Protein AF-0000000066138931 (afdb_homodimer)

Secondary structure (DSSP, 8-state):
--EEEEEEEE----SHHHHHHHHHTTEEEEEEEETTEEEEEEEEEHHHHHHHHTTS-GGG-EEEEEETT-SSPEEEEEEEEEEETTT--EEEEEEEE--TTS-EEEEEEEEEES--HHHHTT-EEEES-SEEEEEE-GGG--S-EEEE-TT--TT-EEEGGGS---TT-B----S--EEEEEE-----------------------------------/--EEEEEEEE----SHHHHHHHHHTTEEEEEEEETTEEEEEEEEEHHHHHHHHTTS-GGG-EEEEEETT-SSPEEEEEEEEEEETTT--EEEEEEEE--TTS-EEEEEEEEEES--HHHHTT-EEEES-SEEEEEE-GGG--S-EEEE-TT--TT-EEEGGGS---TT-B----S--EEEEEE-----------------------------------

Structure (mmCIF, N/CA/C/O backbone):
data_AF-0000000066138931-model_v1
#
loop_
_entity.id
_entity.type
_entity.pdbx_description
1 polymer 'Large ribosomal subunit protein bL25'
#
loop_
_atom_site.group_PDB
_atom_site.id
_atom_site.type_symbol
_atom_site.label_atom_id
_atom_site.label_alt_id
_atom_site.label_comp_id
_atom_site.label_asym_id
_atom_site.label_entity_id
_atom_site.label_seq_id
_atom_site.pdbx_PDB_ins_code
_atom_site.Cartn_x
_atom_site.Cartn_y
_atom_site.Cartn_z
_atom_site.occupancy
_atom_site.B_iso_or_equiv
_atom_site.auth_seq_id
_atom_site.auth_comp_id
_atom_site.auth_asym_id
_atom_site.auth_atom_id
_atom_site.pdbx_PDB_model_num
ATOM 1 N N . MET A 1 1 ? 7.852 -19.031 -7.793 1 65 1 MET A N 1
ATOM 2 C CA . MET A 1 1 ? 7.141 -18.234 -6.797 1 65 1 MET A CA 1
ATOM 3 C C . MET A 1 1 ? 6.809 -19.078 -5.57 1 65 1 MET A C 1
ATOM 5 O O . MET A 1 1 ? 6.559 -20.281 -5.684 1 65 1 MET A O 1
ATOM 9 N N . LYS A 1 2 ? 7.145 -18.531 -4.391 1 75.69 2 LYS A N 1
ATOM 10 C CA . LYS A 1 2 ? 6.922 -19.266 -3.146 1 75.69 2 LYS A CA 1
ATOM 11 C C . LYS A 1 2 ? 5.469 -19.156 -2.691 1 75.69 2 LYS A C 1
ATOM 13 O O . LYS A 1 2 ? 4.879 -18.078 -2.756 1 75.69 2 LYS A O 1
ATOM 18 N N . THR A 1 3 ? 4.812 -20.359 -2.506 1 89.56 3 THR A N 1
ATOM 19 C CA . THR A 1 3 ? 3.463 -20.406 -1.957 1 89.56 3 THR A CA 1
ATOM 20 C C . THR A 1 3 ? 3.5 -20.406 -0.431 1 89.56 3 THR A C 1
ATOM 22 O O . THR A 1 3 ? 4.277 -21.156 0.172 1 89.56 3 THR A O 1
ATOM 25 N N . HIS A 1 4 ? 2.699 -19.609 0.145 1 93.25 4 HIS A N 1
ATOM 26 C CA . HIS A 1 4 ? 2.674 -19.516 1.6 1 93.25 4 HIS A CA 1
ATOM 27 C C . HIS A 1 4 ? 1.396 -20.125 2.17 1 93.25 4 HIS A C 1
ATOM 29 O O . HIS A 1 4 ? 0.315 -19.938 1.604 1 93.25 4 HIS A O 1
ATOM 35 N N . GLU A 1 5 ? 1.612 -20.781 3.254 1 96.5 5 GLU A N 1
ATOM 36 C CA . GLU A 1 5 ? 0.452 -21.312 3.961 1 96.5 5 GLU A CA 1
ATOM 37 C C . GLU A 1 5 ? -0.197 -20.25 4.84 1 96.5 5 GLU A C 1
ATOM 39 O O . GLU A 1 5 ? 0.491 -19.547 5.59 1 96.5 5 GLU A O 1
ATOM 44 N N . LEU A 1 6 ? -1.53 -20.172 4.727 1 97.69 6 LEU A N 1
ATOM 45 C CA . LEU A 1 6 ? -2.27 -19.234 5.562 1 97.69 6 LEU A CA 1
ATOM 46 C C . LEU A 1 6 ? -3.559 -19.859 6.078 1 97.69 6 LEU A C 1
ATOM 48 O O . LEU A 1 6 ? -4.391 -20.312 5.293 1 97.69 6 LEU A O 1
ATOM 52 N N . LYS A 1 7 ? -3.682 -19.844 7.344 1 98.31 7 LYS A N 1
ATOM 53 C CA . LYS A 1 7 ? -4.91 -20.359 7.945 1 98.31 7 LYS A CA 1
ATOM 54 C C . LYS A 1 7 ? -6.043 -19.344 7.832 1 98.31 7 LYS A C 1
ATOM 56 O O . LYS A 1 7 ? -5.824 -18.141 8.016 1 98.31 7 LYS A O 1
ATOM 61 N N . ALA A 1 8 ? -7.242 -19.859 7.566 1 98.31 8 ALA A N 1
ATOM 62 C CA . ALA A 1 8 ? -8.414 -18.984 7.453 1 98.31 8 ALA A CA 1
ATOM 63 C C . ALA A 1 8 ? -9.633 -19.641 8.109 1 98.31 8 ALA A C 1
ATOM 65 O O . ALA A 1 8 ? -9.773 -20.859 8.102 1 98.31 8 ALA A O 1
ATOM 66 N N . SER A 1 9 ? -10.469 -18.844 8.633 1 97.69 9 SER A N 1
ATOM 67 C CA . SER A 1 9 ? -11.695 -19.312 9.266 1 97.69 9 SER A CA 1
ATOM 68 C C . SER A 1 9 ? -12.922 -18.688 8.625 1 97.69 9 SER A C 1
ATOM 70 O O . SER A 1 9 ? -13 -17.469 8.484 1 97.69 9 SER A O 1
ATOM 72 N N . PRO A 1 10 ? -13.836 -19.562 8.266 1 96.81 10 PRO A N 1
ATOM 73 C CA . PRO A 1 10 ? -15.078 -18.984 7.75 1 96.81 10 PRO A CA 1
ATOM 74 C C . PRO A 1 10 ? -15.828 -18.156 8.797 1 96.81 10 PRO A C 1
ATOM 76 O O . PRO A 1 10 ? -15.742 -18.438 9.992 1 96.81 10 PRO A O 1
ATOM 79 N N . ARG A 1 11 ? -16.469 -17.125 8.258 1 92.94 11 ARG A N 1
ATOM 80 C CA . ARG A 1 11 ? -17.25 -16.281 9.164 1 92.94 11 ARG A CA 1
ATOM 81 C C . ARG A 1 11 ? -18.688 -16.172 8.688 1 92.94 11 ARG A C 1
ATOM 83 O O . ARG A 1 11 ? -18.969 -16.234 7.488 1 92.94 11 ARG A O 1
ATOM 90 N N . THR A 1 12 ? -19.578 -15.953 9.609 1 88.12 12 THR A N 1
ATOM 91 C CA . THR A 1 12 ? -20.984 -15.82 9.273 1 88.12 12 THR A CA 1
ATOM 92 C C . THR A 1 12 ? -21.469 -14.391 9.508 1 88.12 12 THR A C 1
ATOM 94 O O . THR A 1 12 ? -22.5 -13.984 8.984 1 88.12 12 THR A O 1
ATOM 97 N N . THR A 1 13 ? -20.719 -13.719 10.328 1 85 13 THR A N 1
ATOM 98 C CA . THR A 1 13 ? -21.125 -12.344 10.617 1 85 13 THR A CA 1
ATOM 99 C C . THR A 1 13 ? -20.531 -11.375 9.602 1 85 13 THR A C 1
ATOM 101 O O . THR A 1 13 ? -19.422 -11.578 9.109 1 85 13 THR A O 1
ATOM 104 N N . ARG A 1 14 ? -21.453 -10.508 9.266 1 85.12 14 ARG A N 1
ATOM 105 C CA . ARG A 1 14 ? -21.047 -9.469 8.336 1 85.12 14 ARG A CA 1
ATOM 106 C C . ARG A 1 14 ? -21.359 -8.078 8.891 1 85.12 14 ARG A C 1
ATOM 108 O O . ARG A 1 14 ? -22.109 -7.949 9.852 1 85.12 14 ARG A O 1
ATOM 115 N N . GLY A 1 15 ? -20.703 -7.109 8.328 1 85.31 15 GLY A N 1
ATOM 116 C CA . GLY A 1 15 ? -21 -5.742 8.742 1 85.31 15 GLY A CA 1
ATOM 117 C C . GLY A 1 15 ? -19.844 -5.086 9.477 1 85.31 15 GLY A C 1
ATOM 118 O O . GLY A 1 15 ? -18.844 -5.742 9.797 1 85.31 15 GLY A O 1
ATOM 119 N N . ASN A 1 16 ? -20.031 -3.84 9.844 1 85 16 ASN A N 1
ATOM 120 C CA . ASN A 1 16 ? -18.984 -3.02 10.438 1 85 16 ASN A CA 1
ATOM 121 C C . ASN A 1 16 ? -18.656 -3.465 11.859 1 85 16 ASN A C 1
ATOM 123 O O . ASN A 1 16 ? -17.5 -3.525 12.242 1 85 16 ASN A O 1
ATOM 127 N N . GLY A 1 17 ? -19.703 -3.736 12.547 1 88.44 17 GLY A N 1
ATOM 128 C CA . GLY A 1 17 ? -19.5 -4.133 13.93 1 88.44 17 GLY A CA 1
ATOM 129 C C . GLY A 1 17 ? -18.641 -5.367 14.086 1 88.44 17 GLY A C 1
ATOM 130 O O . GLY A 1 17 ? -17.547 -5.301 14.648 1 88.44 17 GLY A O 1
ATOM 131 N N . PRO A 1 18 ? -19.141 -6.434 13.523 1 91.12 18 PRO A N 1
ATOM 132 C CA . PRO A 1 18 ? -18.359 -7.668 13.602 1 91.12 18 PRO A CA 1
ATOM 133 C C . PRO A 1 18 ? -16.969 -7.52 13.016 1 91.12 18 PRO A C 1
ATOM 135 O O . PRO A 1 18 ? -16 -8.086 13.539 1 91.12 18 PRO A O 1
ATOM 138 N N . ALA A 1 19 ? -16.734 -6.809 12 1 93.44 19 ALA A N 1
ATOM 139 C CA . ALA A 1 19 ? -15.422 -6.582 11.391 1 93.44 19 ALA A CA 1
ATOM 140 C C . ALA A 1 19 ? -14.484 -5.855 12.344 1 93.44 19 ALA A C 1
ATOM 142 O O . ALA A 1 19 ? -13.312 -6.211 12.461 1 93.44 19 ALA A O 1
ATOM 143 N N . ARG A 1 20 ? -15.039 -4.898 13.008 1 93.12 20 ARG A N 1
ATOM 144 C CA . ARG A 1 20 ? -14.25 -4.156 13.984 1 93.12 20 ARG A CA 1
ATOM 145 C C . ARG A 1 20 ? -13.797 -5.059 15.125 1 93.12 20 ARG A C 1
ATOM 147 O O . ARG A 1 20 ? -12.648 -4.984 15.562 1 93.12 20 ARG A O 1
ATOM 154 N N . ALA A 1 21 ? -14.719 -5.824 15.555 1 94.19 21 ALA A N 1
ATOM 155 C CA . ALA A 1 21 ? -14.406 -6.758 16.641 1 94.19 21 ALA A CA 1
ATOM 156 C C . ALA A 1 21 ? -13.312 -7.734 16.219 1 94.19 21 ALA A C 1
ATOM 158 O O . ALA A 1 21 ? -12.391 -8.016 16.984 1 94.19 21 ALA A O 1
ATOM 159 N N . LEU A 1 22 ? -13.367 -8.211 15.047 1 95.31 22 LEU A N 1
ATOM 160 C CA . LEU A 1 22 ? -12.383 -9.141 14.5 1 95.31 22 LEU A CA 1
ATOM 161 C C . LEU A 1 22 ? -11 -8.508 14.461 1 95.31 22 LEU A C 1
ATOM 163 O O . LEU A 1 22 ? -10.008 -9.148 14.836 1 95.31 22 LEU A O 1
ATOM 167 N N . ARG A 1 23 ? -10.93 -7.277 14.086 1 95.62 23 ARG A N 1
ATOM 168 C CA . ARG A 1 23 ? -9.648 -6.578 13.992 1 95.62 23 ARG A CA 1
ATOM 169 C C . ARG A 1 23 ? -9.047 -6.352 15.375 1 95.62 23 ARG A C 1
ATOM 171 O O . ARG A 1 23 ? -7.836 -6.469 15.555 1 95.62 23 ARG A O 1
ATOM 178 N N . ARG A 1 24 ? -9.883 -6.066 16.281 1 94.75 24 ARG A N 1
ATOM 179 C CA . ARG A 1 24 ? -9.414 -5.879 17.641 1 94.75 24 ARG A CA 1
ATOM 180 C C . ARG A 1 24 ? -8.812 -7.164 18.203 1 94.75 24 ARG A C 1
ATOM 182 O O . ARG A 1 24 ? -7.91 -7.121 19.031 1 94.75 24 ARG A O 1
ATOM 189 N N . GLU A 1 25 ? -9.344 -8.242 17.734 1 95.75 25 GLU A N 1
ATOM 190 C CA . GLU A 1 25 ? -8.875 -9.539 18.203 1 95.75 25 GLU A CA 1
ATOM 191 C C . GLU A 1 25 ? -7.648 -10 17.406 1 95.75 25 GLU A C 1
ATOM 193 O O . GLU A 1 25 ? -7.137 -11.102 17.625 1 95.75 25 GLU A O 1
ATOM 198 N N . GLY A 1 26 ? -7.191 -9.227 16.453 1 96.94 26 GLY A N 1
ATOM 199 C CA . GLY A 1 26 ? -5.965 -9.531 15.727 1 96.94 26 GLY A CA 1
ATOM 200 C C . GLY A 1 26 ? -6.211 -10.258 14.414 1 96.94 26 GLY A C 1
ATOM 201 O O . GLY A 1 26 ? -5.301 -10.891 13.875 1 96.94 26 GLY A O 1
ATOM 202 N N . PHE A 1 27 ? -7.477 -10.172 14.023 1 97.5 27 PHE A N 1
ATOM 203 C CA . PHE A 1 27 ? -7.809 -10.844 12.773 1 97.5 27 PHE A CA 1
ATOM 204 C C . PHE A 1 27 ? -8.25 -9.836 11.711 1 97.5 27 PHE A C 1
ATOM 206 O O . PHE A 1 27 ? -8.57 -8.688 12.039 1 97.5 27 PHE A O 1
ATOM 213 N N . ILE A 1 28 ? -8.234 -10.273 10.477 1 97.75 28 ILE A N 1
ATOM 214 C CA . ILE A 1 28 ? -8.617 -9.453 9.328 1 97.75 28 ILE A CA 1
ATOM 215 C C . ILE A 1 28 ? -9.812 -10.094 8.625 1 97.75 28 ILE A C 1
ATOM 217 O O . ILE A 1 28 ? -9.773 -11.273 8.266 1 97.75 28 ILE A O 1
ATOM 221 N N . PRO A 1 29 ? -10.891 -9.336 8.461 1 98 29 PRO A N 1
ATOM 222 C CA . PRO A 1 29 ? -11.93 -9.828 7.555 1 98 29 PRO A CA 1
ATOM 223 C C . PRO A 1 29 ? -11.414 -10.047 6.133 1 98 29 PRO A C 1
ATOM 225 O O . PRO A 1 29 ? -10.617 -9.25 5.633 1 98 29 PRO A O 1
ATOM 228 N N . ALA A 1 30 ? -11.844 -11.102 5.543 1 98.06 30 ALA A N 1
ATOM 229 C CA . ALA A 1 30 ? -11.398 -11.414 4.188 1 98.06 30 ALA A CA 1
ATOM 230 C C . ALA A 1 30 ? -12.5 -12.117 3.398 1 98.06 30 ALA A C 1
ATOM 232 O O . ALA A 1 30 ? -13.508 -12.555 3.969 1 98.06 30 ALA A O 1
ATOM 233 N N . VAL A 1 31 ? -12.344 -12.094 2.096 1 97.56 31 VAL A N 1
ATOM 234 C CA . VAL A 1 31 ? -13.234 -12.797 1.184 1 97.56 31 VAL A CA 1
ATOM 235 C C . VAL A 1 31 ? -12.422 -13.602 0.173 1 97.56 31 VAL A C 1
ATOM 237 O O . VAL A 1 31 ? -11.391 -13.125 -0.322 1 97.56 31 VAL A O 1
ATOM 240 N N . LEU A 1 32 ? -12.758 -14.773 0.011 1 97.81 32 LEU A N 1
ATOM 241 C CA . LEU A 1 32 ? -12.242 -15.578 -1.088 1 97.81 32 LEU A CA 1
ATOM 242 C C . LEU A 1 32 ? -13.266 -15.695 -2.209 1 97.81 32 LEU A C 1
ATOM 244 O O . LEU A 1 32 ? -14.414 -16.078 -1.971 1 97.81 32 LEU A O 1
ATOM 248 N N . TYR A 1 33 ? -12.898 -15.273 -3.379 1 96.62 33 TYR A N 1
ATOM 249 C CA . TYR A 1 33 ? -13.773 -15.438 -4.535 1 96.62 33 TYR A CA 1
ATOM 250 C C . TYR A 1 33 ? -12.977 -15.844 -5.77 1 96.62 33 TYR A C 1
ATOM 252 O O . TYR A 1 33 ? -11.742 -15.773 -5.773 1 96.62 33 TYR A O 1
ATOM 260 N N . GLY A 1 34 ? -13.648 -16.344 -6.68 1 92.62 34 GLY A N 1
ATOM 261 C CA . GLY A 1 34 ? -13.047 -16.812 -7.918 1 92.62 34 GLY A CA 1
ATOM 262 C C . GLY A 1 34 ? -14.07 -17.156 -8.984 1 92.62 34 GLY A C 1
ATOM 263 O O . GLY A 1 34 ? -15.273 -17.078 -8.742 1 92.62 34 GLY A O 1
ATOM 264 N N . PRO A 1 35 ? -13.555 -17.438 -10.109 1 87 35 PRO A N 1
ATOM 265 C CA . PRO A 1 35 ? -14.461 -17.688 -11.227 1 87 35 PRO A CA 1
ATOM 266 C C . PRO A 1 35 ? -15.281 -18.953 -11.039 1 87 35 PRO A C 1
ATOM 268 O O . PRO A 1 35 ? -16.406 -19.047 -11.531 1 87 35 PRO A O 1
ATOM 271 N N . ASP A 1 36 ? -14.781 -19.969 -10.273 1 84.19 36 ASP A N 1
ATOM 272 C CA . ASP A 1 36 ? -15.43 -21.266 -10.242 1 84.19 36 ASP A CA 1
ATOM 273 C C . ASP A 1 36 ? -16 -21.562 -8.859 1 84.19 36 ASP A C 1
ATOM 275 O O . ASP A 1 36 ? -16.328 -22.719 -8.539 1 84.19 36 ASP A O 1
ATOM 279 N N . SER A 1 37 ? -16.031 -20.609 -7.977 1 84.12 37 SER A N 1
ATOM 280 C CA . SER A 1 37 ? -16.5 -20.891 -6.621 1 84.12 37 SER A CA 1
ATOM 281 C C . SER A 1 37 ? -17.297 -19.719 -6.055 1 84.12 37 SER A C 1
ATOM 283 O O . SER A 1 37 ? -17.094 -18.578 -6.461 1 84.12 37 SER A O 1
ATOM 285 N N . GLU A 1 38 ? -18.266 -20.062 -5.23 1 91.88 38 GLU A N 1
ATOM 286 C CA . GLU A 1 38 ? -18.969 -19.031 -4.488 1 91.88 38 GLU A CA 1
ATOM 287 C C . GLU A 1 38 ? -18.047 -18.328 -3.496 1 91.88 38 GLU A C 1
ATOM 289 O O . GLU A 1 38 ? -17.203 -18.969 -2.865 1 91.88 38 GLU A O 1
ATOM 294 N N . PRO A 1 39 ? -18.328 -17.078 -3.367 1 95.25 39 PRO A N 1
ATOM 295 C CA . PRO A 1 39 ? -17.484 -16.344 -2.414 1 95.25 39 PRO A CA 1
ATOM 296 C C . PRO A 1 39 ? -17.672 -16.828 -0.977 1 95.25 39 PRO A C 1
ATOM 298 O O . PRO A 1 39 ? -18.781 -17.188 -0.581 1 95.25 39 PRO A O 1
ATOM 301 N N . ILE A 1 40 ? -16.562 -16.844 -0.259 1 95.62 40 ILE A N 1
ATOM 302 C CA . ILE A 1 40 ? -16.547 -17.219 1.147 1 95.62 40 ILE A CA 1
ATOM 303 C C . ILE A 1 40 ? -16 -16.078 1.996 1 95.62 40 ILE A C 1
ATOM 305 O O . ILE A 1 40 ? -14.938 -15.531 1.705 1 95.62 40 ILE A O 1
ATOM 309 N N . THR A 1 41 ? -16.766 -15.734 3.021 1 96.94 41 THR A N 1
ATOM 310 C CA . THR A 1 41 ? -16.266 -14.758 3.982 1 96.94 41 THR A CA 1
ATOM 311 C C . THR A 1 41 ? -15.344 -15.422 5 1 96.94 41 THR A C 1
ATOM 313 O O . THR A 1 41 ? -15.664 -16.484 5.543 1 96.94 41 THR A O 1
ATOM 316 N N . LEU A 1 42 ? -14.195 -14.781 5.176 1 98 42 LEU A N 1
ATOM 317 C CA . LEU A 1 42 ? -13.156 -15.398 5.988 1 98 42 LEU A CA 1
ATOM 318 C C . LEU A 1 42 ? -12.602 -14.414 7.004 1 98 42 LEU A C 1
ATOM 320 O O . LEU A 1 42 ? -12.891 -13.219 6.938 1 98 42 LEU A O 1
ATOM 324 N N . SER A 1 43 ? -11.914 -14.945 7.953 1 98 43 SER A N 1
ATOM 325 C CA . SER A 1 43 ? -11 -14.219 8.828 1 98 43 SER A CA 1
ATOM 326 C C . SER A 1 43 ? -9.609 -14.836 8.812 1 98 43 SER A C 1
ATOM 328 O O . SER A 1 43 ? -9.469 -16.062 8.789 1 98 43 SER A O 1
ATOM 330 N N . VAL A 1 44 ? -8.617 -14 8.773 1 98.44 44 VAL A N 1
ATOM 331 C CA . VAL A 1 44 ? -7.234 -14.477 8.797 1 98.44 44 VAL A CA 1
ATOM 332 C C . VAL A 1 44 ? -6.445 -13.703 9.852 1 98.44 44 VAL A C 1
ATOM 334 O O . VAL A 1 44 ? -6.797 -12.578 10.195 1 98.44 44 VAL A O 1
ATOM 337 N N . SER A 1 45 ? -5.414 -14.344 10.305 1 98.38 45 SER A N 1
ATOM 338 C CA . SER A 1 45 ? -4.562 -13.695 11.297 1 98.38 45 SER A CA 1
ATOM 339 C C . SER A 1 45 ? -3.807 -12.523 10.688 1 98.38 45 SER A C 1
ATOM 341 O O . SER A 1 45 ? -3.16 -12.664 9.648 1 98.38 45 SER A O 1
ATOM 343 N N . HIS A 1 46 ? -3.926 -11.406 11.375 1 97.62 46 HIS A N 1
ATOM 344 C CA . HIS A 1 46 ? -3.182 -10.242 10.922 1 97.62 46 HIS A CA 1
ATOM 345 C C . HIS A 1 46 ? -1.68 -10.492 10.961 1 97.62 46 HIS A C 1
ATOM 347 O O . HIS A 1 46 ? -0.968 -10.18 10 1 97.62 46 HIS A O 1
ATOM 353 N N . LYS A 1 47 ? -1.267 -11.016 11.961 1 95.69 47 LYS A N 1
ATOM 354 C CA . LYS A 1 47 ? 0.155 -11.297 12.133 1 95.69 47 LYS A CA 1
ATOM 355 C C . LYS A 1 47 ? 0.666 -12.219 11.023 1 95.69 47 LYS A C 1
ATOM 357 O O . LYS A 1 47 ? 1.688 -11.938 10.398 1 95.69 47 LYS A O 1
ATOM 362 N N . ASP A 1 48 ? -0.008 -13.344 10.781 1 96 48 ASP A N 1
ATOM 363 C CA . ASP A 1 48 ? 0.417 -14.312 9.781 1 96 48 ASP A CA 1
ATOM 364 C C . ASP A 1 48 ? 0.462 -13.68 8.391 1 96 48 ASP A C 1
ATOM 366 O O . ASP A 1 48 ? 1.441 -13.844 7.66 1 96 48 ASP A O 1
ATOM 370 N N . LEU A 1 49 ? -0.578 -12.898 8.086 1 95.81 49 LEU A N 1
ATOM 371 C CA . LEU A 1 49 ? -0.618 -12.266 6.77 1 95.81 49 LEU A CA 1
ATOM 372 C C . LEU A 1 49 ? 0.486 -11.227 6.633 1 95.81 49 LEU A C 1
ATOM 374 O O . LEU A 1 49 ? 1.171 -11.172 5.609 1 95.81 49 LEU A O 1
ATOM 378 N N . SER A 1 50 ? 0.649 -10.5 7.641 1 93.75 50 SER A N 1
ATOM 379 C CA . SER A 1 50 ? 1.686 -9.469 7.637 1 93.75 50 SER A CA 1
ATOM 380 C C . SER A 1 50 ? 3.072 -10.086 7.473 1 93.75 50 SER A C 1
ATOM 382 O O . SER A 1 50 ? 3.896 -9.57 6.711 1 93.75 50 SER A O 1
ATOM 384 N N . ASP A 1 51 ? 3.34 -11.094 8.133 1 91.56 51 ASP A N 1
ATOM 385 C CA . ASP A 1 51 ? 4.629 -11.781 8.047 1 91.56 51 ASP A CA 1
ATOM 386 C C . ASP A 1 51 ? 4.902 -12.266 6.629 1 91.56 51 ASP A C 1
ATOM 388 O O . ASP A 1 51 ? 6.035 -12.188 6.148 1 91.56 51 ASP A O 1
ATOM 392 N N . ILE A 1 52 ? 3.908 -12.719 6.043 1 91 52 ILE A N 1
ATOM 393 C CA . ILE A 1 52 ? 4.055 -13.25 4.691 1 91 52 ILE A CA 1
ATOM 394 C C . ILE A 1 52 ? 4.309 -12.102 3.715 1 91 52 ILE A C 1
ATOM 396 O O . ILE A 1 52 ? 5.145 -12.219 2.816 1 91 52 ILE A O 1
ATOM 400 N N . LEU A 1 53 ? 3.613 -11.016 3.961 1 89.06 53 LEU A N 1
ATOM 401 C CA . LEU A 1 53 ? 3.684 -9.914 3.006 1 89.06 53 LEU A CA 1
ATOM 402 C C . LEU A 1 53 ? 4.926 -9.07 3.246 1 89.06 53 LEU A C 1
ATOM 404 O O . LEU A 1 53 ? 5.352 -8.312 2.365 1 89.06 53 LEU A O 1
ATOM 408 N N . GLN A 1 54 ? 5.414 -9.273 4.488 1 79.06 54 GLN A N 1
ATOM 409 C CA . GLN A 1 54 ? 6.613 -8.508 4.82 1 79.06 54 GLN A CA 1
ATOM 410 C C . GLN A 1 54 ? 7.797 -8.938 3.959 1 79.06 54 GLN A C 1
ATOM 412 O O . GLN A 1 54 ? 8.102 -10.125 3.855 1 79.06 54 GLN A O 1
ATOM 417 N N . GLY A 1 55 ? 8.383 -8.133 3.125 1 64.94 55 GLY A N 1
ATOM 418 C CA . GLY A 1 55 ? 9.586 -8.422 2.361 1 64.94 55 GLY A CA 1
ATOM 419 C C . GLY A 1 55 ? 9.312 -8.703 0.897 1 64.94 55 GLY A C 1
ATOM 420 O O . GLY A 1 55 ? 10.25 -8.828 0.099 1 64.94 55 GLY A O 1
ATOM 421 N N . VAL A 1 56 ? 8.102 -9.117 0.762 1 63.84 56 VAL A N 1
ATOM 422 C CA . VAL A 1 56 ? 7.777 -9.422 -0.629 1 63.84 56 VAL A CA 1
ATOM 423 C C . VAL A 1 56 ? 6.672 -8.492 -1.12 1 63.84 56 VAL A C 1
ATOM 425 O O . VAL A 1 56 ? 5.848 -8.023 -0.33 1 63.84 56 VAL A O 1
ATOM 428 N N . GLY A 1 57 ? 6.844 -8.094 -2.229 1 65.12 57 GLY A N 1
ATOM 429 C CA . GLY A 1 57 ? 5.715 -7.391 -2.818 1 65.12 57 GLY A CA 1
ATOM 430 C C . GLY A 1 57 ? 4.434 -8.203 -2.803 1 65.12 57 GLY A C 1
ATOM 431 O O . GLY A 1 57 ? 4.449 -9.406 -3.088 1 65.12 57 GLY A O 1
ATOM 432 N N . SER A 1 58 ? 3.34 -7.715 -2.363 1 69.19 58 SER A N 1
ATOM 433 C CA . SER A 1 58 ? 2.059 -8.383 -2.162 1 69.19 58 SER A CA 1
ATOM 434 C C . SER A 1 58 ? 1.558 -9.016 -3.455 1 69.19 58 SER A C 1
ATOM 436 O O . SER A 1 58 ? 0.804 -9.992 -3.422 1 69.19 58 SER A O 1
ATOM 438 N N . SER A 1 59 ? 1.996 -8.555 -4.512 1 74.12 59 SER A N 1
ATOM 439 C CA . SER A 1 59 ? 1.413 -8.984 -5.781 1 74.12 59 SER A CA 1
ATOM 440 C C . SER A 1 59 ? 1.977 -10.336 -6.219 1 74.12 59 SER A C 1
ATOM 442 O O . SER A 1 59 ? 1.41 -11 -7.09 1 74.12 59 SER A O 1
ATOM 444 N N . GLN A 1 60 ? 3.01 -10.805 -5.527 1 77.56 60 GLN A N 1
ATOM 445 C CA . GLN A 1 60 ? 3.658 -12.031 -5.984 1 77.56 60 GLN A CA 1
ATOM 446 C C . GLN A 1 60 ? 3.463 -13.164 -4.98 1 77.56 60 GLN A C 1
ATOM 448 O O . GLN A 1 60 ? 4.145 -14.188 -5.051 1 77.56 60 GLN A O 1
ATOM 453 N N . VAL A 1 61 ? 2.6 -12.992 -4.152 1 86.56 61 VAL A N 1
ATOM 454 C CA . VAL A 1 61 ? 2.463 -14 -3.107 1 86.56 61 VAL A CA 1
ATOM 455 C C . VAL A 1 61 ? 1.283 -14.914 -3.426 1 86.56 61 VAL A C 1
ATOM 457 O O . VAL A 1 61 ? 0.168 -14.445 -3.66 1 86.56 61 VAL A O 1
ATOM 460 N N . MET A 1 62 ? 1.562 -16.156 -3.516 1 91.88 62 MET A N 1
ATOM 461 C CA . MET A 1 62 ? 0.52 -17.172 -3.625 1 91.88 62 MET A CA 1
ATOM 462 C C . MET A 1 62 ? 0.248 -17.812 -2.273 1 91.88 62 MET A C 1
ATOM 464 O O . MET A 1 62 ? 1.18 -18.109 -1.52 1 91.88 62 MET A O 1
ATOM 468 N N . PHE A 1 63 ? -1.032 -18.062 -2.115 1 95.25 63 PHE A N 1
ATOM 469 C CA . PHE A 1 63 ? -1.426 -18.656 -0.838 1 95.25 63 PHE A CA 1
ATOM 470 C C . PHE A 1 63 ? -2.066 -20.016 -1.044 1 95.25 63 PHE A C 1
ATOM 472 O O . PHE A 1 63 ? -2.82 -20.219 -1.999 1 95.25 63 PHE A O 1
ATOM 479 N N . ASN A 1 64 ? -1.681 -20.891 -0.155 1 97 64 ASN A N 1
ATOM 480 C CA . ASN A 1 64 ? -2.582 -21.984 0.199 1 97 64 ASN A CA 1
ATOM 481 C C . ASN A 1 64 ? -3.459 -21.625 1.394 1 97 64 ASN A C 1
ATOM 483 O O . ASN A 1 64 ? -2.992 -21.609 2.533 1 97 64 ASN A O 1
ATOM 487 N N . LEU A 1 65 ? -4.688 -21.25 1.127 1 97.75 65 LEU A N 1
ATOM 488 C CA . LEU A 1 65 ? -5.609 -20.938 2.213 1 97.75 65 LEU A CA 1
ATOM 489 C C . LEU A 1 65 ? -6.152 -22.219 2.854 1 97.75 65 LEU A C 1
ATOM 491 O O . LEU A 1 65 ? -6.918 -22.953 2.227 1 97.75 65 LEU A O 1
ATOM 495 N N . ASN A 1 66 ? -5.684 -22.469 4.02 1 98.38 66 ASN A N 1
ATOM 496 C CA . ASN A 1 66 ? -6.211 -23.578 4.797 1 98.38 66 ASN A CA 1
ATOM 497 C C . ASN A 1 66 ? -7.465 -23.188 5.57 1 98.38 66 ASN A C 1
ATOM 499 O O . ASN A 1 66 ? -7.383 -22.781 6.73 1 98.38 66 ASN A O 1
ATOM 503 N N . ILE A 1 67 ? -8.586 -23.391 4.965 1 97.81 67 ILE A N 1
ATOM 504 C CA . ILE A 1 67 ? -9.859 -22.953 5.523 1 97.81 67 ILE A CA 1
ATOM 505 C C . ILE A 1 67 ? -10.398 -24.016 6.484 1 97.81 67 ILE A C 1
ATOM 507 O O . ILE A 1 67 ? -10.523 -25.188 6.121 1 97.81 67 ILE A O 1
ATOM 511 N N . GLU A 1 68 ? -10.68 -23.578 7.621 1 97.12 68 GLU A N 1
ATOM 512 C CA . GLU A 1 68 ? -11.219 -24.484 8.625 1 97.12 68 GLU A CA 1
ATOM 513 C C . GLU A 1 68 ? -12.438 -25.234 8.094 1 97.1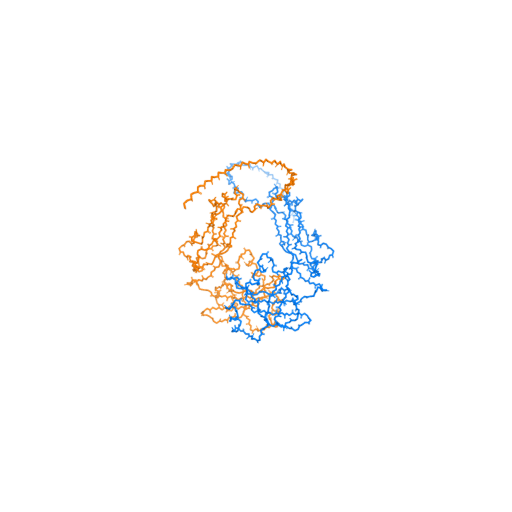2 68 GLU A C 1
ATOM 515 O O . GLU A 1 68 ? -13.367 -24.625 7.566 1 97.12 68 GLU A O 1
ATOM 520 N N . GLY A 1 69 ? -12.477 -26.547 8.188 1 94.5 69 GLY A N 1
ATOM 521 C CA . GLY A 1 69 ? -13.602 -27.359 7.758 1 94.5 69 GLY A CA 1
ATOM 522 C C . GLY A 1 69 ? -13.484 -27.828 6.324 1 94.5 69 GLY A C 1
ATOM 523 O O . GLY A 1 69 ? -14.281 -28.656 5.871 1 94.5 69 GLY A O 1
ATOM 524 N N . ALA A 1 70 ? -12.586 -27.25 5.59 1 93.12 70 ALA A N 1
ATOM 525 C CA . ALA A 1 70 ? -12.391 -27.672 4.207 1 93.12 70 ALA A CA 1
ATOM 526 C C . ALA A 1 70 ? -11.406 -28.844 4.125 1 93.12 70 ALA A C 1
ATOM 528 O O . ALA A 1 70 ? -10.508 -28.969 4.961 1 93.12 70 ALA A O 1
ATOM 529 N N . ASP A 1 71 ? -11.484 -29.625 3.145 1 92.69 71 ASP A N 1
ATOM 530 C CA . ASP A 1 71 ? -10.68 -30.828 2.992 1 92.69 71 ASP A CA 1
ATOM 531 C C . ASP A 1 71 ? -9.32 -30.5 2.389 1 92.69 71 ASP A C 1
ATOM 533 O O . ASP A 1 71 ? -8.352 -31.25 2.598 1 92.69 71 ASP A O 1
ATOM 537 N N . ALA A 1 72 ? -9.273 -29.531 1.631 1 94.69 72 ALA A N 1
ATOM 538 C CA . ALA A 1 72 ? -8.031 -29.172 0.946 1 94.69 72 ALA A CA 1
ATOM 539 C C . ALA A 1 72 ? -7.84 -27.656 0.916 1 94.69 72 ALA A C 1
ATOM 541 O O . ALA A 1 72 ? -8.812 -26.891 0.943 1 94.69 72 ALA A O 1
ATOM 542 N N . PRO A 1 73 ? -6.594 -27.297 0.886 1 96.75 73 PRO A N 1
ATOM 543 C CA . PRO A 1 73 ? -6.336 -25.859 0.766 1 96.75 73 PRO A CA 1
ATOM 544 C C . PRO A 1 73 ? -6.801 -25.281 -0.571 1 96.75 73 PRO A C 1
ATOM 546 O O . PRO A 1 73 ? -6.863 -26.016 -1.568 1 96.75 73 PRO A O 1
ATOM 549 N N . ARG A 1 74 ? -7.156 -24.016 -0.513 1 95.56 74 ARG A N 1
ATOM 550 C CA . ARG A 1 74 ? -7.504 -23.281 -1.725 1 95.56 74 ARG A CA 1
ATOM 551 C C . ARG A 1 74 ? -6.363 -22.359 -2.146 1 95.56 74 ARG A C 1
ATOM 553 O O . ARG A 1 74 ? -5.848 -21.594 -1.334 1 95.56 74 ARG A O 1
ATOM 560 N N . LYS A 1 75 ? -5.953 -22.5 -3.371 1 95.12 75 LYS A N 1
ATOM 561 C CA . LYS A 1 75 ? -4.91 -21.625 -3.889 1 95.12 75 LYS A CA 1
ATOM 562 C C . LYS A 1 75 ? -5.477 -20.25 -4.254 1 95.12 75 LYS A C 1
ATOM 564 O O . LYS A 1 75 ? -6.504 -20.156 -4.926 1 95.12 75 LYS A O 1
ATOM 569 N N . ALA A 1 76 ? -4.762 -19.172 -3.746 1 95.62 76 ALA A N 1
ATOM 570 C CA . ALA A 1 76 ? -5.301 -17.844 -3.967 1 95.62 76 ALA A CA 1
ATOM 571 C C . ALA A 1 76 ? -4.188 -16.797 -3.979 1 95.62 76 ALA A C 1
ATOM 573 O O . ALA A 1 76 ? -3.07 -17.062 -3.535 1 95.62 76 ALA A O 1
ATOM 574 N N . MET A 1 77 ? -4.5 -15.656 -4.551 1 94.38 77 MET A N 1
ATOM 575 C CA . MET A 1 77 ? -3.689 -14.445 -4.473 1 94.38 77 MET A C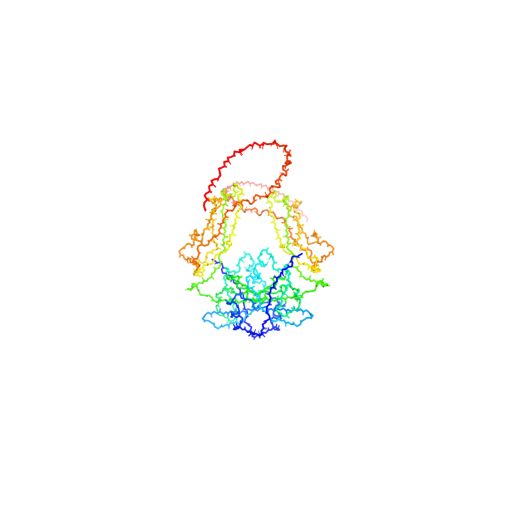A 1
ATOM 576 C C . MET A 1 77 ? -4.508 -13.266 -3.945 1 94.38 77 MET A C 1
ATOM 578 O O . MET A 1 77 ? -5.738 -13.289 -4 1 94.38 77 MET A O 1
ATOM 582 N N . ILE A 1 78 ? -3.82 -12.328 -3.42 1 94.94 78 ILE A N 1
ATOM 583 C CA . ILE A 1 78 ? -4.543 -11.148 -2.957 1 94.94 78 ILE A CA 1
ATOM 584 C C . ILE A 1 78 ? -4.883 -10.25 -4.145 1 94.94 78 ILE A C 1
ATOM 586 O O . ILE A 1 78 ? -4.008 -9.914 -4.945 1 94.94 78 ILE A O 1
ATOM 590 N N . LYS A 1 79 ? -6.086 -9.922 -4.262 1 94.25 79 LYS A N 1
ATOM 591 C CA . LYS A 1 79 ? -6.551 -9.039 -5.332 1 94.25 79 LYS A CA 1
ATOM 592 C C . LYS A 1 79 ? -6.621 -7.59 -4.855 1 94.25 79 LYS A C 1
ATOM 594 O O . LYS A 1 79 ? -6.18 -6.68 -5.555 1 94.25 79 LYS A O 1
ATOM 599 N N . GLU A 1 80 ? -7.176 -7.332 -3.695 1 95.56 80 GLU A N 1
ATOM 600 C CA . GLU A 1 80 ? -7.32 -6.012 -3.096 1 95.56 80 GLU A CA 1
ATOM 601 C C . GLU A 1 80 ? -6.914 -6.027 -1.623 1 95.56 80 GLU A C 1
ATOM 603 O O . GLU A 1 80 ? -7.129 -7.02 -0.926 1 95.56 80 GLU A O 1
ATOM 608 N N . LEU A 1 81 ? -6.414 -4.926 -1.204 1 96.12 81 LEU A N 1
ATOM 609 C CA . LEU A 1 81 ? -6.02 -4.746 0.188 1 96.12 81 LEU A CA 1
ATOM 610 C C . LEU A 1 81 ? -6.449 -3.375 0.703 1 96.12 81 LEU A C 1
ATOM 612 O O . LEU A 1 81 ? -6.238 -2.361 0.035 1 96.12 81 LEU A O 1
ATOM 616 N N . GLN A 1 82 ? -7.125 -3.412 1.75 1 95.88 82 GLN A N 1
ATOM 617 C CA . GLN A 1 82 ? -7.43 -2.18 2.471 1 95.88 82 GLN A CA 1
ATOM 618 C C . GLN A 1 82 ? -6.496 -1.993 3.662 1 95.88 82 GLN A C 1
ATOM 620 O O . GLN A 1 82 ? -6.332 -2.902 4.477 1 95.88 82 GLN A O 1
ATOM 625 N N . THR A 1 83 ? -5.941 -0.829 3.701 1 94.62 83 THR A N 1
ATOM 626 C CA . THR A 1 83 ? -4.918 -0.581 4.711 1 94.62 83 THR A CA 1
ATOM 627 C C . THR A 1 83 ? -5.168 0.745 5.422 1 94.62 83 THR A C 1
ATOM 629 O O . THR A 1 83 ? -5.559 1.73 4.793 1 94.62 83 THR A O 1
ATOM 632 N N . ASN A 1 84 ? -4.887 0.65 6.73 1 93.69 84 ASN A N 1
ATOM 633 C CA . ASN A 1 84 ? -4.797 1.909 7.461 1 93.69 84 ASN A CA 1
ATOM 634 C C . ASN A 1 84 ? -3.482 2.629 7.18 1 93.69 84 ASN A C 1
ATOM 636 O O . ASN A 1 84 ? -2.406 2.07 7.391 1 93.69 84 ASN A O 1
ATOM 640 N N . VAL A 1 85 ? -3.553 3.834 6.777 1 88.44 85 VAL A N 1
ATOM 641 C CA . VAL A 1 85 ? -2.398 4.547 6.242 1 88.44 85 VAL A CA 1
ATOM 642 C C . VAL A 1 85 ? -1.438 4.902 7.375 1 88.44 85 VAL A C 1
ATOM 644 O O . VAL A 1 85 ? -0.219 4.895 7.188 1 88.44 85 VAL A O 1
ATOM 647 N N . VAL A 1 86 ? -1.946 5.188 8.531 1 84.12 86 VAL A N 1
ATOM 648 C CA . VAL A 1 86 ? -1.103 5.605 9.641 1 84.12 86 VAL A CA 1
ATOM 649 C C . VAL A 1 86 ? -0.488 4.379 10.32 1 84.12 86 VAL A C 1
ATOM 651 O O . VAL A 1 86 ? 0.736 4.266 10.414 1 84.12 86 VAL A O 1
ATOM 654 N N . SER A 1 87 ? -1.354 3.441 10.625 1 85.62 87 SER A N 1
ATOM 655 C CA . SER A 1 87 ? -0.852 2.285 11.359 1 85.62 87 SER A CA 1
ATOM 656 C C . SER A 1 87 ? -0.257 1.245 10.414 1 85.62 87 SER A C 1
ATOM 658 O O . SER A 1 87 ? 0.443 0.33 10.859 1 85.62 87 SER A O 1
ATOM 660 N N . GLN A 1 88 ? -0.66 1.298 9.188 1 87.69 88 GLN A N 1
ATOM 661 C CA . GLN A 1 88 ? -0.204 0.372 8.156 1 87.69 88 GLN A CA 1
ATOM 662 C C . GLN A 1 88 ? -0.771 -1.026 8.383 1 87.69 88 GLN A C 1
ATOM 664 O O . GLN A 1 88 ? -0.25 -2.008 7.848 1 87.69 88 GLN A O 1
ATOM 669 N N . ARG A 1 89 ? -1.746 -1.056 9.234 1 91.31 89 ARG A N 1
ATOM 670 C CA . ARG A 1 89 ? -2.402 -2.34 9.461 1 91.31 89 ARG A CA 1
ATOM 671 C C . ARG A 1 89 ? -3.359 -2.67 8.32 1 91.31 89 ARG A C 1
ATOM 673 O O . ARG A 1 89 ? -4.055 -1.789 7.809 1 91.31 89 ARG A O 1
ATOM 680 N N . TYR A 1 90 ? -3.424 -3.961 7.988 1 95.56 90 TYR A N 1
ATOM 681 C CA . TYR A 1 90 ? -4.395 -4.422 7.004 1 95.56 90 TYR A CA 1
ATOM 682 C C . TYR A 1 90 ? -5.793 -4.484 7.605 1 95.56 90 TYR A C 1
ATOM 684 O O . TYR A 1 90 ? -5.988 -5.051 8.688 1 95.56 90 TYR A O 1
ATOM 692 N N . LEU A 1 91 ? -6.777 -3.902 6.848 1 97.06 91 LEU A N 1
ATOM 693 C CA . LEU A 1 91 ? -8.141 -3.836 7.355 1 97.06 91 LEU A CA 1
ATOM 694 C C . LEU A 1 91 ? -9.023 -4.895 6.695 1 97.06 91 LEU A C 1
ATOM 696 O O . LEU A 1 91 ? -9.992 -5.359 7.293 1 97.06 91 LEU A O 1
ATOM 700 N N . HIS A 1 92 ? -8.688 -5.23 5.457 1 97.38 92 HIS A N 1
ATOM 701 C CA . HIS A 1 92 ? -9.461 -6.184 4.664 1 97.38 92 HIS A CA 1
ATOM 702 C C . HIS A 1 92 ? -8.633 -6.738 3.51 1 97.38 92 HIS A C 1
ATOM 704 O O . HIS A 1 92 ? -7.812 -6.023 2.928 1 97.38 92 HIS A O 1
ATOM 710 N N . ALA A 1 93 ? -8.891 -7.941 3.195 1 97.5 93 ALA A N 1
ATOM 711 C CA . ALA A 1 93 ? -8.203 -8.555 2.064 1 97.5 93 ALA A CA 1
ATOM 712 C C . ALA A 1 93 ? -9.172 -9.344 1.188 1 97.5 93 ALA A C 1
ATOM 714 O O . ALA A 1 93 ? -9.945 -10.164 1.688 1 97.5 93 ALA A O 1
ATOM 715 N N . ASP A 1 94 ? -9.133 -9.109 -0.078 1 97.44 94 ASP A N 1
ATOM 716 C CA . ASP A 1 94 ? -9.82 -9.953 -1.054 1 97.44 94 ASP A CA 1
ATOM 717 C C . ASP A 1 94 ? -8.852 -10.953 -1.694 1 97.44 94 ASP A C 1
ATOM 719 O O . ASP A 1 94 ? -7.891 -10.555 -2.355 1 97.44 94 ASP A O 1
ATOM 723 N N . PHE A 1 95 ? -9.18 -12.188 -1.479 1 97.25 95 PHE A N 1
ATOM 724 C CA . PHE A 1 95 ? -8.422 -13.258 -2.121 1 97.25 95 PHE A CA 1
ATOM 725 C C . PHE A 1 95 ? -9.109 -13.719 -3.398 1 97.25 95 PHE A C 1
ATOM 727 O O . PHE A 1 95 ? -10.328 -13.883 -3.43 1 97.25 95 PHE A O 1
ATOM 734 N N . TYR A 1 96 ? -8.328 -13.852 -4.383 1 95.69 96 TYR A N 1
ATOM 735 C CA . TYR A 1 96 ? -8.812 -14.398 -5.648 1 95.69 96 TYR A CA 1
ATOM 736 C C . TYR A 1 96 ? -8.297 -15.82 -5.859 1 95.69 96 TYR A C 1
ATOM 738 O O . TYR A 1 96 ? -7.086 -16.047 -5.871 1 95.69 96 TYR A O 1
ATOM 746 N N . GLU A 1 97 ? -9.211 -16.688 -5.977 1 95.94 97 GLU A N 1
ATOM 747 C CA . GLU A 1 97 ? -8.844 -18.094 -6.176 1 95.94 97 GLU A CA 1
ATOM 748 C C . GLU A 1 97 ? -8.227 -18.312 -7.555 1 95.94 97 GLU A C 1
ATOM 750 O O . GLU A 1 97 ? -8.789 -17.875 -8.562 1 95.94 97 GLU A O 1
ATOM 755 N N . ILE A 1 98 ? -7.129 -19.047 -7.547 1 93.75 98 ILE A N 1
ATOM 756 C CA . ILE A 1 98 ? -6.441 -19.234 -8.82 1 93.75 98 ILE A CA 1
ATOM 757 C C . ILE A 1 98 ? -6.332 -20.719 -9.133 1 93.75 98 ILE A C 1
ATOM 759 O O . ILE A 1 98 ? -6.461 -21.562 -8.242 1 93.75 98 ILE A O 1
ATOM 763 N N . SER A 1 99 ? -6.227 -20.984 -10.375 1 92.94 99 SER A N 1
ATOM 764 C CA . SER A 1 99 ? -5.945 -22.312 -10.875 1 92.94 99 SER A CA 1
ATOM 765 C C . SER A 1 99 ? -4.543 -22.406 -11.469 1 92.94 99 SER A C 1
ATOM 767 O O . SER A 1 99 ? -4.102 -21.484 -12.156 1 92.94 99 SER A O 1
ATOM 769 N N . MET A 1 100 ? -3.938 -23.484 -11.227 1 91.31 100 MET A N 1
ATOM 770 C CA . MET A 1 100 ? -2.576 -23.672 -11.719 1 91.31 100 MET A CA 1
ATOM 771 C C . MET A 1 100 ? -2.566 -23.828 -13.234 1 91.31 100 MET A C 1
ATOM 773 O O . MET A 1 100 ? -1.513 -23.734 -13.867 1 91.31 100 MET A O 1
ATOM 777 N N . ASP A 1 101 ? -3.717 -24.078 -13.773 1 92.25 101 ASP A N 1
ATOM 778 C CA . ASP A 1 101 ? -3.818 -24.359 -15.203 1 92.25 101 ASP A CA 1
ATOM 779 C C . ASP A 1 101 ? -4.375 -23.172 -15.969 1 92.25 101 ASP A C 1
ATOM 781 O O . ASP A 1 101 ? -4.707 -23.281 -17.156 1 92.25 101 ASP A O 1
ATOM 785 N N . ARG A 1 102 ? -4.539 -22.078 -15.281 1 93.31 102 ARG A N 1
ATOM 786 C CA . ARG A 1 102 ? -5.031 -20.875 -15.938 1 93.31 102 ARG A CA 1
ATOM 787 C C . ARG A 1 102 ? -4.039 -19.719 -15.773 1 93.31 102 ARG A C 1
ATOM 789 O O . ARG A 1 102 ? -3.475 -19.531 -14.695 1 93.31 102 ARG A O 1
ATOM 796 N N . LYS A 1 103 ? -3.92 -18.953 -16.891 1 93.81 103 LYS A N 1
ATOM 797 C CA . LYS A 1 103 ? -3.025 -17.812 -16.859 1 93.81 103 LYS A CA 1
ATOM 798 C C . LYS A 1 103 ? -3.594 -16.703 -15.977 1 93.81 103 LYS A C 1
ATOM 800 O O . LYS A 1 103 ? -4.812 -16.594 -15.805 1 93.81 103 LYS A O 1
ATOM 805 N N . LEU A 1 104 ? -2.742 -15.992 -15.422 1 91.69 104 LEU A N 1
ATOM 806 C CA . LEU A 1 104 ? -3.141 -14.867 -14.586 1 91.69 104 LEU A CA 1
ATOM 807 C C . LEU A 1 104 ? -2.207 -13.68 -14.797 1 91.69 104 LEU A C 1
ATOM 809 O O . LEU A 1 104 ? -1.155 -13.812 -15.43 1 91.69 104 LEU A O 1
ATOM 813 N N . HIS A 1 105 ? -2.643 -12.484 -14.312 1 90.5 105 HIS A N 1
ATOM 814 C CA . HIS A 1 105 ? -1.852 -11.266 -14.328 1 90.5 105 HIS A CA 1
ATOM 815 C C . HIS A 1 105 ? -1.088 -11.086 -13.016 1 90.5 105 HIS A C 1
ATOM 817 O O . HIS A 1 105 ? -1.662 -11.219 -11.938 1 90.5 105 HIS A O 1
ATOM 823 N N . VAL A 1 106 ? 0.155 -10.852 -13.109 1 89.44 106 VAL A N 1
ATOM 824 C CA . VAL A 1 106 ? 0.953 -10.617 -11.914 1 89.44 106 VAL A CA 1
ATOM 825 C C . VAL A 1 106 ? 1.995 -9.539 -12.188 1 89.44 106 VAL A C 1
ATOM 827 O O . VAL A 1 106 ? 2.445 -9.375 -13.32 1 89.44 106 VAL A O 1
ATOM 830 N N . MET A 1 107 ? 2.285 -8.789 -11.133 1 89.81 107 MET A N 1
ATOM 831 C CA . MET A 1 107 ? 3.385 -7.828 -11.211 1 89.81 107 MET A CA 1
ATOM 832 C C . MET A 1 107 ? 4.695 -8.461 -10.758 1 89.81 107 MET A C 1
ATOM 834 O O . MET A 1 107 ? 4.758 -9.07 -9.688 1 89.81 107 MET A O 1
ATOM 838 N N . VAL A 1 108 ? 5.684 -8.32 -11.602 1 90.19 108 VAL A N 1
ATOM 839 C CA . VAL A 1 108 ? 6.992 -8.883 -11.289 1 90.19 108 VAL A CA 1
ATOM 840 C C . VAL A 1 108 ? 8.023 -7.766 -11.148 1 90.19 108 VAL A C 1
ATOM 842 O O . VAL A 1 108 ? 8.117 -6.887 -12.008 1 90.19 108 VAL A O 1
ATOM 845 N N . PRO A 1 109 ? 8.758 -7.73 -10.062 1 90.94 109 PRO A N 1
ATOM 846 C CA . PRO A 1 109 ? 9.734 -6.66 -9.844 1 90.94 109 PRO A CA 1
ATOM 847 C C . PRO A 1 109 ? 10.875 -6.691 -10.859 1 90.94 109 PRO A C 1
ATOM 849 O O . PRO A 1 109 ? 11.25 -7.762 -11.344 1 90.94 109 PRO A O 1
ATOM 852 N N . VAL A 1 110 ? 11.438 -5.465 -11.117 1 92.81 110 VAL A N 1
ATOM 853 C CA . VAL A 1 110 ? 12.609 -5.293 -11.961 1 92.81 110 VAL A CA 1
ATOM 854 C C . VAL A 1 110 ? 13.836 -5.02 -11.094 1 92.81 110 VAL A C 1
ATOM 856 O O . VAL A 1 110 ? 13.789 -4.176 -10.195 1 92.81 110 VAL A O 1
ATOM 859 N N . VAL A 1 111 ? 14.844 -5.742 -11.328 1 92.81 111 VAL A N 1
ATOM 860 C CA . VAL A 1 111 ? 16.094 -5.551 -10.609 1 92.81 111 VAL A CA 1
ATOM 861 C C . VAL A 1 111 ? 17.219 -5.262 -11.602 1 92.81 111 VAL A C 1
ATOM 863 O O . VAL A 1 111 ? 17.328 -5.926 -12.641 1 92.81 111 VAL A O 1
ATOM 866 N N . VAL A 1 112 ? 17.953 -4.25 -11.203 1 94.62 112 VAL A N 1
ATOM 867 C CA . VAL A 1 112 ? 19.078 -3.883 -12.07 1 94.62 112 VAL A CA 1
ATOM 868 C C . VAL A 1 112 ? 20.375 -4.484 -11.523 1 94.62 112 VAL A C 1
ATOM 870 O O . VAL A 1 112 ? 20.578 -4.527 -10.305 1 94.62 112 VAL A O 1
ATOM 873 N N . GLU A 1 113 ? 21.125 -4.945 -12.438 1 93.44 113 GLU A N 1
ATOM 874 C CA . GLU A 1 113 ? 22.438 -5.477 -12.062 1 93.44 113 GLU A CA 1
ATOM 875 C C . GLU A 1 113 ? 23.547 -4.82 -12.875 1 93.44 113 GLU A C 1
ATOM 877 O O . GLU A 1 113 ? 23.344 -4.426 -14.023 1 93.44 113 GLU A O 1
ATOM 882 N N . GLY A 1 114 ? 24.734 -4.691 -12.234 1 91.62 114 GLY A N 1
ATOM 883 C CA . GLY A 1 114 ? 25.891 -4.117 -12.891 1 91.62 114 GLY A CA 1
ATOM 884 C C . GLY A 1 114 ? 26 -2.617 -12.695 1 91.62 114 GLY A C 1
ATOM 885 O O . GLY A 1 114 ? 25.109 -1.986 -12.141 1 91.62 114 GLY A O 1
ATOM 886 N N . LYS A 1 115 ? 27.156 -2.062 -13.102 1 89.62 115 LYS A N 1
ATOM 887 C CA . LYS A 1 115 ? 27.422 -0.626 -13.094 1 89.62 115 LYS A CA 1
ATOM 888 C C . LYS A 1 115 ? 27.422 -0.06 -14.516 1 89.62 115 LYS A C 1
ATOM 890 O O . LYS A 1 115 ? 28.25 -0.455 -15.344 1 89.62 115 LYS A O 1
ATOM 895 N N . SER A 1 116 ? 26.547 0.795 -14.688 1 92.69 116 SER A N 1
ATOM 896 C CA . SER A 1 116 ? 26.375 1.312 -16.031 1 92.69 116 SER A CA 1
ATOM 897 C C . SER A 1 116 ? 27.547 2.189 -16.453 1 92.69 116 SER A C 1
ATOM 899 O O . SER A 1 116 ? 28.078 2.943 -15.641 1 92.69 116 SER A O 1
ATOM 901 N N . LYS A 1 117 ? 27.953 2.088 -17.703 1 94.62 117 LYS A N 1
ATOM 902 C CA . LYS A 1 117 ? 28.938 2.996 -18.281 1 94.62 117 LYS A CA 1
ATOM 903 C C . LYS A 1 117 ? 28.5 4.449 -18.125 1 94.62 117 LYS A C 1
ATOM 905 O O . LYS A 1 117 ? 29.328 5.324 -17.844 1 94.62 117 LYS A O 1
ATOM 910 N N . GLY A 1 118 ? 27.266 4.629 -18.25 1 94.12 118 GLY A N 1
ATOM 911 C CA . GLY A 1 118 ? 26.719 5.977 -18.109 1 94.12 118 GLY A CA 1
ATOM 912 C C . GLY A 1 118 ? 26.875 6.531 -16.703 1 94.12 118 GLY A C 1
ATOM 913 O O . GLY A 1 118 ? 27.141 7.723 -16.531 1 94.12 118 GLY A O 1
ATOM 914 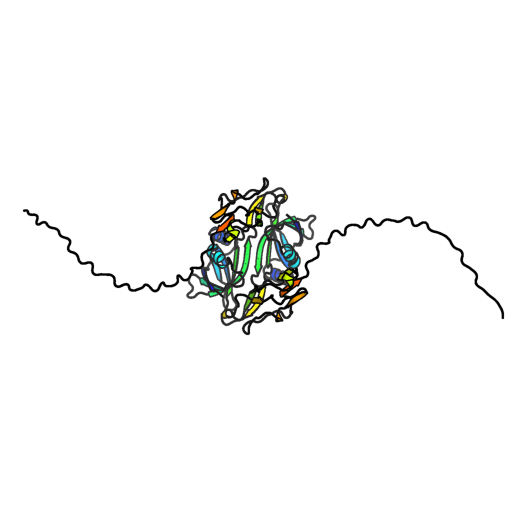N N . MET A 1 119 ? 26.688 5.68 -15.789 1 93.06 119 MET A N 1
ATOM 915 C CA . MET A 1 119 ? 26.859 6.121 -14.406 1 93.06 119 MET A CA 1
ATOM 916 C C . MET A 1 119 ? 28.312 6.496 -14.141 1 93.06 119 MET A C 1
ATOM 918 O O . MET A 1 119 ? 28.594 7.461 -13.422 1 93.06 119 MET A O 1
ATOM 922 N N . GLU A 1 120 ? 29.203 5.746 -14.703 1 91.12 120 GLU A N 1
ATOM 923 C CA . GLU A 1 120 ? 30.625 6.031 -14.555 1 91.12 120 GLU A CA 1
ATOM 924 C C . GLU A 1 120 ? 30.984 7.371 -15.18 1 91.12 120 GLU A C 1
ATOM 926 O O . GLU A 1 120 ? 31.922 8.047 -14.734 1 91.12 120 GLU A O 1
ATOM 931 N N . GLU A 1 121 ? 30.281 7.723 -16.078 1 91.94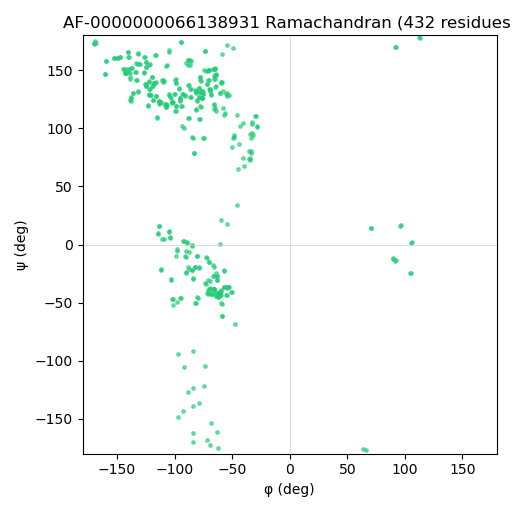 121 GLU A N 1
ATOM 932 C CA . GLU A 1 121 ? 30.5 8.984 -16.781 1 91.94 121 GLU A CA 1
ATOM 933 C C . GLU A 1 121 ? 29.75 10.125 -16.109 1 91.94 121 GLU A C 1
ATOM 935 O O . GLU A 1 121 ? 29.719 11.25 -16.625 1 91.94 121 GLU A O 1
ATOM 940 N N . GLY A 1 122 ? 29.094 9.812 -15.039 1 91.31 122 GLY A N 1
ATOM 941 C CA . GLY A 1 122 ? 28.422 10.859 -14.273 1 91.31 122 GLY A CA 1
ATOM 942 C C . GLY A 1 122 ? 26.922 10.867 -14.445 1 91.31 122 GLY A C 1
ATOM 943 O O . GLY A 1 122 ? 26.234 11.75 -13.93 1 91.31 122 GLY A O 1
ATOM 944 N N . GLY A 1 123 ? 26.438 9.953 -15.211 1 93.06 123 GLY A N 1
ATOM 945 C CA . GLY A 1 123 ? 25 9.875 -15.422 1 93.06 123 GLY A CA 1
ATOM 946 C C . GLY A 1 123 ? 24.25 9.328 -14.219 1 93.06 123 GLY A C 1
ATOM 947 O O . GLY A 1 123 ? 24.875 8.852 -13.258 1 93.06 123 GLY A O 1
ATOM 948 N N . LEU A 1 124 ? 22.922 9.531 -14.32 1 93.25 124 LEU A N 1
ATOM 949 C CA . LEU A 1 124 ? 22.047 9.023 -13.273 1 93.25 124 LEU A CA 1
ATOM 950 C C . LEU A 1 124 ? 21.172 7.883 -13.789 1 93.25 124 LEU A C 1
ATOM 952 O O . LEU A 1 124 ? 20.438 8.055 -14.758 1 93.25 124 LEU A O 1
ATOM 956 N N . LEU A 1 125 ? 21.328 6.797 -13.109 1 94.81 125 LEU A N 1
ATOM 957 C CA . LEU A 1 125 ? 20.5 5.652 -13.469 1 94.81 125 LEU A CA 1
ATOM 958 C C . LEU A 1 125 ? 19.078 5.828 -12.945 1 94.81 125 LEU A C 1
ATOM 960 O O . LEU A 1 125 ? 18.875 6.141 -11.773 1 94.81 125 LEU A O 1
ATOM 964 N N . GLN A 1 126 ? 18.125 5.707 -13.828 1 93.81 126 GLN A N 1
ATOM 965 C CA . GLN A 1 126 ? 16.734 5.84 -13.445 1 93.81 126 GLN A CA 1
ATOM 966 C C . GLN A 1 126 ? 15.938 4.59 -13.828 1 93.81 126 GLN A C 1
ATOM 968 O O . GLN A 1 126 ? 15.875 4.223 -15.008 1 93.81 126 GLN A O 1
ATOM 973 N N . VAL A 1 127 ? 15.383 3.98 -12.828 1 94.12 127 VAL A N 1
ATOM 974 C CA . VAL A 1 127 ? 14.445 2.891 -13.07 1 94.12 127 VAL A CA 1
ATOM 975 C C . VAL A 1 127 ? 13.031 3.449 -13.234 1 94.12 127 VAL A C 1
ATOM 977 O O . VAL A 1 127 ? 12.398 3.848 -12.25 1 94.12 127 VAL A O 1
ATOM 980 N N . ILE A 1 128 ? 12.578 3.396 -14.383 1 92.62 128 ILE A N 1
ATOM 981 C CA . ILE A 1 128 ? 11.297 4.027 -14.703 1 92.62 128 ILE A CA 1
ATOM 982 C C . ILE A 1 128 ? 10.148 3.127 -14.258 1 92.62 128 ILE A C 1
ATOM 984 O O . ILE A 1 128 ? 9.164 3.604 -13.695 1 92.62 128 ILE A O 1
ATOM 988 N N . ARG A 1 129 ? 10.273 1.839 -14.578 1 91.81 129 ARG A N 1
ATOM 989 C CA . ARG A 1 129 ? 9.289 0.848 -14.156 1 91.81 129 ARG A CA 1
ATOM 990 C C . ARG A 1 129 ? 9.906 -0.159 -13.195 1 91.81 129 ARG A C 1
ATOM 992 O O . ARG A 1 129 ? 10.688 -1.018 -13.602 1 91.81 129 ARG A O 1
ATOM 999 N N . ARG A 1 130 ? 9.508 -0.062 -11.969 1 89.56 130 ARG A N 1
ATOM 1000 C CA . ARG A 1 130 ? 10.078 -0.939 -10.953 1 89.56 130 ARG A CA 1
ATOM 1001 C C . ARG A 1 130 ? 9.445 -2.326 -11.008 1 89.56 130 ARG A C 1
ATOM 1003 O O . ARG A 1 130 ? 9.984 -3.281 -10.445 1 89.56 130 ARG A O 1
ATOM 1010 N N . GLU A 1 131 ? 8.297 -2.445 -11.609 1 90.44 131 GLU A N 1
ATOM 1011 C CA . GLU A 1 131 ? 7.598 -3.709 -11.82 1 90.44 131 GLU A CA 1
ATOM 1012 C C . GLU A 1 131 ? 6.996 -3.775 -13.219 1 90.44 131 GLU A C 1
ATOM 1014 O O . GLU A 1 131 ? 6.688 -2.742 -13.82 1 90.44 131 GLU A O 1
ATOM 1019 N N . LEU A 1 132 ? 6.879 -4.992 -13.688 1 91.31 132 LEU A N 1
ATOM 1020 C CA . LEU A 1 132 ? 6.25 -5.234 -14.977 1 91.31 132 LEU A CA 1
ATOM 1021 C C . LEU A 1 132 ? 5.094 -6.219 -14.844 1 91.31 132 LEU A C 1
ATOM 1023 O O . LEU A 1 132 ? 5.207 -7.227 -14.133 1 91.31 132 LEU A O 1
ATOM 1027 N N . GLU A 1 133 ? 4.016 -5.852 -15.539 1 91.56 133 GLU A N 1
ATOM 1028 C CA . GLU A 1 133 ? 2.893 -6.785 -15.578 1 91.56 133 GLU A CA 1
ATOM 1029 C C . GLU A 1 133 ? 3.148 -7.914 -16.578 1 91.56 133 GLU A C 1
ATOM 1031 O O . GLU A 1 133 ? 3.59 -7.672 -17.703 1 91.56 133 GLU A O 1
ATOM 1036 N N . VAL A 1 134 ? 2.838 -9.156 -16.125 1 92.94 134 VAL A N 1
ATOM 1037 C CA . VAL A 1 134 ? 3.01 -10.305 -17 1 92.94 134 VAL A CA 1
ATOM 1038 C C . VAL A 1 134 ? 1.764 -11.18 -16.953 1 92.94 134 VAL A C 1
ATOM 1040 O O . VAL A 1 134 ? 0.969 -11.094 -16.016 1 92.94 134 VAL A O 1
ATOM 1043 N N . ILE A 1 135 ? 1.586 -11.906 -18 1 93.94 135 ILE A N 1
ATOM 1044 C CA . ILE A 1 135 ? 0.573 -12.953 -18.094 1 93.94 135 ILE A CA 1
ATOM 1045 C C . ILE A 1 135 ? 1.248 -14.32 -18.203 1 93.94 135 ILE A C 1
ATOM 1047 O O . ILE A 1 135 ? 2.045 -14.555 -19.109 1 93.94 135 ILE A O 1
ATOM 1051 N N . CYS A 1 136 ? 0.925 -15.188 -17.312 1 94.31 136 CYS A N 1
ATOM 1052 C CA . CYS A 1 136 ? 1.517 -16.516 -17.328 1 94.31 136 CYS A CA 1
ATOM 1053 C C . CYS A 1 136 ? 0.796 -17.453 -16.375 1 94.31 136 CYS A C 1
ATOM 1055 O O . CYS A 1 136 ? -0.134 -17.047 -15.68 1 94.31 136 CYS A O 1
ATOM 1057 N N . LEU A 1 137 ? 1.167 -18.703 -16.406 1 93.88 137 LEU A N 1
ATOM 1058 C CA . LEU A 1 137 ? 0.67 -19.656 -15.422 1 93.88 137 LEU A CA 1
ATOM 1059 C C . LEU A 1 137 ? 1.322 -19.406 -14.07 1 93.88 137 LEU A C 1
ATOM 1061 O O . LEU A 1 137 ? 2.469 -18.969 -13.992 1 93.88 137 LEU A O 1
ATOM 1065 N N . PRO A 1 138 ? 0.554 -19.719 -13 1 92.06 138 PRO A N 1
ATOM 1066 C CA . PRO A 1 138 ? 1.106 -19.5 -11.664 1 92.06 138 PRO A CA 1
ATOM 1067 C C . PRO A 1 138 ? 2.467 -20.172 -11.469 1 92.06 138 PRO A C 1
ATOM 1069 O O . PRO A 1 138 ? 3.352 -19.594 -10.828 1 92.06 138 PRO A O 1
ATOM 1072 N N . GLY A 1 139 ? 2.678 -21.297 -12.016 1 89.44 139 GLY A N 1
ATOM 1073 C CA . GLY A 1 139 ? 3.924 -22.031 -11.875 1 89.44 139 GLY A CA 1
ATOM 1074 C C . GLY A 1 139 ? 5.07 -21.422 -12.656 1 89.44 139 GLY A C 1
ATOM 1075 O O . GLY A 1 139 ? 6.234 -21.766 -12.438 1 89.44 139 GLY A O 1
ATOM 1076 N N . ASP A 1 140 ? 4.82 -20.469 -13.516 1 91.19 140 ASP A N 1
ATOM 1077 C CA . ASP A 1 140 ? 5.82 -19.891 -14.414 1 91.19 140 ASP A CA 1
ATOM 1078 C C . ASP A 1 140 ? 6.145 -18.453 -14.016 1 91.19 140 ASP A C 1
ATOM 1080 O O . ASP A 1 140 ? 6.848 -17.75 -14.742 1 91.19 140 ASP A O 1
ATOM 1084 N N . ILE A 1 141 ? 5.602 -17.969 -12.922 1 90.31 141 ILE A N 1
ATOM 1085 C CA . ILE A 1 141 ? 5.828 -16.594 -12.492 1 90.31 141 ILE A CA 1
ATOM 1086 C C . ILE A 1 141 ? 7.297 -16.406 -12.125 1 90.31 141 ILE A C 1
ATOM 1088 O O . ILE A 1 141 ? 7.797 -17.031 -11.195 1 90.31 141 ILE A O 1
ATOM 1092 N N . PRO A 1 142 ? 7.961 -15.469 -12.82 1 90.69 142 PRO A N 1
ATOM 1093 C CA . PRO A 1 142 ? 9.344 -15.188 -12.445 1 90.69 142 PRO A CA 1
ATOM 1094 C C . PRO A 1 142 ? 9.453 -14.453 -11.109 1 90.69 142 PRO A C 1
ATOM 1096 O O . PRO A 1 142 ? 8.555 -13.68 -10.758 1 90.69 142 PRO A O 1
ATOM 1099 N N . GLU A 1 143 ? 10.469 -14.664 -10.406 1 86.62 143 GLU A N 1
ATOM 1100 C CA . GLU A 1 143 ? 10.695 -13.93 -9.164 1 86.62 143 GLU A CA 1
ATOM 1101 C C . GLU A 1 143 ? 11 -12.453 -9.445 1 86.62 143 GLU A C 1
ATOM 1103 O O . GLU A 1 143 ? 10.508 -11.57 -8.742 1 86.62 143 GLU A O 1
ATOM 1108 N N . GLU A 1 144 ? 11.75 -12.266 -10.375 1 90.94 144 GLU A N 1
ATOM 1109 C CA . GLU A 1 144 ? 12.164 -10.93 -10.789 1 90.94 144 GLU A CA 1
ATOM 1110 C C . GLU A 1 144 ? 12.664 -10.938 -12.234 1 90.94 144 GLU A C 1
ATOM 1112 O O . GLU A 1 144 ? 13.008 -11.992 -12.773 1 90.94 144 GLU A O 1
ATOM 1117 N N . PHE A 1 145 ? 12.625 -9.703 -12.859 1 93.06 145 PHE A N 1
ATOM 1118 C CA . PHE A 1 145 ? 13.328 -9.477 -14.117 1 93.06 145 PHE A CA 1
ATOM 1119 C C . PHE A 1 145 ? 14.664 -8.773 -13.867 1 93.06 145 PHE A C 1
ATOM 1121 O O . PHE A 1 145 ? 14.695 -7.621 -13.445 1 93.06 145 PHE A O 1
ATOM 1128 N N . VAL A 1 146 ? 15.75 -9.469 -14.172 1 94.31 146 VAL A N 1
ATOM 1129 C CA . VAL A 1 146 ? 17.078 -8.906 -13.969 1 94.31 146 VAL A CA 1
ATOM 1130 C C . VAL A 1 146 ? 17.562 -8.242 -15.258 1 94.31 146 VAL A C 1
ATOM 1132 O O . VAL A 1 146 ? 17.688 -8.898 -16.297 1 94.31 146 VAL A O 1
ATOM 1135 N N . ILE A 1 147 ? 17.781 -6.969 -15.109 1 94.94 147 ILE A N 1
ATOM 1136 C CA . ILE A 1 147 ? 18.266 -6.207 -16.266 1 94.94 147 ILE A CA 1
ATOM 1137 C C . ILE A 1 147 ? 19.719 -5.824 -16.047 1 94.94 147 ILE A C 1
ATOM 1139 O O . ILE A 1 147 ? 20.062 -5.113 -15.094 1 94.94 147 ILE A O 1
ATOM 1143 N N . ASP A 1 148 ? 20.625 -6.258 -16.953 1 95.69 148 ASP A N 1
ATOM 1144 C CA . ASP A 1 148 ? 22.047 -5.875 -16.938 1 95.69 148 ASP A CA 1
ATOM 1145 C C . ASP A 1 148 ? 22.25 -4.508 -17.578 1 95.69 148 ASP A C 1
ATOM 1147 O O . ASP A 1 148 ? 22.031 -4.348 -18.781 1 95.69 148 ASP A O 1
ATOM 1151 N N . VAL A 1 149 ? 22.703 -3.584 -16.734 1 96.19 149 VAL A N 1
ATOM 1152 C CA . VAL A 1 149 ? 22.781 -2.223 -17.25 1 96.19 149 VAL A CA 1
ATOM 1153 C C . VAL A 1 149 ? 24.234 -1.874 -17.547 1 96.19 149 VAL A C 1
ATOM 1155 O O . VAL A 1 149 ? 24.562 -0.718 -17.828 1 96.19 149 VAL A O 1
ATOM 1158 N N . THR A 1 150 ? 25.141 -2.756 -17.547 1 95.31 150 THR A N 1
ATOM 1159 C CA . THR A 1 150 ? 26.578 -2.535 -17.656 1 95.31 150 THR A CA 1
ATOM 1160 C C . THR A 1 150 ? 26.906 -1.716 -18.906 1 95.31 150 THR A C 1
ATOM 1162 O O . THR A 1 150 ? 27.734 -0.805 -18.844 1 95.31 150 THR A O 1
ATOM 1165 N N . GLU A 1 151 ? 26.25 -2.061 -20.031 1 94.75 151 GLU A N 1
ATOM 1166 C CA . GLU A 1 151 ? 26.594 -1.45 -21.297 1 94.75 151 GLU A CA 1
ATOM 1167 C C . GLU A 1 151 ? 25.75 -0.214 -21.578 1 94.75 151 GLU A C 1
ATOM 1169 O O . GLU A 1 151 ? 25.906 0.442 -22.609 1 94.75 151 GLU A O 1
ATOM 1174 N N . LEU A 1 152 ? 24.922 0.147 -20.656 1 95.69 152 LEU A N 1
ATOM 1175 C CA . LEU A 1 152 ? 23.984 1.251 -20.875 1 95.69 152 LEU A CA 1
ATOM 1176 C C . LEU A 1 152 ? 24.703 2.594 -20.734 1 95.69 152 LEU A C 1
ATOM 1178 O O . LEU A 1 152 ? 25.234 2.908 -19.672 1 95.69 152 LEU A O 1
ATOM 1182 N N . GLY A 1 153 ? 24.703 3.332 -21.766 1 95.81 153 GLY A N 1
ATOM 1183 C CA . GLY A 1 153 ? 25.297 4.656 -21.75 1 95.81 153 GLY A CA 1
ATOM 1184 C C . GLY A 1 153 ? 24.297 5.762 -21.453 1 95.81 153 GLY A C 1
ATOM 1185 O O . GLY A 1 153 ? 23.109 5.504 -21.328 1 95.81 153 GLY A O 1
ATOM 1186 N N . ILE A 1 154 ? 24.891 6.98 -21.328 1 95.44 154 ILE A N 1
ATOM 1187 C CA . ILE A 1 154 ? 24.047 8.141 -21.109 1 95.44 154 ILE A CA 1
ATOM 1188 C C . ILE A 1 154 ? 23.078 8.312 -22.281 1 95.44 154 ILE A C 1
ATOM 1190 O O . ILE A 1 154 ? 23.5 8.25 -23.438 1 95.44 154 ILE A O 1
ATOM 1194 N N . GLY A 1 155 ? 21.844 8.469 -21.984 1 94.94 155 GLY A N 1
ATOM 1195 C CA . GLY A 1 155 ? 20.859 8.672 -23.031 1 94.94 155 GLY A CA 1
ATOM 1196 C C . GLY A 1 155 ? 20.266 7.375 -23.547 1 94.94 155 GLY A C 1
ATOM 1197 O O . GLY A 1 155 ? 19.312 7.387 -24.328 1 94.94 155 GLY A O 1
ATOM 1198 N N . GLU A 1 156 ? 20.859 6.281 -23.203 1 96.5 156 GLU A N 1
ATOM 1199 C CA . GLU A 1 156 ? 20.359 4.984 -23.656 1 96.5 156 GLU A CA 1
ATOM 1200 C C . GLU A 1 156 ? 19.312 4.434 -22.672 1 96.5 156 GLU A C 1
ATOM 1202 O O . GLU A 1 156 ? 19.219 4.898 -21.547 1 96.5 156 GLU A O 1
ATOM 1207 N N . ALA A 1 157 ? 18.516 3.521 -23.25 1 96.94 157 ALA A N 1
ATOM 1208 C CA . ALA A 1 157 ? 17.438 2.98 -22.422 1 96.94 157 ALA A CA 1
ATOM 1209 C C . ALA A 1 157 ? 17.203 1.507 -22.734 1 96.94 157 ALA A C 1
ATOM 1211 O O . ALA A 1 157 ? 17.531 1.036 -23.828 1 96.94 157 ALA A O 1
ATOM 1212 N N . VAL A 1 158 ? 16.75 0.802 -21.766 1 96.44 158 VAL A N 1
ATOM 1213 C CA . VAL A 1 158 ? 16.188 -0.539 -21.922 1 96.44 158 VAL A CA 1
ATOM 1214 C C . VAL A 1 158 ? 14.672 -0.46 -22.031 1 96.44 158 VAL A C 1
ATOM 1216 O O . VAL A 1 158 ? 14.016 0.121 -21.156 1 96.44 158 VAL A O 1
ATOM 1219 N N . HIS A 1 159 ? 14.203 -1.056 -23.094 1 96.75 159 HIS A N 1
ATOM 1220 C CA . HIS A 1 159 ? 12.758 -1.036 -23.312 1 96.75 159 HIS A CA 1
ATOM 1221 C C . HIS A 1 159 ? 12.133 -2.385 -22.984 1 96.75 159 HIS A C 1
ATOM 1223 O O . HIS A 1 159 ? 12.844 -3.361 -22.734 1 96.75 159 HIS A O 1
ATOM 1229 N N . LEU A 1 160 ? 10.75 -2.389 -22.891 1 95.81 160 LEU A N 1
ATOM 1230 C CA . LEU A 1 160 ? 10.016 -3.605 -22.562 1 95.81 160 LEU A CA 1
ATOM 1231 C C . LEU A 1 160 ? 10.445 -4.762 -23.453 1 95.81 160 LEU A C 1
ATOM 1233 O O . LEU A 1 160 ? 10.633 -5.883 -22.984 1 95.81 160 LEU A O 1
ATOM 1237 N N . SER A 1 161 ? 10.648 -4.512 -24.703 1 93.44 161 SER A N 1
ATOM 1238 C CA . SER A 1 161 ? 11.016 -5.527 -25.688 1 93.44 161 SER A CA 1
ATOM 1239 C C . SER A 1 161 ? 12.398 -6.109 -25.391 1 93.44 161 SER A C 1
ATOM 1241 O O . SER A 1 161 ? 12.727 -7.199 -25.859 1 93.44 161 SER A O 1
ATOM 1243 N N . ASP A 1 162 ? 13.195 -5.391 -24.594 1 93.38 162 ASP A N 1
ATOM 1244 C CA . ASP A 1 162 ? 14.562 -5.809 -24.297 1 93.38 162 ASP A CA 1
ATOM 1245 C C . ASP A 1 162 ? 14.609 -6.699 -23.062 1 93.38 162 ASP A C 1
ATOM 1247 O O . ASP A 1 162 ? 15.648 -7.301 -22.766 1 93.38 162 ASP A O 1
ATOM 1251 N N . VAL A 1 163 ? 13.5 -6.773 -22.359 1 93.75 163 VAL A N 1
ATOM 1252 C CA . VAL A 1 163 ? 13.484 -7.508 -21.094 1 93.75 163 VAL A CA 1
ATOM 1253 C C . VAL A 1 163 ? 13.469 -9.008 -21.375 1 93.75 163 VAL A C 1
ATOM 1255 O O . VAL A 1 163 ? 12.656 -9.492 -22.172 1 93.75 163 VAL A O 1
ATOM 1258 N N . PRO A 1 164 ? 14.336 -9.695 -20.719 1 88.88 164 PRO A N 1
ATOM 1259 C CA . PRO A 1 164 ? 14.383 -11.148 -20.906 1 88.88 164 PRO A CA 1
ATOM 1260 C C . PRO A 1 164 ? 13.234 -11.875 -20.219 1 88.88 164 PRO A C 1
ATOM 1262 O O . PRO A 1 164 ? 13.32 -12.203 -19.031 1 88.88 164 PRO A O 1
ATOM 1265 N N . LYS A 1 165 ? 12.039 -12.188 -20.75 1 83.44 165 LYS A N 1
ATOM 1266 C CA . LYS A 1 165 ? 10.867 -12.758 -20.094 1 83.44 165 LYS A CA 1
ATOM 1267 C C . LYS A 1 165 ? 10.805 -14.266 -20.312 1 83.44 165 LYS A C 1
ATOM 1269 O O . LYS A 1 165 ? 10.023 -14.961 -19.656 1 83.44 165 LYS A O 1
ATOM 1274 N N . GLY A 1 166 ? 11.609 -14.82 -21.047 1 83.06 166 GLY A N 1
ATOM 1275 C CA . GLY A 1 166 ? 11.469 -16.234 -21.344 1 83.06 166 GLY A CA 1
ATOM 1276 C C . GLY A 1 166 ? 10.227 -16.547 -22.141 1 83.06 166 GLY A C 1
ATOM 1277 O O . GLY A 1 166 ? 9.43 -15.656 -22.453 1 83.06 166 GLY A O 1
ATOM 1278 N N . ASP A 1 167 ? 9.891 -17.828 -22.453 1 88 167 ASP A N 1
ATOM 1279 C CA . ASP A 1 167 ? 8.805 -18.25 -23.344 1 88 167 ASP A CA 1
ATOM 1280 C C . ASP A 1 167 ? 7.492 -18.375 -22.578 1 88 167 ASP A C 1
ATOM 1282 O O . ASP A 1 167 ? 6.41 -18.266 -23.156 1 88 167 ASP A O 1
ATOM 1286 N N . ALA A 1 168 ? 7.57 -18.516 -21.312 1 92.12 168 ALA A N 1
ATOM 1287 C CA . ALA A 1 168 ? 6.383 -18.828 -20.516 1 92.12 168 ALA A CA 1
ATOM 1288 C C . ALA A 1 168 ? 5.656 -17.562 -20.094 1 92.12 168 ALA A C 1
ATOM 1290 O O . ALA A 1 168 ? 4.555 -17.625 -19.547 1 92.12 168 ALA A O 1
ATOM 1291 N N . VAL A 1 169 ? 6.262 -16.422 -20.375 1 93.19 169 VAL A N 1
ATOM 1292 C CA . VAL A 1 169 ? 5.738 -15.148 -19.875 1 93.19 169 VAL A CA 1
ATOM 1293 C C . VAL A 1 169 ? 5.367 -14.242 -21.047 1 93.19 169 VAL A C 1
ATOM 1295 O O . VAL A 1 169 ? 6.098 -14.164 -22.031 1 93.19 169 VAL A O 1
ATOM 1298 N N . GLU A 1 170 ? 4.191 -13.602 -20.906 1 93.81 170 GLU A N 1
ATOM 1299 C CA . GLU A 1 170 ? 3.725 -12.625 -21.875 1 93.81 170 GLU A CA 1
ATOM 1300 C C . GLU A 1 170 ? 3.52 -11.258 -21.234 1 93.81 170 GLU A C 1
ATOM 1302 O O . GLU A 1 170 ? 3.092 -11.164 -20.078 1 93.81 170 GLU A O 1
ATOM 1307 N N . PHE A 1 171 ? 3.834 -10.195 -22.031 1 93.81 171 PHE A N 1
ATOM 1308 C CA . PHE A 1 171 ? 3.516 -8.836 -21.609 1 93.81 171 PHE A CA 1
ATOM 1309 C C . PHE A 1 171 ? 2.182 -8.391 -22.188 1 93.81 171 PHE A C 1
ATOM 1311 O O . PHE A 1 171 ? 1.983 -8.438 -23.406 1 93.81 171 PHE A O 1
ATOM 1318 N N . PRO A 1 172 ? 1.31 -8 -21.312 1 90.25 172 PRO A N 1
ATOM 1319 C CA . PRO A 1 172 ? 0.016 -7.574 -21.859 1 90.25 172 PRO A CA 1
ATOM 1320 C C . PRO A 1 172 ? 0.103 -6.25 -22.609 1 90.25 172 PRO A C 1
ATOM 1322 O O . PRO A 1 172 ? -0.741 -5.969 -23.469 1 90.25 172 PRO A O 1
ATOM 1325 N N . GLU A 1 173 ? 1.026 -5.383 -22.172 1 81.06 173 GLU A N 1
ATOM 1326 C CA . GLU A 1 173 ? 1.143 -4.066 -22.797 1 81.06 173 GLU A CA 1
ATOM 1327 C C . GLU A 1 173 ? 1.737 -4.168 -24.203 1 81.06 173 GLU A C 1
ATOM 1329 O O . GLU A 1 173 ? 2.672 -4.938 -24.422 1 81.06 173 GLU A O 1
ATOM 1334 N N . SER A 1 174 ? 1.1 -3.357 -25.047 1 79.19 174 SER A N 1
ATOM 1335 C CA . SER A 1 174 ? 1.577 -3.336 -26.422 1 79.19 174 SER A CA 1
ATOM 1336 C C . SER A 1 174 ? 2.652 -2.271 -26.625 1 79.19 174 SER A C 1
ATOM 1338 O O . SER A 1 174 ? 3.512 -2.404 -27.5 1 79.19 174 SER A O 1
ATOM 1340 N N . ALA A 1 175 ? 2.57 -1.297 -25.734 1 85.75 175 ALA A N 1
ATOM 1341 C CA . ALA A 1 175 ? 3.537 -0.21 -25.859 1 85.75 175 ALA A CA 1
ATOM 1342 C C . ALA A 1 175 ? 4.914 -0.643 -25.359 1 85.75 175 ALA A C 1
ATOM 1344 O O . ALA A 1 175 ? 5.023 -1.357 -24.359 1 85.75 175 ALA A O 1
ATOM 1345 N N . ASP A 1 176 ? 5.855 -0.362 -26.266 1 93.31 176 ASP A N 1
ATOM 1346 C CA . ASP A 1 176 ? 7.238 -0.643 -25.891 1 93.31 176 ASP A CA 1
ATOM 1347 C C . ASP A 1 176 ? 7.824 0.5 -25.062 1 93.31 176 ASP A C 1
ATOM 1349 O O . ASP A 1 176 ? 8.703 1.226 -25.531 1 93.31 176 ASP A O 1
ATOM 1353 N N . PHE A 1 177 ? 7.484 0.554 -23.734 1 93.62 177 PHE A N 1
ATOM 1354 C CA . PHE A 1 177 ? 7.867 1.67 -22.875 1 93.62 177 PHE A CA 1
ATOM 1355 C C . PHE A 1 177 ? 9.258 1.452 -22.297 1 93.62 177 PHE A C 1
ATOM 1357 O O . PHE A 1 177 ? 9.789 0.339 -22.344 1 93.62 177 PHE A O 1
ATOM 1364 N N . THR A 1 178 ? 9.875 2.572 -21.891 1 96.12 178 THR A N 1
ATOM 1365 C CA . THR A 1 178 ? 11.18 2.541 -21.25 1 96.12 178 THR A CA 1
ATOM 1366 C C . THR A 1 178 ? 11.078 1.919 -19.859 1 96.12 178 THR A C 1
ATOM 1368 O O . THR A 1 178 ? 10.172 2.25 -19.094 1 96.12 178 THR A O 1
ATOM 1371 N N . VAL A 1 179 ? 11.969 1.013 -19.578 1 96.25 179 VAL A N 1
ATOM 1372 C CA . VAL A 1 179 ? 12.008 0.371 -18.266 1 96.25 179 VAL A CA 1
ATOM 1373 C C . VAL A 1 179 ? 13.125 0.982 -17.422 1 96.25 179 VAL A C 1
ATOM 1375 O O . VAL A 1 179 ? 12.906 1.367 -16.281 1 96.25 179 VAL A O 1
ATOM 1378 N N . VAL A 1 180 ? 14.266 1.13 -17.969 1 96.62 180 VAL A N 1
ATOM 1379 C CA . VAL A 1 180 ? 15.438 1.7 -17.312 1 96.62 180 VAL A CA 1
ATOM 1380 C C . VAL A 1 180 ? 16.172 2.631 -18.266 1 96.62 180 VAL A C 1
ATOM 1382 O O . VAL A 1 180 ? 16.25 2.361 -19.469 1 96.62 180 VAL A O 1
ATOM 1385 N N . THR A 1 181 ? 16.672 3.705 -17.688 1 96.81 181 THR A N 1
ATOM 1386 C CA . THR A 1 181 ? 17.453 4.621 -18.516 1 96.81 181 THR A CA 1
ATOM 1387 C C . THR A 1 181 ? 18.531 5.312 -17.703 1 96.81 181 THR A C 1
ATOM 1389 O O . THR A 1 181 ? 18.516 5.266 -16.469 1 96.81 181 THR A O 1
ATOM 1392 N N . VAL A 1 182 ? 19.5 5.812 -18.406 1 96.12 182 VAL A N 1
ATOM 1393 C CA . VAL A 1 182 ? 20.516 6.68 -17.812 1 96.12 182 VAL A CA 1
ATOM 1394 C C . VAL A 1 182 ? 20.391 8.094 -18.375 1 96.12 182 VAL A C 1
ATOM 1396 O O . VAL A 1 182 ? 20.438 8.289 -19.594 1 96.12 182 VAL A O 1
ATOM 1399 N N . VAL A 1 183 ? 20.172 8.992 -17.438 1 94.69 183 VAL A N 1
ATOM 1400 C CA . VAL A 1 183 ? 20 10.367 -17.891 1 94.69 183 VAL A CA 1
ATOM 1401 C C . VAL A 1 183 ? 21.234 11.195 -17.547 1 94.69 183 VAL A C 1
ATOM 1403 O O . VAL A 1 183 ? 21.969 10.852 -16.625 1 94.69 183 VAL A O 1
ATOM 1406 N N . ALA A 1 184 ? 21.484 12.258 -18.297 1 91.56 184 ALA A N 1
ATOM 1407 C CA . ALA A 1 184 ? 22.594 13.164 -18.031 1 91.56 184 ALA A CA 1
ATOM 1408 C C . ALA A 1 184 ? 22.406 13.891 -16.703 1 91.56 184 ALA A C 1
ATOM 1410 O O . ALA A 1 184 ? 21.266 14.195 -16.312 1 91.56 184 ALA A O 1
ATOM 1411 N N . PRO A 1 185 ? 23.453 13.945 -15.984 1 81.81 185 PRO A N 1
ATOM 1412 C CA . PRO A 1 185 ? 23.344 14.664 -14.719 1 81.81 185 PRO A CA 1
ATOM 1413 C C . PRO A 1 185 ? 22.875 16.109 -14.891 1 81.81 185 PRO A C 1
ATOM 1415 O O . PRO A 1 185 ? 23.141 16.719 -15.93 1 81.81 185 PRO A O 1
ATOM 1418 N N . THR A 1 186 ? 21.812 16.438 -14.477 1 62.19 186 THR A N 1
ATOM 1419 C CA . THR A 1 186 ? 21.406 17.828 -14.562 1 62.19 186 THR A CA 1
ATOM 1420 C C . THR A 1 186 ? 22.5 18.75 -14.023 1 62.19 186 THR A C 1
ATOM 1422 O O . THR A 1 186 ? 23.016 18.531 -12.93 1 62.19 186 THR A O 1
ATOM 1425 N N . ALA A 1 187 ? 23.438 19.281 -14.812 1 51.19 187 ALA A N 1
ATOM 1426 C CA . ALA A 1 187 ? 24.359 20.312 -14.375 1 51.19 187 ALA A CA 1
ATOM 1427 C C . ALA A 1 187 ? 23.734 21.172 -13.281 1 51.19 187 ALA A C 1
ATOM 1429 O O . ALA A 1 187 ? 22.594 21.641 -13.422 1 51.19 187 ALA A O 1
ATOM 1430 N N . ALA A 1 188 ? 24.016 21.016 -12.016 1 45.53 188 ALA A N 1
ATOM 1431 C CA . ALA A 1 188 ? 23.781 22.172 -11.156 1 45.53 188 ALA A CA 1
ATOM 1432 C C . ALA A 1 188 ? 23.969 23.469 -11.93 1 45.53 188 ALA A C 1
ATOM 1434 O O . ALA A 1 188 ? 24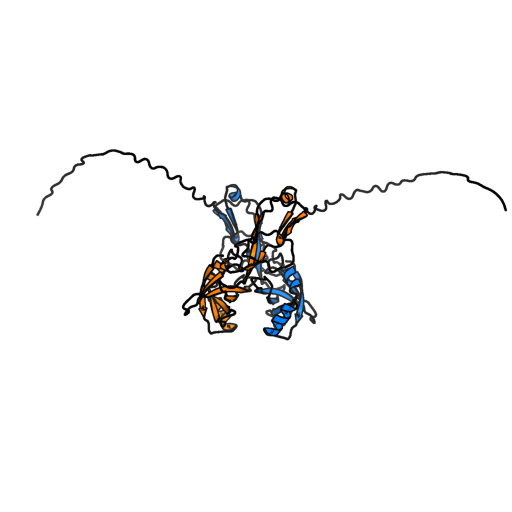.938 23.609 -12.688 1 45.53 188 ALA A O 1
ATOM 1435 N N . ALA A 1 189 ? 22.953 24.281 -12.227 1 41.69 189 ALA A N 1
ATOM 1436 C CA . ALA A 1 189 ? 23.172 25.625 -12.719 1 41.69 189 ALA A CA 1
ATOM 1437 C C . ALA A 1 189 ? 24.406 26.25 -12.062 1 41.69 189 ALA A C 1
ATOM 1439 O O . ALA A 1 189 ? 24.422 26.469 -10.844 1 41.69 189 ALA A O 1
ATOM 1440 N N . LEU A 1 190 ? 25.594 25.875 -12.383 1 36.97 190 LEU A N 1
ATOM 1441 C CA . LEU A 1 190 ? 26.703 26.734 -11.938 1 36.97 190 LEU A CA 1
ATOM 1442 C C . LEU A 1 190 ? 26.266 28.188 -11.914 1 36.97 190 LEU A C 1
ATOM 1444 O O . LEU A 1 190 ? 25.609 28.672 -12.836 1 36.97 190 LEU A O 1
ATOM 1448 N N . PRO A 1 191 ? 25.984 28.781 -10.656 1 37.06 191 PRO A N 1
ATOM 1449 C CA . PRO A 1 191 ? 25.875 30.25 -10.672 1 37.06 191 PRO A CA 1
ATOM 1450 C C . PRO A 1 191 ? 26.812 30.906 -11.672 1 37.06 191 PRO A C 1
ATOM 1452 O O . PRO A 1 191 ? 28.016 30.609 -11.672 1 37.06 191 PRO A O 1
ATOM 1455 N N . GLU A 1 192 ? 26.391 30.891 -12.859 1 33.22 192 GLU A N 1
ATOM 1456 C CA . GLU A 1 192 ? 27.188 31.719 -13.758 1 33.22 192 GLU A CA 1
ATOM 1457 C C . GLU A 1 192 ? 27.766 32.938 -13.023 1 33.22 192 GLU A C 1
ATOM 1459 O O . GLU A 1 192 ? 27.047 33.625 -12.328 1 33.22 192 GLU A O 1
ATOM 1464 N N . GLU A 1 193 ? 28.969 32.844 -12.531 1 32.91 193 GLU A N 1
ATOM 1465 C CA . GLU A 1 193 ? 29.719 34.031 -12.125 1 32.91 193 GLU A CA 1
ATOM 1466 C C . GLU A 1 193 ? 29.375 35.25 -13.016 1 32.91 193 GLU A C 1
ATOM 1468 O O . GLU A 1 193 ? 29.375 35.125 -14.242 1 32.91 193 GLU A O 1
ATOM 1473 N N . GLY A 1 194 ? 28.422 36.125 -12.547 1 31.41 194 GLY A N 1
ATOM 1474 C CA . GLY A 1 194 ? 28.172 37.438 -13.102 1 31.41 194 GLY A CA 1
ATOM 1475 C C . GLY A 1 194 ? 29.422 38.125 -13.617 1 31.41 194 GLY A C 1
ATOM 1476 O O . GLY A 1 194 ? 30.328 38.406 -12.836 1 31.41 194 GLY A O 1
ATOM 1477 N N . GLU A 1 195 ? 29.938 37.656 -14.734 1 28.12 195 GLU A N 1
ATOM 1478 C CA . GLU A 1 195 ? 31 38.438 -15.367 1 28.12 195 GLU A CA 1
ATOM 1479 C C . GLU A 1 195 ? 30.703 39.938 -15.312 1 28.12 195 GLU A C 1
ATOM 1481 O O . GLU A 1 195 ? 29.594 40.344 -15.633 1 28.12 195 GLU A O 1
ATOM 1486 N N . GLU A 1 196 ? 31.391 40.688 -14.43 1 30.19 196 GLU A N 1
ATOM 1487 C CA . GLU A 1 196 ? 31.5 42.125 -14.398 1 30.19 196 GLU A CA 1
ATOM 1488 C C . GLU A 1 196 ? 31.656 42.688 -15.805 1 30.19 196 GLU A C 1
ATOM 1490 O O . GLU A 1 196 ? 32.625 42.406 -16.5 1 30.19 196 GLU A O 1
ATOM 1495 N N . GLY A 1 197 ? 30.531 42.688 -16.531 1 25.61 197 GLY A N 1
ATOM 1496 C CA . GLY A 1 197 ? 30.484 43.344 -17.828 1 25.61 197 GLY A CA 1
ATOM 1497 C C . GLY A 1 197 ? 31.141 44.688 -17.844 1 25.61 197 GLY A C 1
ATOM 1498 O O . GLY A 1 197 ? 30.75 45.594 -17.094 1 25.61 197 GLY A O 1
ATOM 1499 N N . GLU A 1 198 ? 32.438 44.719 -18.078 1 23.03 198 GLU A N 1
ATOM 1500 C CA . GLU A 1 198 ? 33.219 45.938 -18.359 1 23.03 198 GLU A CA 1
ATOM 1501 C C . GLU A 1 198 ? 32.5 46.812 -19.375 1 23.03 198 GLU A C 1
ATOM 1503 O O . GLU A 1 198 ? 32.031 46.344 -20.406 1 23.03 198 GLU A O 1
ATOM 1508 N N . GLU A 1 199 ? 32 48 -18.953 1 25.42 199 GLU A N 1
ATOM 1509 C CA . GLU A 1 199 ? 31.438 49.156 -19.625 1 25.42 199 GLU A CA 1
ATOM 1510 C C . GLU A 1 199 ? 32.281 49.594 -20.828 1 25.42 199 GLU A C 1
ATOM 1512 O O . GLU A 1 199 ? 33.094 50.531 -20.734 1 25.42 199 GLU A O 1
ATOM 1517 N N . GLY A 1 200 ? 32.875 48.625 -21.5 1 20.36 200 GLY A N 1
ATOM 1518 C CA . GLY A 1 200 ? 33.781 49.375 -22.391 1 20.36 200 GLY A CA 1
ATOM 1519 C C . GLY A 1 200 ? 33.031 50.344 -23.297 1 20.36 200 GLY A C 1
ATOM 1520 O O . GLY A 1 200 ? 31.859 50.156 -23.594 1 20.36 200 GLY A O 1
ATOM 1521 N N . GLU A 1 201 ? 33.625 51.562 -23.484 1 21.52 201 GLU A N 1
ATOM 1522 C CA . GLU A 1 201 ? 33.438 52.906 -24.078 1 21.52 201 GLU A CA 1
ATOM 1523 C C . GLU A 1 201 ? 33.219 52.812 -25.578 1 21.52 201 GLU A C 1
ATOM 1525 O O . GLU A 1 201 ? 33.125 53.844 -26.266 1 21.52 201 GLU A O 1
ATOM 1530 N N . GLU A 1 202 ? 33.219 51.562 -26.109 1 20.59 202 GLU A N 1
ATOM 1531 C CA . GLU A 1 202 ? 33.781 51.875 -27.438 1 20.59 202 GLU A CA 1
ATOM 1532 C C . GLU A 1 202 ? 32.906 52.875 -28.172 1 20.59 202 GLU A C 1
ATOM 1534 O O . GLU A 1 202 ? 31.688 52.969 -27.922 1 20.59 202 GLU A O 1
ATOM 1539 N N . GLY A 1 203 ? 33.594 53.438 -29.25 1 20.7 203 GLY A N 1
ATOM 1540 C CA . GLY A 1 203 ? 33.781 54.531 -30.188 1 20.7 203 GLY A CA 1
ATOM 1541 C C . GLY A 1 203 ? 32.625 54.688 -31.156 1 20.7 203 GLY A C 1
ATOM 1542 O O . GLY A 1 203 ? 31.844 53.75 -31.375 1 20.7 203 GLY A O 1
ATOM 1543 N N . GLY A 1 204 ? 32.438 55.938 -31.594 1 21.11 204 GLY A N 1
ATOM 1544 C CA . GLY A 1 204 ? 31.641 56.906 -32.312 1 21.11 204 GLY A CA 1
ATOM 1545 C C . GLY A 1 204 ? 31.422 56.562 -33.75 1 21.11 204 GLY A C 1
ATOM 1546 O O . GLY A 1 204 ? 31.125 57.438 -34.594 1 21.11 204 GLY A O 1
ATOM 1547 N N . GLU A 1 205 ? 31.594 55.25 -34.062 1 20.19 205 GLU A N 1
ATOM 1548 C CA . GLU A 1 205 ? 31.828 55.344 -35.5 1 20.19 205 GLU A CA 1
ATOM 1549 C C . GLU A 1 205 ? 30.656 56.031 -36.188 1 20.19 205 GLU A C 1
ATOM 1551 O O . GLU A 1 205 ? 29.5 55.625 -36 1 20.19 205 GLU A O 1
ATOM 1556 N N . GLY A 1 206 ? 30.984 57.156 -36.781 1 19.44 206 GLY A N 1
ATOM 1557 C CA . GLY A 1 206 ? 30.484 58.281 -37.562 1 19.44 206 GLY A CA 1
ATOM 1558 C C . GLY A 1 206 ? 29.609 57.875 -38.719 1 19.44 206 GLY A C 1
ATOM 1559 O O . GLY A 1 206 ? 28.562 58.469 -38.969 1 19.44 206 GLY A O 1
ATOM 1560 N N . GLY A 1 207 ? 30.297 57.219 -39.719 1 19 207 GLY A N 1
ATOM 1561 C CA . GLY A 1 207 ? 30.281 57.906 -41 1 19 207 GLY A CA 1
ATOM 1562 C C . GLY A 1 207 ? 28.922 57.844 -41.688 1 19 207 GLY A C 1
ATOM 1563 O O . GLY A 1 207 ? 28.062 57.062 -41.312 1 19 207 GLY A O 1
ATOM 1564 N N . GLU A 1 208 ? 28.969 58.25 -42.969 1 18.66 208 GLU A N 1
ATOM 1565 C CA . GLU A 1 208 ? 28.422 59.156 -43.969 1 18.66 208 GLU A CA 1
ATOM 1566 C C . GLU A 1 208 ? 27.375 58.469 -44.844 1 18.66 208 GLU A C 1
ATOM 1568 O O . GLU A 1 208 ? 26.766 59.094 -45.688 1 18.66 208 GLU A O 1
ATOM 1573 N N . ALA A 1 209 ? 27.25 57.094 -44.719 1 17.8 209 ALA A N 1
ATOM 1574 C CA . ALA A 1 209 ? 27.062 56.844 -46.156 1 17.8 209 ALA A CA 1
ATOM 1575 C C . ALA A 1 209 ? 25.891 57.688 -46.688 1 17.8 209 ALA A C 1
ATOM 1577 O O . ALA A 1 209 ? 24.938 57.969 -45.969 1 17.8 209 ALA A O 1
ATOM 1578 N N . GLU A 1 210 ? 25.797 57.625 -48.062 1 17.41 210 GLU A N 1
ATOM 1579 C CA . GLU A 1 210 ? 25.547 58.406 -49.281 1 17.41 210 GLU A CA 1
ATOM 1580 C C . GLU A 1 210 ? 24.047 58.531 -49.531 1 17.41 210 GLU A C 1
ATOM 1582 O O . GLU A 1 210 ? 23.531 59.625 -49.75 1 17.41 210 GLU A O 1
ATOM 1587 N N . GLY A 1 211 ? 23.5 57.594 -50.312 1 17.75 211 GLY A N 1
ATOM 1588 C CA . GLY A 1 211 ? 23.094 57.969 -51.656 1 17.75 211 GLY A CA 1
ATOM 1589 C C . GLY A 1 211 ? 21.719 58.594 -51.688 1 17.75 211 GLY A C 1
ATOM 1590 O O . GLY A 1 211 ? 20.922 58.438 -50.781 1 17.75 211 GLY A O 1
ATOM 1591 N N . ALA A 1 212 ? 21.219 58.75 -53.062 1 18.81 212 ALA A N 1
ATOM 1592 C CA . ALA A 1 212 ? 20.766 59.688 -54.094 1 18.81 212 ALA A CA 1
ATOM 1593 C C . ALA A 1 212 ? 19.25 59.875 -54.031 1 18.81 212 ALA A C 1
ATOM 1595 O O . ALA A 1 212 ? 18.766 61 -53.938 1 18.81 212 ALA A O 1
ATOM 1596 N N . GLU A 1 213 ? 18.594 59.188 -55.094 1 18.72 213 GLU A N 1
ATOM 1597 C CA . GLU A 1 213 ? 18.031 59.875 -56.25 1 18.72 213 GLU A CA 1
ATOM 1598 C C . GLU A 1 213 ? 16.578 60.25 -56 1 18.72 213 GLU A C 1
ATOM 1600 O O . GLU A 1 213 ? 15.844 59.562 -55.281 1 18.72 213 GLU A O 1
ATOM 1605 N N . ALA A 1 214 ? 16.156 61.312 -56.781 1 24.11 214 ALA A N 1
ATOM 1606 C CA . ALA A 1 214 ? 15.211 62.344 -57.188 1 24.11 214 ALA A CA 1
ATOM 1607 C C . ALA A 1 214 ? 13.922 61.75 -57.719 1 24.11 214 ALA A C 1
ATOM 1609 O O . ALA A 1 214 ? 13.023 62.469 -58.156 1 24.11 214 ALA A O 1
ATOM 1610 N N . ALA A 1 215 ? 13.977 60.5 -58.219 1 22.06 215 ALA A N 1
ATOM 1611 C CA . ALA A 1 215 ? 13.219 60.562 -59.469 1 22.06 215 ALA A CA 1
ATOM 1612 C C . ALA A 1 215 ? 11.867 61.219 -59.281 1 22.06 215 ALA A C 1
ATOM 1614 O O . ALA A 1 215 ? 11.297 61.156 -58.188 1 22.06 215 ALA A O 1
ATOM 1615 N N . SER A 1 216 ? 11.289 61.469 -60.531 1 19.69 216 SER A N 1
ATOM 1616 C CA . SER A 1 216 ? 10.523 62.312 -61.469 1 19.69 216 SER A CA 1
ATOM 1617 C C . SER A 1 216 ? 9.039 62.312 -61.094 1 19.69 216 SER A C 1
ATOM 1619 O O . SER A 1 216 ? 8.438 63.375 -60.969 1 19.69 216 SER A O 1
ATOM 1621 N N . GLU A 1 217 ? 8.352 61.5 -62 1 20.78 217 GLU A N 1
ATOM 1622 C CA . GLU A 1 217 ? 7.332 62.031 -62.906 1 20.78 217 GLU A CA 1
ATOM 1623 C C . GLU A 1 217 ? 6.086 62.469 -62.125 1 20.78 217 GLU A C 1
ATOM 1625 O O . GLU A 1 217 ? 5.836 62 -61.031 1 20.78 217 GLU A O 1
ATOM 1630 N N . GLU A 1 218 ? 4.992 62.344 -63.125 1 21.48 218 GLU A N 1
ATOM 1631 C CA . GLU A 1 218 ? 3.643 62.719 -63.5 1 21.48 218 GLU A CA 1
ATOM 1632 C C . GLU A 1 218 ? 2.607 62.188 -62.531 1 21.48 218 GLU A C 1
ATOM 1634 O O . GLU A 1 218 ? 2.695 61.062 -62.062 1 21.48 218 GLU A O 1
ATOM 1639 N N . MET B 1 1 ? 5.184 20.219 6.629 1 65.12 1 MET B N 1
ATOM 1640 C CA . MET B 1 1 ? 4.484 19.266 5.773 1 65.12 1 MET B CA 1
ATOM 1641 C C . MET B 1 1 ? 3.754 19.984 4.645 1 65.12 1 MET B C 1
ATOM 1643 O O . MET B 1 1 ? 3.285 21.109 4.816 1 65.12 1 MET B O 1
ATOM 1647 N N . LYS B 1 2 ? 3.957 19.484 3.414 1 75.56 2 LYS B N 1
ATOM 1648 C CA . LYS B 1 2 ? 3.354 20.125 2.246 1 75.56 2 LYS B CA 1
ATOM 1649 C C . LYS B 1 2 ? 1.894 19.703 2.086 1 75.56 2 LYS B C 1
ATOM 1651 O O . LYS B 1 2 ? 1.555 18.531 2.254 1 75.56 2 LYS B O 1
ATOM 1656 N N . THR B 1 3 ? 0.989 20.75 2.047 1 89.5 3 THR B N 1
ATOM 1657 C CA . THR B 1 3 ? -0.427 20.516 1.779 1 89.5 3 THR B CA 1
ATOM 1658 C C . THR B 1 3 ? -0.697 20.5 0.278 1 89.5 3 THR 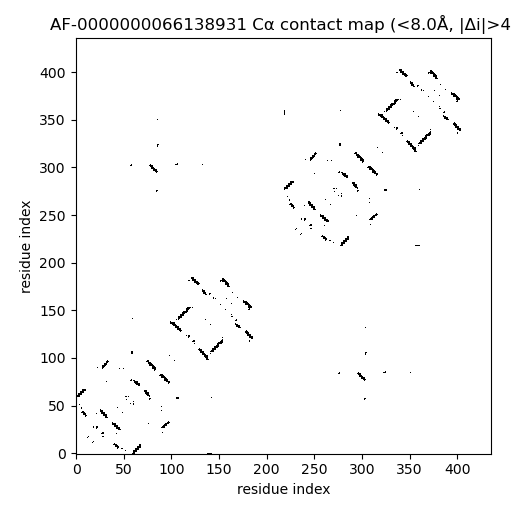B C 1
ATOM 1660 O O . THR B 1 3 ? -0.217 21.375 -0.455 1 89.5 3 THR B O 1
ATOM 1663 N N . HIS B 1 4 ? -1.43 19.547 -0.144 1 93.25 4 HIS B N 1
ATOM 1664 C CA . HIS B 1 4 ? -1.722 19.422 -1.566 1 93.25 4 HIS B CA 1
ATOM 1665 C C . HIS B 1 4 ? -3.184 19.734 -1.861 1 93.25 4 HIS B C 1
ATOM 1667 O O . HIS B 1 4 ? -4.074 19.359 -1.098 1 93.25 4 HIS B O 1
ATOM 1673 N N . GLU B 1 5 ? -3.312 20.422 -2.953 1 96.44 5 GLU B N 1
ATOM 1674 C CA . GLU B 1 5 ? -4.676 20.688 -3.406 1 96.44 5 GLU B CA 1
ATOM 1675 C C . GLU B 1 5 ? -5.254 19.5 -4.164 1 96.44 5 GLU B C 1
ATOM 1677 O O . GLU B 1 5 ? -4.602 18.938 -5.051 1 96.44 5 GLU B O 1
ATOM 1682 N N . LEU B 1 6 ? -6.5 19.141 -3.771 1 97.62 6 LEU B N 1
ATOM 1683 C CA . LEU B 1 6 ? -7.184 18.062 -4.465 1 97.62 6 LEU B CA 1
ATOM 1684 C C . LEU B 1 6 ? -8.648 18.391 -4.703 1 97.62 6 LEU B C 1
ATOM 1686 O O . LEU B 1 6 ? -9.383 18.688 -3.758 1 97.62 6 LEU B O 1
ATOM 1690 N N . LYS B 1 7 ? -9.008 18.344 -5.938 1 98.25 7 LYS B N 1
ATOM 1691 C CA . LYS B 1 7 ? -10.414 18.578 -6.273 1 98.25 7 LYS B CA 1
ATOM 1692 C C . LYS B 1 7 ? -11.266 17.359 -5.957 1 98.25 7 LYS B C 1
ATOM 1694 O O . LYS B 1 7 ? -10.852 16.219 -6.207 1 98.25 7 LYS B O 1
ATOM 1699 N N . ALA B 1 8 ? -12.461 17.625 -5.441 1 98.31 8 ALA B N 1
ATOM 1700 C CA . ALA B 1 8 ? -13.391 16.547 -5.117 1 98.31 8 ALA B CA 1
ATOM 1701 C C . ALA B 1 8 ? -14.82 16.906 -5.504 1 98.31 8 ALA B C 1
ATOM 1703 O O . ALA B 1 8 ? -15.211 18.078 -5.434 1 98.31 8 ALA B O 1
ATOM 1704 N N . SER B 1 9 ? -15.555 15.945 -5.875 1 97.62 9 SER B N 1
ATOM 1705 C CA . SER B 1 9 ? -16.953 16.141 -6.242 1 97.62 9 SER B CA 1
ATOM 1706 C C . SER B 1 9 ? -17.875 15.289 -5.387 1 97.62 9 SER B C 1
ATOM 1708 O O . SER B 1 9 ? -17.672 14.078 -5.254 1 97.62 9 SER B O 1
ATOM 1710 N N . PRO B 1 10 ? -18.875 15.961 -4.844 1 96.75 10 PRO B N 1
ATOM 1711 C CA . PRO B 1 10 ? -19.844 15.156 -4.105 1 96.75 10 PRO B CA 1
ATOM 1712 C C . PRO B 1 10 ? -20.594 14.172 -4.996 1 96.75 10 PRO B C 1
ATOM 1714 O O . PRO B 1 10 ? -20.828 14.445 -6.18 1 96.75 10 PRO B O 1
ATOM 1717 N N . ARG B 1 11 ? -20.875 13.047 -4.367 1 92.81 11 ARG B N 1
ATOM 1718 C CA . ARG B 1 11 ? -21.641 12.047 -5.113 1 92.81 11 ARG B CA 1
ATOM 1719 C C . ARG B 1 11 ? -22.906 11.648 -4.363 1 92.81 11 ARG B C 1
ATOM 1721 O O . ARG B 1 11 ? -22.938 11.688 -3.133 1 92.81 11 ARG B O 1
ATOM 1728 N N . THR B 1 12 ? -23.891 11.234 -5.102 1 87.62 12 THR B N 1
ATOM 1729 C CA . THR B 1 12 ? -25.156 10.812 -4.496 1 87.62 12 THR B CA 1
ATOM 1730 C C . THR B 1 12 ? -25.359 9.312 -4.66 1 87.62 12 THR B C 1
ATOM 1732 O O . THR B 1 12 ? -26.172 8.711 -3.943 1 87.62 12 THR B O 1
ATOM 1735 N N . THR B 1 13 ? -24.672 8.812 -5.629 1 84.62 13 THR B N 1
ATOM 1736 C CA . THR B 1 13 ? -24.844 7.379 -5.863 1 84.62 13 THR B CA 1
ATOM 1737 C C . THR B 1 13 ? -23.875 6.57 -5 1 84.62 13 THR B C 1
ATOM 1739 O O . THR B 1 13 ? -22.75 7.004 -4.746 1 84.62 13 THR B O 1
ATOM 1742 N N . ARG B 1 14 ? -24.531 5.535 -4.508 1 85.12 14 ARG B N 1
ATOM 1743 C CA . ARG B 1 14 ? -23.734 4.617 -3.693 1 85.12 14 ARG B CA 1
ATOM 1744 C C . ARG B 1 14 ? -23.859 3.184 -4.199 1 85.12 14 ARG B C 1
ATOM 1746 O O . ARG B 1 14 ? -24.75 2.879 -4.992 1 85.12 14 ARG B O 1
ATOM 1753 N N . GLY B 1 15 ? -22.922 2.391 -3.799 1 84.88 15 GLY B N 1
ATOM 1754 C CA . GLY B 1 15 ? -23 0.985 -4.164 1 84.88 15 GLY B CA 1
ATOM 1755 C C . GLY B 1 15 ? -21.906 0.56 -5.129 1 84.88 15 GLY B C 1
ATOM 1756 O O . GLY B 1 15 ? -21.156 1.396 -5.633 1 84.88 15 GLY B O 1
ATOM 1757 N N . ASN B 1 16 ? -21.906 -0.712 -5.465 1 84.69 16 ASN B N 1
ATOM 1758 C CA . ASN B 1 16 ? -20.844 -1.317 -6.27 1 84.69 16 ASN B CA 1
ATOM 1759 C C . ASN B 1 16 ? -20.922 -0.85 -7.723 1 84.69 16 ASN B C 1
ATOM 1761 O O . ASN B 1 16 ? -19.891 -0.565 -8.336 1 84.69 16 ASN B O 1
ATOM 1765 N N . GLY B 1 17 ? -22.109 -0.804 -8.18 1 88 17 GLY B N 1
ATOM 1766 C CA . GLY B 1 17 ? -22.281 -0.409 -9.562 1 88 17 GLY B CA 1
ATOM 1767 C C . GLY B 1 17 ? -21.734 0.974 -9.867 1 88 17 GLY B C 1
ATOM 1768 O O . GLY B 1 17 ? -20.781 1.117 -10.641 1 88 17 GLY B O 1
ATOM 1769 N N . PRO B 1 18 ? -22.312 1.925 -9.203 1 90.88 18 PRO B N 1
ATOM 1770 C CA . PRO B 1 18 ? -21.828 3.293 -9.406 1 90.88 18 PRO B CA 1
ATOM 1771 C C . PRO B 1 18 ? -20.344 3.445 -9.117 1 90.88 18 PRO B C 1
ATOM 1773 O O . PRO B 1 18 ? -19.641 4.188 -9.805 1 90.88 18 PRO B O 1
ATOM 1776 N N . ALA B 1 19 ? -19.781 2.816 -8.188 1 93.25 19 ALA B N 1
ATOM 1777 C CA . ALA B 1 19 ? -18.359 2.873 -7.848 1 93.25 19 ALA B CA 1
ATOM 1778 C C . ALA B 1 19 ? -17.5 2.332 -8.984 1 93.25 19 ALA B C 1
ATOM 1780 O O . ALA B 1 19 ? -16.469 2.916 -9.328 1 93.25 19 ALA B O 1
ATOM 1781 N N . ARG B 1 20 ? -17.969 1.271 -9.539 1 93.06 20 ARG B N 1
ATOM 1782 C CA . ARG B 1 20 ? -17.25 0.684 -10.664 1 93.06 20 ARG B CA 1
ATOM 1783 C C . ARG B 1 20 ? -17.219 1.638 -11.852 1 93.06 20 ARG B C 1
ATOM 1785 O O . ARG B 1 20 ? -16.188 1.79 -12.516 1 93.06 20 ARG B O 1
ATOM 1792 N N . ALA B 1 21 ? -18.344 2.188 -12.086 1 94.06 21 ALA B N 1
ATOM 1793 C CA . ALA B 1 21 ? -18.438 3.143 -13.188 1 94.06 21 ALA B CA 1
ATOM 1794 C C . ALA B 1 21 ? -17.516 4.332 -12.969 1 94.06 21 ALA B C 1
ATOM 1796 O O . ALA B 1 21 ? -16.844 4.777 -13.898 1 94.06 21 ALA B O 1
ATOM 1797 N N . LEU B 1 22 ? -17.453 4.805 -11.805 1 95.12 22 LEU B N 1
ATOM 1798 C CA . LEU B 1 22 ? -16.594 5.93 -11.445 1 95.12 22 LEU B CA 1
ATOM 1799 C C . LEU B 1 22 ? -15.125 5.598 -11.688 1 95.12 22 LEU B C 1
ATOM 1801 O O . LEU B 1 22 ? -14.383 6.418 -12.234 1 95.12 22 LEU B O 1
ATOM 1805 N N . ARG B 1 23 ? -14.734 4.414 -11.367 1 95.5 23 ARG B N 1
ATOM 1806 C CA . ARG B 1 23 ? -13.344 3.996 -11.539 1 95.5 23 ARG B CA 1
ATOM 1807 C C . ARG B 1 23 ? -12.992 3.867 -13.016 1 95.5 23 ARG B C 1
ATOM 1809 O O . ARG B 1 23 ? -11.891 4.227 -13.43 1 95.5 23 ARG B O 1
ATOM 1816 N N . ARG B 1 24 ? -13.906 3.406 -13.742 1 94.69 24 ARG B N 1
ATOM 1817 C CA . ARG B 1 24 ? -13.688 3.287 -15.18 1 94.69 24 ARG B CA 1
ATOM 1818 C C . ARG B 1 24 ? -13.484 4.656 -15.82 1 94.69 24 ARG B C 1
ATOM 1820 O O . ARG B 1 24 ? -12.781 4.777 -16.828 1 94.69 24 ARG B O 1
ATOM 1827 N N . GLU B 1 25 ? -14.117 5.605 -15.227 1 95.62 25 GLU B N 1
ATOM 1828 C CA . GLU B 1 25 ? -14.023 6.969 -15.75 1 95.62 25 GLU B CA 1
ATOM 1829 C C . GLU B 1 25 ? -12.781 7.684 -15.211 1 95.62 25 GLU B C 1
ATOM 1831 O O . GLU B 1 25 ? -12.562 8.859 -15.508 1 95.62 25 GLU B O 1
ATOM 1836 N N . GLY B 1 26 ? -12.008 7.043 -14.375 1 96.81 26 GLY B N 1
ATOM 1837 C CA . GLY B 1 26 ? -10.75 7.609 -13.906 1 96.81 26 GLY B CA 1
ATOM 1838 C C . GLY B 1 26 ? -10.875 8.297 -12.562 1 96.81 26 GLY B C 1
ATOM 1839 O O . GLY B 1 26 ? -10.023 9.109 -12.188 1 96.81 26 GLY B O 1
ATOM 1840 N N . PHE B 1 27 ? -11.992 7.957 -11.914 1 97.44 27 PHE B N 1
ATOM 1841 C CA . PHE B 1 27 ? -12.195 8.57 -10.609 1 97.44 27 PHE B CA 1
ATOM 1842 C C . PHE B 1 27 ? -12.211 7.516 -9.508 1 97.44 27 PHE B C 1
ATOM 1844 O O . PHE B 1 27 ? -12.344 6.324 -9.789 1 97.44 27 PHE B O 1
ATOM 1851 N N . ILE B 1 28 ? -12.039 7.98 -8.289 1 97.75 28 ILE B N 1
ATOM 1852 C CA . ILE B 1 28 ? -12.016 7.125 -7.102 1 97.75 28 ILE B CA 1
ATOM 1853 C C . ILE B 1 28 ? -13.148 7.52 -6.16 1 97.75 28 ILE B C 1
ATOM 1855 O O . ILE B 1 28 ? -13.281 8.688 -5.793 1 97.75 28 ILE B O 1
ATOM 1859 N N . PRO B 1 29 ? -14 6.555 -5.801 1 97.94 29 PRO B N 1
ATOM 1860 C CA . PRO B 1 29 ? -14.914 6.848 -4.699 1 97.94 29 PRO B CA 1
ATOM 1861 C C . PRO B 1 29 ? -14.188 7.195 -3.402 1 97.94 29 PRO B C 1
ATOM 1863 O O . PRO B 1 29 ? -13.156 6.594 -3.086 1 97.94 29 PRO B O 1
ATOM 1866 N N . ALA B 1 30 ? -14.703 8.156 -2.727 1 98.06 30 ALA B N 1
ATOM 1867 C CA . ALA B 1 30 ? -14.07 8.586 -1.479 1 98.06 30 ALA B CA 1
ATOM 1868 C C . ALA B 1 30 ? -15.117 9.07 -0.475 1 98.06 30 ALA B C 1
ATOM 1870 O O . ALA B 1 30 ? -16.281 9.273 -0.828 1 98.06 30 ALA B O 1
ATOM 1871 N N . VAL B 1 31 ? -14.695 9.102 0.771 1 97.5 31 VAL B N 1
ATOM 1872 C CA . VAL B 1 31 ? -15.516 9.625 1.855 1 97.5 31 VAL B CA 1
ATOM 1873 C C . VAL B 1 31 ? -14.695 10.602 2.699 1 97.5 31 VAL B C 1
ATOM 1875 O O . VAL B 1 31 ? -13.516 10.352 2.973 1 97.5 31 VAL B O 1
ATOM 1878 N N . LEU B 1 32 ? -15.227 11.68 2.949 1 97.81 32 LEU B N 1
ATOM 1879 C CA . LEU B 1 32 ? -14.672 12.594 3.939 1 97.81 32 LEU B CA 1
ATOM 1880 C C . LEU B 1 32 ? -15.461 12.523 5.242 1 97.81 32 LEU B C 1
ATOM 1882 O O . LEU B 1 32 ? -16.688 12.664 5.242 1 97.81 32 LEU B O 1
ATOM 1886 N N . TYR B 1 33 ? -14.789 12.227 6.305 1 96.62 33 TYR B N 1
ATOM 1887 C CA . TYR B 1 33 ? -15.438 12.227 7.613 1 96.62 33 TYR B CA 1
ATOM 1888 C C . TYR B 1 33 ? -14.516 12.805 8.68 1 96.62 33 TYR B C 1
ATOM 1890 O O . TYR B 1 33 ? -13.312 12.984 8.438 1 96.62 33 TYR B O 1
ATOM 1898 N N . GLY B 1 34 ? -15.086 13.18 9.719 1 92.62 34 GLY B N 1
ATOM 1899 C CA . GLY B 1 34 ? -14.359 13.781 10.828 1 92.62 34 GLY B CA 1
ATOM 1900 C C . GLY B 1 34 ? -15.195 13.938 12.078 1 92.62 34 GLY B C 1
ATOM 1901 O O . GLY B 1 34 ? -16.391 13.609 12.078 1 92.62 34 GLY B O 1
ATOM 1902 N N . PRO B 1 35 ? -14.523 14.328 13.086 1 87.06 35 PRO B N 1
ATOM 1903 C CA . PRO B 1 35 ? -15.219 14.414 14.367 1 87.06 35 PRO B CA 1
ATOM 1904 C C . PRO B 1 35 ? -16.312 15.492 14.375 1 87.06 35 PRO B C 1
ATOM 1906 O O . PRO B 1 35 ? -17.312 15.352 15.078 1 87.06 35 PRO B O 1
ATOM 1909 N N . ASP B 1 36 ? -16.188 16.562 13.547 1 84.31 36 ASP B N 1
ATOM 1910 C CA . ASP B 1 36 ? -17.078 17.703 13.672 1 84.31 36 ASP B CA 1
ATOM 1911 C C . ASP B 1 36 ? -17.969 17.844 12.438 1 84.31 36 ASP B C 1
ATOM 1913 O O . ASP B 1 36 ? -18.562 18.906 12.203 1 84.31 36 ASP B O 1
ATOM 1917 N N . SER B 1 37 ? -17.969 16.875 11.555 1 84.38 37 SER B N 1
ATOM 1918 C CA . SER B 1 37 ? -18.75 17.031 10.328 1 84.38 37 SER B CA 1
ATOM 1919 C C . SER B 1 37 ? -19.375 15.711 9.906 1 84.38 37 SER B C 1
ATOM 1921 O O . SER B 1 37 ? -18.875 14.641 10.242 1 84.38 37 SER B O 1
ATOM 1923 N N . GLU B 1 38 ? -20.547 15.836 9.305 1 91.88 38 GLU B N 1
ATOM 1924 C CA . GLU B 1 38 ? -21.156 14.664 8.695 1 91.88 38 GLU B CA 1
ATOM 1925 C C . GLU B 1 38 ? -20.328 14.141 7.523 1 91.88 38 GLU B C 1
ATOM 1927 O O . GLU B 1 38 ? -19.781 14.93 6.746 1 91.88 38 GLU B O 1
ATOM 1932 N N . PRO B 1 39 ? -20.359 12.859 7.41 1 95.31 39 PRO B N 1
ATOM 1933 C CA . PRO B 1 39 ? -19.609 12.297 6.293 1 95.31 39 PRO B CA 1
ATOM 1934 C C . PRO B 1 39 ? -20.156 12.703 4.934 1 95.31 39 PRO B C 1
ATOM 1936 O O . PRO B 1 39 ? -21.375 12.82 4.773 1 95.31 39 PRO B O 1
ATOM 1939 N N . ILE B 1 40 ? -19.219 12.93 4.012 1 95.62 40 ILE B N 1
ATOM 1940 C CA . ILE B 1 40 ? -19.562 13.289 2.641 1 95.62 40 ILE B CA 1
ATOM 1941 C C . ILE B 1 40 ? -18.984 12.25 1.677 1 95.62 40 ILE B C 1
ATOM 1943 O O . ILE B 1 40 ? -17.797 11.938 1.738 1 95.62 40 ILE B O 1
ATOM 1947 N N . THR B 1 41 ? -19.859 11.75 0.817 1 96.88 41 THR B N 1
ATOM 1948 C CA . THR B 1 41 ? -19.391 10.867 -0.243 1 96.88 41 THR B CA 1
ATOM 1949 C C . THR B 1 41 ? -18.828 11.68 -1.41 1 96.88 41 THR B C 1
ATOM 1951 O O . THR B 1 41 ? -19.469 12.641 -1.86 1 96.88 41 THR B O 1
ATOM 1954 N N . LEU B 1 42 ? -17.625 11.281 -1.821 1 97.94 42 LEU B N 1
ATOM 1955 C CA . LEU B 1 42 ? -16.906 12.078 -2.811 1 97.94 42 LEU B CA 1
ATOM 1956 C C . LEU B 1 42 ? -16.375 11.203 -3.938 1 97.94 42 LEU B C 1
ATOM 1958 O O . LEU B 1 42 ? -16.391 9.977 -3.836 1 97.94 42 LEU B O 1
ATOM 1962 N N . SER B 1 43 ? -16.016 11.852 -4.996 1 98 43 SER B N 1
ATOM 1963 C CA . SER B 1 43 ? -15.172 11.297 -6.043 1 98 43 SER B CA 1
ATOM 1964 C C . SER B 1 43 ? -13.953 12.188 -6.293 1 98 43 SER B C 1
ATOM 1966 O O . SER B 1 43 ? -14.062 13.414 -6.27 1 98 43 SER B O 1
ATOM 1968 N N . VAL B 1 44 ? -12.828 11.578 -6.465 1 98.44 44 VAL B N 1
ATOM 1969 C CA . VAL B 1 44 ? -11.609 12.32 -6.754 1 98.44 44 VAL B CA 1
ATOM 1970 C C . VAL B 1 44 ? -10.898 11.711 -7.965 1 98.44 44 VAL B C 1
ATOM 1972 O O . VAL B 1 44 ? -11.078 10.523 -8.258 1 98.44 44 VAL B O 1
ATOM 1975 N N . SER B 1 45 ? -10.133 12.547 -8.594 1 98.31 45 SER B N 1
ATOM 1976 C CA . SER B 1 45 ? -9.383 12.055 -9.75 1 98.31 45 SER B CA 1
ATOM 1977 C C . SER B 1 45 ? -8.297 11.07 -9.328 1 98.31 45 SER B C 1
ATOM 1979 O O . SER B 1 45 ? -7.5 11.367 -8.438 1 98.31 45 SER B O 1
ATOM 1981 N N . HIS B 1 46 ? -8.312 9.945 -10.016 1 97.62 46 HIS B N 1
ATOM 1982 C CA . HIS B 1 46 ? -7.273 8.961 -9.742 1 97.62 46 HIS B CA 1
ATOM 1983 C C . HIS B 1 46 ? -5.895 9.516 -10.07 1 97.62 46 HIS B C 1
ATOM 1985 O O . HIS B 1 46 ? -4.957 9.367 -9.281 1 97.62 46 HIS B O 1
ATOM 1991 N N . LYS B 1 47 ? -5.809 10.094 -11.117 1 95.69 47 LYS B N 1
ATOM 1992 C CA . LYS B 1 47 ? -4.535 10.656 -11.562 1 95.69 47 LYS B CA 1
ATOM 1993 C C . LYS B 1 47 ? -4.016 11.688 -10.555 1 95.69 47 LYS B C 1
ATOM 1995 O O . LYS B 1 47 ? -2.852 11.633 -10.148 1 95.69 47 LYS B O 1
ATOM 2000 N N . ASP B 1 48 ? -4.844 12.648 -10.156 1 96 48 ASP B N 1
ATOM 2001 C CA . ASP B 1 48 ? -4.438 13.711 -9.234 1 96 48 ASP B CA 1
ATOM 2002 C C . ASP B 1 48 ? -3.99 13.125 -7.898 1 96 48 ASP B C 1
ATOM 2004 O O . ASP B 1 48 ? -2.939 13.5 -7.371 1 96 48 ASP B O 1
ATOM 2008 N N . LEU B 1 49 ? -4.762 12.156 -7.414 1 95.75 49 LEU B N 1
ATOM 2009 C CA . LEU B 1 49 ? -4.414 11.562 -6.129 1 95.75 49 LEU B CA 1
ATOM 2010 C C . LEU B 1 49 ? -3.115 10.766 -6.234 1 95.75 49 LEU B C 1
ATOM 2012 O O . LEU B 1 49 ? -2.246 10.867 -5.367 1 95.75 49 LEU B O 1
ATOM 2016 N N . SER B 1 50 ? -3.01 10.062 -7.27 1 93.75 50 SER B N 1
ATOM 2017 C CA . SER B 1 50 ? -1.806 9.266 -7.488 1 93.75 50 SER B CA 1
ATOM 2018 C C . SER B 1 50 ? -0.568 10.148 -7.59 1 93.75 50 SER B C 1
ATOM 2020 O O . SER B 1 50 ? 0.477 9.836 -7.016 1 93.75 50 SER B O 1
ATOM 2022 N N . ASP B 1 51 ? -0.646 11.18 -8.266 1 91.5 51 ASP B N 1
ATOM 2023 C CA . ASP B 1 51 ? 0.466 12.109 -8.422 1 91.5 51 ASP B CA 1
ATOM 2024 C C . ASP B 1 51 ? 0.909 12.672 -7.074 1 91.5 51 ASP B C 1
ATOM 2026 O O . ASP B 1 51 ? 2.105 12.844 -6.832 1 91.5 51 ASP B O 1
ATOM 2030 N N . ILE B 1 52 ? -0.02 12.938 -6.297 1 90.94 52 ILE B N 1
ATOM 2031 C CA . ILE B 1 52 ? 0.279 13.516 -4.992 1 90.94 52 ILE B CA 1
ATOM 2032 C C . ILE B 1 52 ? 0.949 12.461 -4.105 1 90.94 52 ILE B C 1
ATOM 2034 O O . ILE B 1 52 ? 1.907 12.766 -3.393 1 90.94 52 ILE B O 1
ATOM 2038 N N . LEU B 1 53 ? 0.459 11.25 -4.238 1 89.06 53 LEU B N 1
ATOM 2039 C CA . LEU B 1 53 ? 0.941 10.203 -3.34 1 89.06 53 LEU B CA 1
ATOM 2040 C C . LEU B 1 53 ? 2.258 9.625 -3.84 1 89.06 53 LEU B C 1
ATOM 2042 O O . LEU B 1 53 ? 2.992 8.992 -3.078 1 89.06 53 LEU B O 1
ATOM 2046 N N . GLN B 1 54 ? 2.438 9.898 -5.145 1 79 54 GLN B N 1
ATOM 2047 C CA . GLN B 1 54 ? 3.674 9.383 -5.723 1 79 54 GLN B CA 1
ATOM 2048 C C . GLN B 1 54 ? 4.895 10.055 -5.102 1 79 54 GLN B C 1
ATOM 2050 O O . GLN B 1 54 ? 4.965 11.281 -5.027 1 79 54 GLN B O 1
ATOM 2055 N N . GLY B 1 55 ? 5.785 9.383 -4.426 1 64.81 55 GLY B N 1
ATOM 2056 C CA . GLY B 1 55 ? 7.039 9.922 -3.912 1 64.81 55 GLY B CA 1
ATOM 2057 C C . GLY B 1 55 ? 7.008 10.172 -2.416 1 64.81 55 GLY B C 1
ATOM 2058 O O . GLY B 1 55 ? 8.039 10.5 -1.817 1 64.81 55 GLY B O 1
ATOM 2059 N N . VAL B 1 56 ? 5.781 10.344 -2.039 1 63.81 56 VAL B N 1
ATOM 2060 C CA . VAL B 1 56 ? 5.688 10.609 -0.607 1 63.81 56 VAL B CA 1
ATOM 2061 C C . VAL B 1 56 ? 4.918 9.484 0.078 1 63.81 56 VAL B C 1
ATOM 2063 O O . VAL B 1 56 ? 4.07 8.836 -0.542 1 63.81 56 VAL B O 1
ATOM 2066 N N . GLY B 1 57 ? 5.379 9.172 1.128 1 65.06 57 GLY B N 1
ATOM 2067 C CA . GLY B 1 57 ? 4.559 8.266 1.918 1 65.06 57 GLY B CA 1
ATOM 2068 C C . GLY B 1 57 ? 3.16 8.805 2.168 1 65.06 57 GLY B C 1
ATOM 2069 O O . GLY B 1 57 ? 2.986 9.984 2.475 1 65.06 57 GLY B O 1
ATOM 2070 N N . SER B 1 58 ? 2.127 8.102 1.936 1 69.12 58 SER B N 1
ATOM 2071 C CA . SER B 1 58 ? 0.721 8.492 2.006 1 69.12 58 SER B CA 1
ATOM 2072 C C . SER B 1 58 ? 0.366 9.031 3.385 1 69.12 58 SER B C 1
ATOM 2074 O O . SER B 1 58 ? -0.564 9.828 3.523 1 69.12 58 SER B O 1
ATOM 2076 N N . SER B 1 59 ? 1.089 8.695 4.32 1 73.94 59 SER B N 1
ATOM 2077 C CA . SER B 1 59 ? 0.697 9.023 5.688 1 73.94 59 SER B CA 1
ATOM 2078 C C . SER B 1 59 ? 1.047 10.469 6.031 1 73.94 59 SER B C 1
ATOM 2080 O O . SER B 1 59 ? 0.544 11.016 7.016 1 73.94 59 SER B O 1
ATOM 2082 N N . GLN B 1 60 ? 1.806 11.125 5.16 1 77.44 60 GLN B N 1
ATOM 2083 C CA . GLN B 1 60 ? 2.268 12.469 5.504 1 77.44 60 GLN B CA 1
ATOM 2084 C C . GLN B 1 60 ? 1.652 13.516 4.582 1 77.44 60 GLN B C 1
ATOM 2086 O O . GLN B 1 60 ? 2.117 14.656 4.531 1 77.44 60 GLN B O 1
ATOM 2091 N N . VAL B 1 61 ? 0.689 13.148 3.947 1 86.5 61 VAL B N 1
ATOM 2092 C CA . VAL B 1 61 ? 0.144 14.086 2.973 1 86.5 61 VAL B CA 1
ATOM 2093 C C . VAL B 1 61 ? -1.112 14.75 3.537 1 86.5 61 VAL B C 1
ATOM 2095 O O . VAL B 1 61 ? -2.037 14.062 3.975 1 86.5 61 VAL B O 1
ATOM 2098 N N . MET B 1 62 ? -1.071 16.016 3.596 1 91.81 62 MET B N 1
ATOM 2099 C CA . MET B 1 62 ? -2.258 16.797 3.934 1 91.81 62 MET B CA 1
ATOM 2100 C C . MET B 1 62 ? -2.918 17.359 2.676 1 91.81 62 MET B C 1
ATOM 2102 O O . MET B 1 62 ? -2.234 17.812 1.76 1 91.81 62 MET B O 1
ATOM 2106 N N . PHE B 1 63 ? -4.23 17.328 2.773 1 95.25 63 PHE B N 1
ATOM 2107 C CA . PHE B 1 63 ? -4.98 17.797 1.614 1 95.25 63 PHE B CA 1
ATOM 2108 C C . PHE B 1 63 ? -5.832 19.016 1.973 1 95.25 63 PHE B C 1
ATOM 2110 O O . PHE B 1 63 ? -6.402 19.078 3.062 1 95.25 63 PHE B O 1
ATOM 2117 N N . ASN B 1 64 ? -5.816 19.906 1.038 1 96.94 64 ASN B N 1
ATOM 2118 C CA . ASN B 1 64 ? -6.973 20.781 0.893 1 96.94 64 ASN B CA 1
ATOM 2119 C C . ASN B 1 64 ? -7.977 20.234 -0.114 1 96.94 64 ASN B C 1
ATOM 2121 O O . ASN B 1 64 ? -7.75 20.297 -1.324 1 96.94 64 ASN B O 1
ATOM 2125 N N . LEU B 1 65 ? -9.039 19.641 0.395 1 97.81 65 LEU B N 1
ATOM 2126 C CA . LEU B 1 65 ? -10.07 19.125 -0.496 1 97.81 65 LEU B CA 1
ATOM 2127 C C . LEU B 1 65 ? -10.977 20.25 -0.989 1 97.81 65 LEU B C 1
ATOM 2129 O O . LEU B 1 65 ? -11.727 20.828 -0.207 1 97.81 65 LEU B O 1
ATOM 2133 N N . ASN B 1 66 ? -10.805 20.562 -2.229 1 98.38 66 ASN B N 1
ATOM 2134 C CA . ASN B 1 66 ? -11.688 21.531 -2.863 1 98.38 66 ASN B CA 1
ATOM 2135 C C . ASN B 1 66 ? -12.969 20.859 -3.377 1 98.38 66 ASN B C 1
ATOM 2137 O O . ASN B 1 66 ? -13.039 20.469 -4.539 1 98.38 66 ASN B O 1
ATOM 2141 N N . ILE B 1 67 ? -13.969 20.859 -2.555 1 97.81 67 ILE B N 1
ATOM 2142 C CA . ILE B 1 67 ? -15.211 20.156 -2.855 1 97.81 67 ILE B CA 1
ATOM 2143 C C . ILE B 1 67 ? -16.125 21.062 -3.67 1 97.81 67 ILE B C 1
ATOM 2145 O O . ILE B 1 67 ? -16.406 22.188 -3.268 1 97.81 67 ILE B O 1
ATOM 2149 N N . GLU B 1 68 ? -16.547 20.547 -4.738 1 97.06 68 GLU B N 1
ATOM 2150 C CA . GLU B 1 68 ? -17.438 21.312 -5.598 1 97.06 68 GLU B CA 1
ATOM 2151 C C . GLU B 1 68 ? -18.656 21.797 -4.824 1 97.06 68 GLU B C 1
ATOM 2153 O O . GLU B 1 68 ? -19.312 21.016 -4.133 1 97.06 68 GLU B O 1
ATOM 2158 N N . GLY B 1 69 ? -18.969 23.062 -4.871 1 94.38 69 GLY B N 1
ATOM 2159 C CA . GLY B 1 69 ? -20.125 23.641 -4.215 1 94.38 69 GLY B CA 1
ATOM 2160 C C . GLY B 1 69 ? -19.828 24.172 -2.824 1 94.38 69 GLY B C 1
ATOM 2161 O O . GLY B 1 69 ? -20.672 24.812 -2.203 1 94.38 69 GLY B O 1
ATOM 2162 N N . ALA B 1 70 ? -18.703 23.812 -2.297 1 93.06 70 ALA B N 1
ATOM 2163 C CA . ALA B 1 70 ? -18.328 24.297 -0.972 1 93.06 70 ALA B CA 1
ATOM 2164 C C . ALA B 1 70 ? -17.594 25.625 -1.065 1 93.06 70 ALA B C 1
ATOM 2166 O O . ALA B 1 70 ? -16.938 25.906 -2.062 1 93.06 70 ALA B O 1
ATOM 2167 N N . ASP B 1 71 ? -17.641 26.391 -0.068 1 92.5 71 ASP B N 1
ATOM 2168 C CA . ASP B 1 71 ? -17.078 27.734 -0.054 1 92.5 71 ASP B CA 1
ATOM 2169 C C . ASP B 1 71 ? -15.586 27.719 0.263 1 92.5 71 ASP B C 1
ATOM 2171 O O . ASP B 1 71 ? -14.852 28.625 -0.116 1 92.5 71 ASP B O 1
ATOM 2175 N N . ALA B 1 72 ? -15.195 26.766 0.97 1 94.62 72 ALA B N 1
ATOM 2176 C CA . ALA B 1 72 ? -13.805 26.688 1.391 1 94.62 72 ALA B CA 1
ATOM 2177 C C . ALA B 1 72 ? -13.305 25.25 1.351 1 94.62 72 ALA B C 1
ATOM 2179 O O . ALA B 1 72 ? -14.086 24.312 1.502 1 94.62 72 ALA B O 1
ATOM 2180 N N . PRO B 1 73 ? -12.039 25.156 1.129 1 96.69 73 PRO B N 1
ATOM 2181 C CA . PRO B 1 73 ? -11.477 23.812 1.167 1 96.69 73 PRO B CA 1
ATOM 2182 C C . PRO B 1 73 ? -11.547 23.188 2.557 1 96.69 73 PRO B C 1
ATOM 2184 O O . PRO B 1 73 ? -11.562 23.906 3.562 1 96.69 73 PRO B O 1
ATOM 2187 N N . ARG B 1 74 ? -11.641 21.859 2.541 1 95.5 74 ARG B N 1
ATOM 2188 C CA . ARG B 1 74 ? -11.586 21.109 3.783 1 95.5 74 ARG B CA 1
ATOM 2189 C C . ARG B 1 74 ? -10.219 20.438 3.953 1 95.5 74 ARG B C 1
ATOM 2191 O O . ARG B 1 74 ? -9.727 19.781 3.039 1 95.5 74 ARG B O 1
ATOM 2198 N N . LYS B 1 75 ? -9.617 20.688 5.078 1 95.06 75 LYS B N 1
ATOM 2199 C CA . LYS B 1 75 ? -8.336 20.047 5.363 1 95.06 75 LYS B CA 1
ATOM 2200 C C . LYS B 1 75 ? -8.523 18.594 5.801 1 95.06 75 LYS B C 1
ATOM 2202 O O . LYS B 1 75 ? -9.359 18.312 6.66 1 95.06 75 LYS B O 1
ATOM 2207 N N . ALA B 1 76 ? -7.719 17.703 5.137 1 95.62 76 ALA B N 1
ATOM 2208 C CA . ALA B 1 76 ? -7.918 16.281 5.434 1 95.62 76 ALA B CA 1
ATOM 2209 C C . ALA B 1 76 ? -6.633 15.492 5.207 1 95.62 76 ALA B C 1
ATOM 2211 O O . ALA B 1 76 ? -5.703 15.977 4.559 1 95.62 76 ALA B O 1
ATOM 2212 N N . MET B 1 77 ? -6.586 14.32 5.809 1 94.38 77 MET B N 1
ATOM 2213 C CA . MET B 1 77 ? -5.578 13.297 5.547 1 94.38 77 MET B CA 1
ATOM 2214 C C . MET B 1 77 ? -6.227 11.969 5.168 1 94.38 77 MET B C 1
ATOM 2216 O O . MET B 1 77 ? -7.402 11.742 5.469 1 94.38 77 MET B O 1
ATOM 2220 N N . ILE B 1 78 ? -5.48 11.18 4.5 1 94.94 78 ILE B N 1
ATOM 2221 C CA . ILE B 1 78 ? -6.023 9.867 4.16 1 94.94 78 ILE B CA 1
ATOM 2222 C C . ILE B 1 78 ? -5.93 8.938 5.375 1 94.94 78 ILE B C 1
ATOM 2224 O O . ILE B 1 78 ? -4.863 8.805 5.977 1 94.94 78 ILE B O 1
ATOM 2228 N N . LYS B 1 79 ? -7 8.383 5.719 1 94.31 79 LYS B N 1
ATOM 2229 C CA . LYS B 1 79 ? -7.055 7.445 6.836 1 94.31 79 LYS B CA 1
ATOM 2230 C C . LYS B 1 79 ? -6.922 6.004 6.352 1 94.31 79 LYS B C 1
ATOM 2232 O O . LYS B 1 79 ? -6.172 5.215 6.93 1 94.31 79 LYS B O 1
ATOM 2237 N N . GLU B 1 80 ? -7.629 5.609 5.324 1 95.56 80 GLU B N 1
ATOM 2238 C CA . GLU B 1 80 ? -7.617 4.273 4.738 1 95.56 80 GLU B CA 1
ATOM 2239 C C . GLU B 1 80 ? -7.52 4.34 3.215 1 95.56 80 GLU B C 1
ATOM 2241 O O . GLU B 1 80 ? -8.062 5.258 2.594 1 95.56 80 GLU B O 1
ATOM 2246 N N . LEU B 1 81 ? -6.898 3.357 2.691 1 96.06 81 LEU B N 1
ATOM 2247 C CA . LEU B 1 81 ? -6.754 3.236 1.244 1 96.06 81 LEU B CA 1
ATOM 2248 C C . LEU B 1 81 ? -6.984 1.798 0.794 1 96.06 81 LEU B C 1
ATOM 2250 O O . LEU B 1 81 ? -6.441 0.862 1.384 1 96.06 81 LEU B O 1
ATOM 2254 N N . GLN B 1 82 ? -7.84 1.676 -0.102 1 95.81 82 GLN B N 1
ATOM 2255 C CA . GLN B 1 82 ? -8.023 0.392 -0.772 1 95.81 82 GLN B CA 1
ATOM 2256 C C . GLN B 1 82 ? -7.324 0.376 -2.129 1 95.81 82 GLN B C 1
ATOM 2258 O O . GLN B 1 82 ? -7.516 1.282 -2.943 1 95.81 82 GLN B O 1
ATOM 2263 N N . THR B 1 83 ? -6.566 -0.651 -2.305 1 94.62 83 THR B N 1
ATOM 2264 C CA . THR B 1 83 ? -5.734 -0.702 -3.502 1 94.62 83 THR B CA 1
ATOM 2265 C C . THR B 1 83 ? -5.836 -2.068 -4.176 1 94.62 83 THR B C 1
ATOM 2267 O O . THR B 1 83 ? -5.883 -3.098 -3.498 1 94.62 83 THR B O 1
ATOM 2270 N N . ASN B 1 84 ? -5.848 -1.947 -5.52 1 93.69 84 ASN B N 1
ATOM 2271 C CA . ASN B 1 84 ? -5.648 -3.178 -6.277 1 93.69 84 ASN B CA 1
ATOM 2272 C C . ASN B 1 84 ? -4.184 -3.607 -6.277 1 93.69 84 ASN B C 1
ATOM 2274 O O . ASN B 1 84 ? -3.309 -2.84 -6.68 1 93.69 84 ASN B O 1
ATOM 2278 N N . VAL B 1 85 ? -3.924 -4.801 -5.891 1 88.38 85 VAL B N 1
ATOM 2279 C CA . VAL B 1 85 ? -2.564 -5.246 -5.605 1 88.38 85 VAL B CA 1
ATOM 2280 C C . VAL B 1 85 ? -1.797 -5.43 -6.914 1 88.38 85 VAL B C 1
ATOM 2282 O O . VAL B 1 85 ? -0.594 -5.164 -6.977 1 88.38 85 VAL B O 1
ATOM 2285 N N . VAL B 1 86 ? -2.453 -5.824 -7.953 1 84.06 86 VAL B N 1
ATOM 2286 C CA . VAL B 1 86 ? -1.78 -6.086 -9.219 1 84.06 86 VAL B CA 1
ATOM 2287 C C . VAL B 1 86 ? -1.576 -4.777 -9.977 1 84.06 86 VAL B C 1
ATOM 2289 O O . VAL B 1 86 ? -0.445 -4.414 -10.312 1 84.06 86 VAL B O 1
ATOM 2292 N N . SER B 1 87 ? -2.66 -4.043 -10.086 1 85.62 87 SER B N 1
ATOM 2293 C CA . SER B 1 87 ? -2.562 -2.822 -10.883 1 85.62 87 SER B CA 1
ATOM 2294 C C . SER B 1 87 ? -2.021 -1.663 -10.055 1 85.62 87 SER B C 1
ATOM 2296 O O . SER B 1 87 ? -1.625 -0.633 -10.602 1 85.62 87 SER B O 1
ATOM 2298 N N . GLN B 1 88 ? -2.154 -1.768 -8.766 1 87.69 88 GLN B N 1
ATOM 2299 C CA . GLN B 1 88 ? -1.706 -0.747 -7.824 1 87.69 88 GLN B CA 1
ATOM 2300 C C . GLN B 1 88 ? -2.58 0.501 -7.91 1 87.69 88 GLN B C 1
ATOM 2302 O O . GLN B 1 88 ? -2.176 1.579 -7.469 1 87.69 88 GLN B O 1
ATOM 2307 N N . ARG B 1 89 ? -3.688 0.303 -8.555 1 91.25 89 ARG B N 1
ATOM 2308 C CA . ARG B 1 89 ? -4.621 1.421 -8.617 1 91.25 89 ARG B CA 1
ATOM 2309 C C . ARG B 1 89 ? -5.383 1.572 -7.309 1 91.25 89 ARG B C 1
ATOM 2311 O O . ARG B 1 89 ? -5.77 0.578 -6.691 1 91.25 89 ARG B O 1
ATOM 2318 N N . TYR B 1 90 ? -5.648 2.84 -6.945 1 95.62 90 TYR B N 1
ATOM 2319 C CA . TYR B 1 90 ? -6.477 3.111 -5.773 1 95.62 90 TYR B CA 1
ATOM 2320 C C . TYR B 1 90 ? -7.949 2.875 -6.082 1 95.62 90 TYR B C 1
ATOM 2322 O O . TYR B 1 90 ? -8.461 3.355 -7.094 1 95.62 90 TYR B O 1
ATOM 2330 N N . LEU B 1 91 ? -8.617 2.123 -5.156 1 97.06 91 LEU B N 1
ATOM 2331 C CA . LEU B 1 91 ? -10.016 1.765 -5.383 1 97.06 91 LEU B CA 1
ATOM 2332 C C . LEU B 1 91 ? -10.945 2.635 -4.539 1 97.06 91 LEU B C 1
ATOM 2334 O O . LEU B 1 91 ? -12.086 2.887 -4.93 1 97.06 91 LEU B O 1
ATOM 2338 N N . HIS B 1 92 ? -10.445 3.045 -3.387 1 97.31 92 HIS B N 1
ATOM 2339 C CA . HIS B 1 92 ? -11.227 3.838 -2.439 1 97.31 92 HIS B CA 1
ATOM 2340 C C . HIS B 1 92 ? -10.312 4.574 -1.46 1 97.31 92 HIS B C 1
ATOM 2342 O O . HIS B 1 92 ? -9.266 4.051 -1.067 1 97.31 92 HIS B O 1
ATOM 2348 N N . ALA B 1 93 ? -10.75 5.711 -1.074 1 97.5 93 ALA B N 1
ATOM 2349 C CA . ALA B 1 93 ? -9.992 6.477 -0.09 1 97.5 93 ALA B CA 1
ATOM 2350 C C . ALA B 1 93 ? -10.914 7.062 0.977 1 97.5 93 ALA B C 1
ATOM 2352 O O . ALA B 1 93 ? -11.922 7.699 0.656 1 97.5 93 ALA B O 1
ATOM 2353 N N . ASP B 1 94 ? -10.586 6.883 2.209 1 97.44 94 ASP B N 1
ATOM 2354 C CA . ASP B 1 94 ? -11.219 7.59 3.318 1 97.44 94 ASP B CA 1
ATOM 2355 C C . ASP B 1 94 ? -10.367 8.773 3.773 1 97.44 94 ASP B C 1
ATOM 2357 O O . ASP B 1 94 ? -9.234 8.594 4.219 1 97.44 94 ASP B O 1
ATOM 2361 N N . PHE B 1 95 ? -10.977 9.914 3.652 1 97.25 95 PHE B N 1
ATOM 2362 C CA . PHE B 1 95 ? -10.336 11.125 4.152 1 97.25 95 PHE B CA 1
ATOM 2363 C C . PHE B 1 95 ? -10.844 11.461 5.551 1 97.25 95 PHE B C 1
ATOM 2365 O O . PHE B 1 95 ? -12.039 11.367 5.824 1 97.25 95 PHE B O 1
ATOM 2372 N N . TYR B 1 96 ? -9.93 11.773 6.359 1 95.69 96 TYR B N 1
ATOM 2373 C CA . TYR B 1 96 ? -10.25 12.234 7.707 1 95.69 96 TYR B CA 1
ATOM 2374 C C . TYR B 1 96 ? -10 13.734 7.84 1 95.69 96 TYR B C 1
ATOM 2376 O O . TYR B 1 96 ? -8.891 14.211 7.613 1 95.69 96 TYR B O 1
ATOM 2384 N N . GLU B 1 97 ? -11.031 14.406 8.164 1 95.88 97 GLU B N 1
ATOM 2385 C CA . GLU B 1 97 ? -10.922 15.852 8.312 1 95.88 97 GLU B CA 1
ATOM 2386 C C . GLU B 1 97 ? -10.102 16.219 9.547 1 95.88 97 GLU B C 1
ATOM 2388 O O . GLU B 1 97 ? -10.352 15.703 10.641 1 95.88 97 GLU B O 1
ATOM 2393 N N . ILE B 1 98 ? -9.195 17.156 9.336 1 93.69 98 ILE B N 1
ATOM 2394 C CA . ILE B 1 98 ? -8.328 17.516 10.445 1 93.69 98 ILE B CA 1
ATOM 2395 C C . ILE B 1 98 ? -8.461 19 10.758 1 93.69 98 ILE B C 1
ATOM 2397 O O . ILE B 1 98 ? -8.93 19.766 9.922 1 93.69 98 ILE B O 1
ATOM 2401 N N . SER B 1 99 ? -8.164 19.297 11.953 1 92.88 99 SER B N 1
ATOM 2402 C CA . SER B 1 99 ? -8.07 20.672 12.414 1 92.88 99 SER B CA 1
ATOM 2403 C C . SER B 1 99 ? -6.625 21.062 12.727 1 92.88 99 SER B C 1
ATOM 2405 O O . SER B 1 99 ? -5.875 20.266 13.297 1 92.88 99 SER B O 1
ATOM 2407 N N . MET B 1 100 ? -6.309 22.234 12.398 1 91.12 100 MET B N 1
ATOM 2408 C CA . MET B 1 100 ? -4.945 22.703 12.625 1 91.12 100 MET B CA 1
ATOM 2409 C C . MET B 1 100 ? -4.672 22.875 14.117 1 91.12 100 MET B C 1
ATOM 2411 O O . MET B 1 100 ? -3.518 23.016 14.531 1 91.12 100 MET B O 1
ATOM 2415 N N . ASP B 1 101 ? -5.715 22.891 14.875 1 92.06 101 ASP B N 1
ATOM 2416 C CA . ASP B 1 101 ? -5.598 23.188 16.297 1 92.06 101 ASP B CA 1
ATOM 2417 C C . ASP B 1 101 ? -5.734 21.906 17.141 1 92.06 101 ASP B C 1
ATOM 2419 O O . ASP B 1 101 ? -5.836 21.969 18.359 1 92.06 101 ASP B O 1
ATOM 2423 N N . ARG B 1 102 ? -5.801 20.797 16.469 1 93.25 102 ARG B N 1
ATOM 2424 C CA . ARG B 1 102 ? -5.898 19.531 17.172 1 93.25 102 ARG B CA 1
ATOM 2425 C C . ARG B 1 102 ? -4.75 18.594 16.797 1 93.25 102 ARG B C 1
ATOM 2427 O O . ARG B 1 102 ? -4.375 18.516 15.617 1 93.25 102 ARG B O 1
ATOM 2434 N N . LYS B 1 103 ? -4.27 17.906 17.844 1 93.81 103 LYS B N 1
ATOM 2435 C CA . LYS B 1 103 ? -3.182 16.953 17.609 1 93.81 103 LYS B CA 1
ATOM 2436 C C . LYS B 1 103 ? -3.676 15.734 16.828 1 93.81 103 LYS B C 1
ATOM 2438 O O . LYS B 1 103 ? -4.855 15.383 16.891 1 93.81 103 LYS B O 1
ATOM 2443 N N . LEU B 1 104 ? -2.83 15.211 16.109 1 91.56 104 LEU B N 1
ATOM 2444 C CA . LEU B 1 104 ? -3.146 14.008 15.344 1 91.56 104 LEU B CA 1
ATOM 2445 C C . LEU B 1 104 ? -1.968 13.039 15.336 1 91.56 104 LEU B C 1
ATOM 2447 O O . LEU B 1 104 ? -0.862 13.398 15.75 1 91.56 104 LEU B O 1
ATOM 2451 N N . HIS B 1 105 ? -2.242 11.781 14.93 1 90.5 105 HIS B N 1
ATOM 2452 C CA . HIS B 1 105 ? -1.23 10.742 14.758 1 90.5 105 HIS B CA 1
ATOM 2453 C C . HIS B 1 105 ? -0.719 10.703 13.32 1 90.5 105 HIS B C 1
ATOM 2455 O O . HIS B 1 105 ? -1.511 10.695 12.375 1 90.5 105 HIS B O 1
ATOM 2461 N N . VAL B 1 106 ? 0.552 10.719 13.164 1 89.44 106 VAL B N 1
ATOM 2462 C CA . VAL B 1 106 ? 1.129 10.633 11.828 1 89.44 106 VAL B CA 1
ATOM 2463 C C . VAL B 1 106 ? 2.4 9.789 11.867 1 89.44 106 VAL B C 1
ATOM 2465 O O . VAL B 1 106 ? 3.092 9.742 12.883 1 89.44 106 VAL B O 1
ATOM 2468 N N . MET B 1 107 ? 2.613 9.094 10.758 1 89.75 107 MET B N 1
ATOM 2469 C CA . MET B 1 107 ? 3.877 8.375 10.602 1 89.75 107 MET B CA 1
ATOM 2470 C C . MET B 1 107 ? 4.918 9.258 9.914 1 89.75 107 MET B C 1
ATOM 2472 O O . MET B 1 107 ? 4.641 9.844 8.867 1 89.75 107 MET B O 1
ATOM 2476 N N . VAL B 1 108 ? 6.07 9.336 10.547 1 90.19 108 VAL B N 1
ATOM 2477 C CA . VAL B 1 108 ? 7.148 10.148 9.992 1 90.19 108 VAL B CA 1
ATOM 2478 C C . VAL B 1 108 ? 8.336 9.25 9.633 1 90.19 108 VAL B C 1
ATOM 2480 O O . VAL B 1 108 ? 8.766 8.43 10.438 1 90.19 108 VAL B O 1
ATOM 2483 N N . PRO B 1 109 ? 8.836 9.344 8.422 1 91 109 PRO B N 1
ATOM 2484 C CA . PRO B 1 109 ? 9.945 8.492 7.996 1 91 109 PRO B CA 1
ATOM 2485 C C . PRO B 1 109 ? 11.234 8.773 8.766 1 91 109 PRO B C 1
ATOM 2487 O O . PRO B 1 109 ? 11.469 9.906 9.195 1 91 109 PRO B O 1
ATOM 2490 N N . VAL B 1 110 ? 12.078 7.691 8.883 1 92.94 110 VAL B N 1
ATOM 2491 C CA . VAL B 1 110 ? 13.406 7.777 9.484 1 92.94 110 VAL B CA 1
ATOM 2492 C C . VAL B 1 110 ? 14.469 7.738 8.383 1 92.94 110 VAL B C 1
ATOM 2494 O O . VAL B 1 110 ? 14.422 6.883 7.496 1 92.94 110 VAL B O 1
ATOM 2497 N N . VAL B 1 111 ? 15.328 8.656 8.43 1 92.88 111 VAL B N 1
ATOM 2498 C CA . VAL B 1 111 ? 16.438 8.711 7.477 1 92.88 111 VAL B CA 1
ATOM 2499 C C . VAL B 1 111 ? 17.766 8.68 8.227 1 92.88 111 VAL B C 1
ATOM 2501 O O . VAL B 1 111 ? 17.938 9.367 9.234 1 92.88 111 VAL B O 1
ATOM 2504 N N . VAL B 1 112 ? 18.609 7.824 7.668 1 94.69 112 VAL B N 1
ATOM 2505 C CA . VAL B 1 112 ? 19.922 7.707 8.289 1 94.69 112 VAL B CA 1
ATOM 2506 C C . VAL B 1 112 ? 20.938 8.555 7.512 1 94.69 112 VAL B C 1
ATOM 2508 O O . VAL B 1 112 ? 20.891 8.609 6.281 1 94.69 112 VAL B O 1
ATOM 2511 N N . GLU B 1 113 ? 21.75 9.18 8.273 1 93.44 113 GLU B N 1
ATOM 2512 C CA . GLU B 1 113 ? 22.812 9.961 7.664 1 93.44 113 GLU B CA 1
ATOM 2513 C C . GLU B 1 113 ? 24.172 9.555 8.227 1 93.44 113 GLU B C 1
ATOM 2515 O O . GLU B 1 113 ? 24.281 9.148 9.391 1 93.44 113 GLU B O 1
ATOM 2520 N N . GLY B 1 114 ? 25.203 9.641 7.359 1 91.69 114 GLY B N 1
ATOM 2521 C CA . GLY B 1 114 ? 26.562 9.32 7.77 1 91.69 114 GLY B CA 1
ATOM 2522 C C . GLY B 1 114 ? 26.953 7.875 7.52 1 91.69 114 GLY B C 1
ATOM 2523 O O . GLY B 1 114 ? 26.094 7.062 7.141 1 91.69 114 GLY B O 1
ATOM 2524 N N . LYS B 1 115 ? 28.25 7.582 7.684 1 89.81 115 LYS B N 1
ATOM 2525 C CA . LYS B 1 115 ? 28.797 6.23 7.598 1 89.81 115 LYS B CA 1
ATOM 2526 C C . LYS B 1 115 ? 29.188 5.707 8.977 1 89.81 115 LYS B C 1
ATOM 2528 O O . LYS B 1 115 ? 30.062 6.277 9.633 1 89.81 115 LYS B O 1
ATOM 2533 N N . SER B 1 116 ? 28.547 4.688 9.297 1 92.81 116 SER B N 1
ATOM 2534 C CA . SER B 1 116 ? 28.734 4.176 10.656 1 92.81 116 SER B CA 1
ATOM 2535 C C . SER B 1 116 ? 30.125 3.564 10.812 1 92.81 116 SER B C 1
ATOM 2537 O O . SER B 1 116 ? 30.641 2.916 9.898 1 92.81 116 SER B O 1
ATOM 2539 N N . LYS B 1 117 ? 30.734 3.779 11.969 1 94.69 117 LYS B N 1
ATOM 2540 C CA . LYS B 1 117 ? 31.969 3.104 12.328 1 94.69 117 LYS B CA 1
ATOM 2541 C C . LYS B 1 117 ? 31.828 1.588 12.227 1 94.69 117 LYS B C 1
ATOM 2543 O O . LYS B 1 117 ? 32.75 0.896 11.781 1 94.69 117 LYS B O 1
ATOM 2548 N N . GLY B 1 118 ? 30.688 1.168 12.594 1 94.12 118 GLY B N 1
ATOM 2549 C CA . GLY B 1 118 ? 30.422 -0.261 12.539 1 94.12 118 GLY B CA 1
ATOM 2550 C C . GLY B 1 118 ? 30.406 -0.808 11.125 1 94.12 118 GLY B C 1
ATOM 2551 O O . GLY B 1 118 ? 30.875 -1.927 10.883 1 94.12 118 GLY B O 1
ATOM 2552 N N . MET B 1 119 ? 29.875 -0.041 10.273 1 93.19 119 MET B N 1
ATOM 2553 C CA . MET B 1 119 ? 29.859 -0.469 8.875 1 93.19 119 MET B CA 1
ATOM 2554 C C . MET B 1 119 ? 31.281 -0.548 8.32 1 93.19 119 MET B C 1
ATOM 2556 O O . MET B 1 119 ? 31.609 -1.456 7.555 1 93.19 119 MET B O 1
ATOM 2560 N N . GLU B 1 120 ? 32.094 0.377 8.703 1 91.12 120 GLU B N 1
ATOM 2561 C CA . GLU B 1 120 ? 33.5 0.384 8.281 1 91.12 120 GLU B CA 1
ATOM 2562 C C . GLU B 1 120 ? 34.25 -0.84 8.805 1 91.12 120 GLU B C 1
ATOM 2564 O O . GLU B 1 120 ? 35.188 -1.322 8.172 1 91.12 120 GLU B O 1
ATOM 2569 N N . GLU B 1 121 ? 33.812 -1.298 9.812 1 92 121 GLU B N 1
ATOM 2570 C CA . GLU B 1 121 ? 34.406 -2.471 10.445 1 92 121 GLU B CA 1
ATOM 2571 C C . GLU B 1 121 ? 33.781 -3.76 9.914 1 92 121 GLU B C 1
ATOM 2573 O O . GLU B 1 121 ? 34.094 -4.848 10.406 1 92 121 GLU B O 1
ATO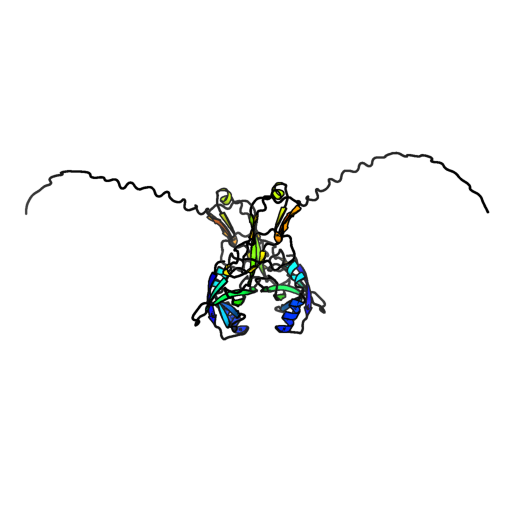M 2578 N N . GLY B 1 122 ? 32.875 -3.615 9.008 1 91.44 122 GLY B N 1
ATOM 2579 C CA . GLY B 1 122 ? 32.312 -4.789 8.367 1 91.44 122 GLY B CA 1
ATOM 2580 C C . GLY B 1 122 ? 30.906 -5.102 8.836 1 91.44 122 GLY B C 1
ATOM 2581 O O . GLY B 1 122 ? 30.328 -6.117 8.445 1 91.44 122 GLY B O 1
ATOM 2582 N N . GLY B 1 123 ? 30.391 -4.293 9.688 1 93 123 GLY B N 1
ATOM 2583 C CA . GLY B 1 123 ? 29.047 -4.496 10.172 1 93 123 GLY B CA 1
ATOM 2584 C C . GLY B 1 123 ? 27.984 -4.145 9.148 1 93 123 GLY B C 1
ATOM 2585 O O . GLY B 1 123 ? 28.297 -3.584 8.094 1 93 123 GLY B O 1
ATOM 2586 N N . LEU B 1 124 ? 26.75 -4.613 9.523 1 93.31 124 LEU B N 1
ATOM 2587 C CA . LEU B 1 124 ? 25.609 -4.316 8.664 1 93.31 124 LEU B CA 1
ATOM 2588 C C . LEU B 1 124 ? 24.641 -3.363 9.359 1 93.31 124 LEU B C 1
ATOM 2590 O O . LEU B 1 124 ? 24.141 -3.658 10.453 1 93.31 124 LEU B O 1
ATOM 2594 N N . LEU B 1 125 ? 24.453 -2.285 8.68 1 94.88 125 LEU B N 1
ATOM 2595 C CA . LEU B 1 125 ? 23.5 -1.319 9.211 1 94.88 125 LEU B CA 1
ATOM 2596 C C . LEU B 1 125 ? 22.062 -1.787 8.977 1 94.88 125 LEU B C 1
ATOM 2598 O O . LEU B 1 125 ? 21.703 -2.16 7.855 1 94.88 125 LEU B O 1
ATOM 2602 N N . GLN B 1 126 ? 21.312 -1.836 10.031 1 93.75 126 GLN B N 1
ATOM 2603 C CA . GLN B 1 126 ? 19.906 -2.256 9.93 1 93.75 126 GLN B CA 1
ATOM 2604 C C . GLN B 1 126 ? 18.969 -1.187 10.477 1 93.75 126 GLN B C 1
ATOM 2606 O O . GLN B 1 126 ? 19.062 -0.811 11.648 1 93.75 126 GLN B O 1
ATOM 2611 N N . VAL B 1 127 ? 18.125 -0.717 9.609 1 94.12 127 VAL B N 1
ATOM 2612 C CA . VAL B 1 127 ? 17.047 0.164 10.047 1 94.12 127 VAL B CA 1
ATOM 2613 C C . VAL B 1 127 ? 15.844 -0.667 10.469 1 94.12 127 VAL B C 1
ATOM 2615 O O . VAL B 1 127 ? 15.133 -1.212 9.625 1 94.12 127 VAL B O 1
ATOM 2618 N N . ILE B 1 128 ? 15.609 -0.686 11.688 1 92.62 128 ILE B N 1
ATOM 2619 C CA . ILE B 1 128 ? 14.578 -1.557 12.234 1 92.62 128 ILE B CA 1
ATOM 2620 C C . ILE B 1 128 ? 13.203 -0.916 12.031 1 92.62 128 ILE B C 1
ATOM 2622 O O . ILE B 1 128 ? 12.242 -1.595 11.664 1 92.62 128 ILE B O 1
ATOM 2626 N N . ARG B 1 129 ? 13.117 0.374 12.336 1 91.75 129 ARG B N 1
ATOM 2627 C CA . ARG B 1 129 ? 11.883 1.134 12.141 1 91.75 129 ARG B CA 1
ATOM 2628 C C . ARG B 1 129 ? 12.086 2.227 11.094 1 91.75 129 ARG B C 1
ATOM 2630 O O . ARG B 1 129 ? 12.734 3.238 11.359 1 91.75 129 ARG B O 1
ATOM 2637 N N . ARG B 1 130 ? 11.484 2.029 9.977 1 89.62 130 ARG B N 1
ATOM 2638 C CA . ARG B 1 130 ? 11.656 2.986 8.883 1 89.62 130 ARG B CA 1
ATOM 2639 C C . ARG B 1 130 ? 10.781 4.219 9.094 1 89.62 130 ARG B C 1
ATOM 2641 O O . ARG B 1 130 ? 10.992 5.25 8.453 1 89.62 130 ARG B O 1
ATOM 2648 N N . GLU B 1 131 ? 9.758 4.105 9.906 1 90.56 131 GLU B N 1
ATOM 2649 C CA . GLU B 1 131 ? 8.875 5.207 10.281 1 90.56 131 GLU B CA 1
ATOM 2650 C C . GLU B 1 131 ? 8.555 5.176 11.773 1 90.56 131 GLU B C 1
ATOM 2652 O O . GLU B 1 131 ? 8.586 4.113 12.398 1 90.56 131 GLU B O 1
ATOM 2657 N N . LEU B 1 132 ? 8.289 6.355 12.281 1 91.31 132 LEU B N 1
ATOM 2658 C CA . LEU B 1 132 ? 7.891 6.492 13.68 1 91.31 132 LEU B CA 1
ATOM 2659 C C . LEU B 1 132 ? 6.555 7.223 13.789 1 91.31 132 LEU B C 1
ATOM 2661 O O . LEU B 1 132 ? 6.328 8.219 13.102 1 91.31 132 LEU B O 1
ATOM 2665 N N . GLU B 1 133 ? 5.73 6.656 14.672 1 91.56 133 GLU B N 1
ATOM 2666 C CA . GLU B 1 133 ? 4.473 7.344 14.953 1 91.56 133 GLU B CA 1
ATOM 2667 C C . GLU B 1 133 ? 4.688 8.516 15.906 1 91.56 133 GLU B C 1
ATOM 2669 O O . GLU B 1 133 ? 5.375 8.391 16.922 1 91.56 133 GLU B O 1
ATOM 2674 N N . VAL B 1 134 ? 4.055 9.664 15.555 1 92.94 134 VAL B N 1
ATOM 2675 C CA . VAL B 1 134 ? 4.16 10.836 16.422 1 92.94 134 VAL B CA 1
ATOM 2676 C C . VAL B 1 134 ? 2.777 11.445 16.625 1 92.94 134 VAL B C 1
ATOM 2678 O O . VAL B 1 134 ? 1.849 11.18 15.859 1 92.94 134 VAL B O 1
ATOM 2681 N N . ILE B 1 135 ? 2.652 12.141 17.703 1 93.88 135 ILE B N 1
ATOM 2682 C CA . ILE B 1 135 ? 1.487 12.961 18.016 1 93.88 135 ILE B CA 1
ATOM 2683 C C . ILE B 1 135 ? 1.881 14.438 18.016 1 93.88 135 ILE B C 1
ATOM 2685 O O . ILE B 1 135 ? 2.777 14.844 18.766 1 93.88 135 ILE B O 1
ATOM 2689 N N . CYS B 1 136 ? 1.222 15.203 17.234 1 94.31 136 CYS B N 1
ATOM 2690 C CA . CYS B 1 136 ? 1.524 16.625 17.172 1 94.31 136 CYS B CA 1
ATOM 2691 C C . CYS B 1 136 ? 0.453 17.375 16.391 1 94.31 136 CYS B C 1
ATOM 2693 O O . CYS B 1 136 ? -0.496 16.766 15.883 1 94.31 136 CYS B O 1
ATOM 2695 N N . LEU B 1 137 ? 0.581 18.672 16.359 1 93.75 137 LEU B N 1
ATOM 2696 C CA . LEU B 1 137 ? -0.283 19.484 15.516 1 93.75 137 LEU B CA 1
ATOM 2697 C C . LEU B 1 137 ? 0.122 19.359 14.055 1 93.75 137 LEU B C 1
ATOM 2699 O O . LEU B 1 137 ? 1.298 19.156 13.742 1 93.75 137 LEU B O 1
ATOM 2703 N N . PRO B 1 138 ? -0.889 19.5 13.164 1 91.94 138 PRO B N 1
ATOM 2704 C CA . PRO B 1 138 ? -0.58 19.359 11.734 1 91.94 138 PRO B CA 1
ATOM 2705 C C . PRO B 1 138 ? 0.554 20.281 11.297 1 91.94 138 PRO B C 1
ATOM 2707 O O . PRO B 1 138 ? 1.388 19.891 10.477 1 91.94 138 PRO B O 1
ATOM 2710 N N . GLY B 1 139 ? 0.633 21.438 11.812 1 89.25 139 GLY B N 1
ATOM 2711 C CA . GLY B 1 139 ? 1.653 22.406 11.445 1 89.25 139 GLY B CA 1
ATOM 2712 C C . GLY B 1 139 ? 3.031 22.047 11.969 1 89.25 139 GLY B C 1
ATOM 2713 O O . GLY B 1 139 ? 4.031 22.625 11.539 1 89.25 139 GLY B O 1
ATOM 2714 N N . ASP B 1 140 ? 3.146 21.094 12.852 1 91.06 140 ASP B N 1
ATOM 2715 C CA . ASP B 1 140 ? 4.398 20.734 13.516 1 91.06 140 ASP B CA 1
ATOM 2716 C C . ASP B 1 140 ? 4.918 19.391 13.039 1 91.06 140 ASP B C 1
ATOM 2718 O O . ASP B 1 140 ? 5.879 18.859 13.594 1 91.06 140 ASP B O 1
ATOM 2722 N N . ILE B 1 141 ? 4.281 18.781 12.062 1 90.25 141 ILE B N 1
ATOM 2723 C CA . ILE B 1 141 ? 4.691 17.469 11.562 1 90.25 141 ILE B CA 1
ATOM 2724 C C . ILE B 1 141 ? 6.066 17.578 10.906 1 90.25 141 ILE B C 1
ATOM 2726 O O . ILE B 1 141 ? 6.234 18.281 9.906 1 90.25 141 ILE B O 1
ATOM 2730 N N . PRO B 1 142 ? 7.027 16.812 11.453 1 90.62 142 PRO B N 1
ATOM 2731 C CA . PRO B 1 142 ? 8.344 16.812 10.805 1 90.62 142 PRO B CA 1
ATOM 2732 C C . PRO B 1 142 ? 8.328 16.094 9.461 1 90.62 142 PRO B C 1
ATOM 2734 O O . PRO B 1 142 ? 7.559 15.141 9.266 1 90.62 142 PRO B O 1
ATOM 2737 N N . GLU B 1 143 ? 9.133 16.484 8.578 1 86.5 143 GLU B N 1
ATOM 2738 C CA . GLU B 1 143 ? 9.25 15.789 7.301 1 86.5 143 GLU B CA 1
ATOM 2739 C C . GLU B 1 143 ? 9.898 14.414 7.484 1 86.5 143 GLU B C 1
ATOM 2741 O O . GLU B 1 143 ? 9.469 13.438 6.871 1 86.5 143 GLU B O 1
ATOM 2746 N N . GLU B 1 144 ? 10.844 14.406 8.25 1 90.94 144 GLU B N 1
ATOM 2747 C CA . GLU B 1 144 ? 11.594 13.195 8.547 1 90.94 144 GLU B CA 1
ATOM 2748 C C . GLU B 1 144 ? 12.359 13.328 9.867 1 90.94 144 GLU B C 1
ATOM 2750 O O . GLU B 1 144 ? 12.578 14.438 10.352 1 90.94 144 GLU B O 1
ATOM 2755 N N . PHE B 1 145 ? 12.695 12.125 10.461 1 93.06 145 PHE B N 1
ATOM 2756 C CA . PHE B 1 145 ? 13.664 12.062 11.547 1 93.06 145 PHE B CA 1
ATOM 2757 C C . PHE B 1 145 ? 15.031 11.648 11.031 1 93.06 145 PHE B C 1
ATOM 2759 O O . PHE B 1 145 ? 15.211 10.516 10.578 1 93.06 145 PHE B O 1
ATOM 2766 N N . VAL B 1 146 ? 16 12.547 11.133 1 94.25 146 VAL B N 1
ATOM 2767 C CA . VAL B 1 146 ? 17.344 12.258 10.656 1 94.25 146 VAL B CA 1
ATOM 2768 C C . VAL B 1 146 ? 18.203 11.734 11.812 1 94.25 146 VAL B C 1
ATOM 2770 O O . VAL B 1 146 ? 18.391 12.422 12.812 1 94.25 146 VAL B O 1
ATOM 2773 N N . ILE B 1 147 ? 18.641 10.523 11.594 1 95 147 ILE B N 1
ATOM 2774 C CA . ILE B 1 147 ? 19.484 9.898 12.609 1 95 147 ILE B CA 1
ATOM 2775 C C . ILE B 1 147 ? 20.922 9.812 12.109 1 95 147 ILE B C 1
ATOM 2777 O O . ILE B 1 147 ? 21.203 9.164 11.102 1 95 147 ILE B O 1
ATOM 2781 N N . ASP B 1 148 ? 21.875 10.445 12.828 1 95.69 148 ASP B N 1
ATOM 2782 C CA . ASP B 1 148 ? 23.297 10.359 12.523 1 95.69 148 ASP B CA 1
ATOM 2783 C C . ASP B 1 148 ? 23.906 9.078 13.094 1 95.69 148 ASP B C 1
ATOM 2785 O O . ASP B 1 148 ? 23.969 8.906 14.312 1 95.69 148 ASP B O 1
ATOM 2789 N N . VAL B 1 149 ? 24.375 8.242 12.148 1 96.19 149 VAL B N 1
ATOM 2790 C CA . VAL B 1 149 ? 24.828 6.938 12.609 1 96.19 149 VAL B CA 1
ATOM 2791 C C . VAL B 1 149 ? 26.359 6.902 12.609 1 96.19 149 VAL B C 1
ATOM 2793 O O . VAL B 1 149 ? 26.969 5.84 12.805 1 96.19 149 VAL B O 1
ATOM 2796 N N . THR B 1 150 ? 27.031 7.941 12.461 1 95.25 150 THR B N 1
ATOM 2797 C CA . THR B 1 150 ? 28.484 8.023 12.281 1 95.25 150 THR B CA 1
ATOM 2798 C C . THR B 1 150 ? 29.203 7.316 13.422 1 95.25 150 THR B C 1
ATOM 2800 O O . THR B 1 150 ? 30.172 6.594 13.188 1 95.25 150 THR B O 1
ATOM 2803 N N . GLU B 1 151 ? 28.719 7.539 14.656 1 94.75 151 GLU B N 1
ATOM 2804 C CA . GLU B 1 151 ? 29.438 7.039 15.836 1 94.75 151 GLU B CA 1
ATOM 2805 C C . GLU B 1 151 ? 28.922 5.66 16.234 1 94.75 151 GLU B C 1
ATOM 2807 O O . GLU B 1 151 ? 29.406 5.066 17.203 1 94.75 151 GLU B O 1
ATOM 2812 N N . LEU B 1 152 ? 28.016 5.125 15.492 1 95.62 152 LEU B N 1
ATOM 2813 C CA . LEU B 1 152 ? 27.391 3.861 15.859 1 95.62 152 LEU B CA 1
ATOM 2814 C C . LEU B 1 152 ? 28.312 2.686 15.555 1 95.62 152 LEU B C 1
ATOM 2816 O O . LEU B 1 152 ? 28.672 2.465 14.398 1 95.62 152 LEU B O 1
ATOM 2820 N N . GLY B 1 153 ? 28.672 1.986 16.562 1 95.75 153 GLY B N 1
ATOM 2821 C CA . GLY B 1 153 ? 29.516 0.811 16.406 1 95.75 153 GLY B CA 1
ATOM 2822 C C . GLY B 1 153 ? 28.734 -0.479 16.297 1 95.75 153 GLY B C 1
ATOM 2823 O O . GLY B 1 153 ? 27.5 -0.473 16.406 1 95.75 153 GLY B O 1
ATOM 2824 N N . ILE B 1 154 ? 29.516 -1.56 16.031 1 95.5 154 ILE B N 1
ATOM 2825 C CA . ILE B 1 154 ? 28.891 -2.875 15.953 1 95.5 154 ILE B CA 1
ATOM 2826 C C . ILE B 1 154 ? 28.234 -3.211 17.297 1 95.5 154 ILE B C 1
ATOM 2828 O O . ILE B 1 154 ? 28.844 -3.045 18.344 1 95.5 154 ILE B O 1
ATOM 2832 N N . GLY B 1 155 ? 27.016 -3.617 17.234 1 94.88 155 GLY B N 1
ATOM 2833 C CA . GLY B 1 155 ? 26.312 -3.994 18.453 1 94.88 155 GLY B CA 1
ATOM 2834 C C . GLY B 1 155 ? 25.594 -2.83 19.109 1 94.88 155 GLY B C 1
ATOM 2835 O O . GLY B 1 155 ? 24.812 -3.021 20.047 1 94.88 155 GLY B O 1
ATOM 2836 N N . GLU B 1 156 ? 25.875 -1.64 18.672 1 96.44 156 GLU B N 1
ATOM 2837 C CA . GLU B 1 156 ? 25.203 -0.461 19.234 1 96.44 156 GLU B CA 1
ATOM 2838 C C . GLU B 1 156 ? 23.906 -0.156 18.484 1 96.44 156 GLU B C 1
ATOM 2840 O O . GLU B 1 156 ? 23.688 -0.66 17.391 1 96.44 156 GLU B O 1
ATOM 2845 N N . ALA B 1 157 ? 23.062 0.586 19.234 1 97 157 ALA B N 1
ATOM 2846 C CA . ALA B 1 157 ? 21.766 0.875 18.641 1 97 157 ALA B CA 1
ATOM 2847 C C . ALA B 1 157 ? 21.281 2.273 19.031 1 97 157 ALA B C 1
ATOM 2849 O O . ALA B 1 157 ? 21.719 2.83 20.031 1 97 157 ALA B O 1
ATOM 2850 N N . VAL B 1 158 ? 20.516 2.855 18.172 1 96.38 158 VAL B N 1
ATOM 2851 C CA . VAL B 1 158 ? 19.75 4.059 18.453 1 96.38 158 VAL B CA 1
ATOM 2852 C C . VAL B 1 158 ? 18.328 3.672 18.859 1 96.38 158 VAL B C 1
ATOM 2854 O O . VAL B 1 158 ? 17.641 2.951 18.125 1 96.38 158 VAL B O 1
ATOM 2857 N N . HIS B 1 159 ? 17.953 4.176 20 1 96.75 159 HIS B N 1
ATOM 2858 C CA . HIS B 1 159 ? 16.625 3.871 20.516 1 96.75 159 HIS B CA 1
ATOM 2859 C C . HIS B 1 159 ? 15.68 5.059 20.344 1 96.75 159 HIS B C 1
ATOM 2861 O O . HIS B 1 159 ? 16.109 6.148 19.969 1 96.75 159 HIS B O 1
ATOM 2867 N N . LEU B 1 160 ? 14.336 4.785 20.516 1 95.75 160 LEU B N 1
ATOM 2868 C CA . LEU B 1 160 ? 13.312 5.816 20.359 1 95.75 160 LEU B CA 1
ATOM 2869 C C . LEU B 1 160 ? 13.672 7.055 21.172 1 95.75 160 LEU B C 1
ATOM 2871 O O . LEU B 1 160 ? 13.531 8.18 20.688 1 95.75 160 LEU B O 1
ATOM 2875 N N . SER B 1 161 ? 14.164 6.883 22.344 1 93.38 161 SER B N 1
ATOM 2876 C CA . SER B 1 161 ? 14.5 7.977 23.25 1 93.38 161 SER B CA 1
ATOM 2877 C C . SER B 1 161 ? 15.648 8.812 22.719 1 93.38 161 SER B C 1
ATOM 2879 O O . SER B 1 161 ? 15.836 9.961 23.125 1 93.38 161 SER B O 1
ATOM 2881 N N . ASP B 1 162 ? 16.391 8.25 21.75 1 93.38 162 ASP B N 1
ATOM 2882 C CA . ASP B 1 162 ? 17.562 8.93 21.203 1 93.38 162 ASP B CA 1
ATOM 2883 C C . ASP B 1 162 ? 17.188 9.789 20 1 93.38 162 ASP B C 1
ATOM 2885 O O . ASP B 1 162 ? 18 10.578 19.516 1 93.38 162 ASP B O 1
ATOM 2889 N N . VAL B 1 163 ? 15.961 9.609 19.547 1 93.69 163 VAL B N 1
ATOM 2890 C CA . VAL B 1 163 ? 15.555 10.305 18.328 1 93.69 163 VAL B CA 1
ATOM 2891 C C . VAL B 1 163 ? 15.289 11.773 18.625 1 93.69 163 VAL B C 1
ATOM 2893 O O . VAL B 1 163 ? 14.578 12.102 19.578 1 93.69 163 VAL B O 1
ATOM 2896 N N . PRO B 1 164 ? 15.859 12.617 17.812 1 88.81 164 PRO B N 1
ATOM 2897 C CA . PRO B 1 164 ? 15.656 14.047 18.031 1 88.81 164 PRO B CA 1
ATOM 2898 C C . PRO B 1 164 ? 14.266 14.516 17.594 1 88.81 164 PRO B C 1
ATOM 2900 O O . PRO B 1 164 ? 14.047 14.812 16.422 1 88.81 164 PRO B O 1
ATOM 2903 N N . LYS B 1 165 ? 13.164 14.594 18.359 1 83.56 165 LYS B N 1
ATOM 2904 C CA . LYS B 1 165 ? 11.797 14.906 17.969 1 83.56 165 LYS B CA 1
ATOM 2905 C C . LYS B 1 165 ? 11.469 16.375 18.234 1 83.56 165 LYS B C 1
ATOM 2907 O O . LYS B 1 165 ? 10.445 16.875 17.766 1 83.56 165 LYS B O 1
ATOM 2912 N N . GLY B 1 166 ? 12.281 17.094 18.766 1 83 166 GLY B N 1
ATOM 2913 C CA . GLY B 1 166 ? 11.914 18.453 19.125 1 83 166 GLY B CA 1
ATOM 2914 C C . GLY B 1 166 ? 10.82 18.531 20.172 1 83 166 GLY B C 1
ATOM 2915 O O . GLY B 1 166 ? 10.297 17.5 20.609 1 83 166 GLY B O 1
ATOM 2916 N N . ASP B 1 167 ? 10.289 19.703 20.578 1 87.94 167 ASP B N 1
ATOM 2917 C CA . ASP B 1 167 ? 9.344 19.906 21.656 1 87.94 167 ASP B CA 1
ATOM 2918 C C . ASP B 1 167 ? 7.902 19.766 21.172 1 87.94 167 ASP B C 1
ATOM 2920 O O . ASP B 1 167 ? 7 19.453 21.953 1 87.94 167 ASP B O 1
ATOM 2924 N N . ALA B 1 168 ? 7.711 19.875 19.906 1 92 168 ALA B N 1
ATOM 2925 C CA . ALA B 1 168 ? 6.352 19.938 19.375 1 92 168 ALA B CA 1
ATOM 2926 C C . ALA B 1 168 ? 5.824 18.531 19.062 1 92 168 ALA B C 1
ATOM 2928 O O . ALA B 1 168 ? 4.645 18.375 18.75 1 92 168 ALA B O 1
ATOM 2929 N N . VAL B 1 169 ? 6.688 17.547 19.203 1 93.12 169 VAL B N 1
ATOM 2930 C CA . VAL B 1 169 ? 6.34 16.188 18.781 1 93.12 169 VAL B CA 1
ATOM 2931 C C . VAL B 1 169 ? 6.398 15.242 19.984 1 93.12 169 VAL B C 1
ATOM 2933 O O . VAL B 1 169 ? 7.312 15.336 20.812 1 93.12 169 VAL B O 1
ATOM 2936 N N . GLU B 1 170 ? 5.367 14.383 20.062 1 93.81 170 GLU B N 1
ATOM 2937 C CA . GLU B 1 170 ? 5.316 13.352 21.078 1 93.81 170 GLU B CA 1
ATOM 2938 C C . GLU B 1 170 ? 5.27 11.953 20.469 1 93.81 170 GLU B C 1
ATOM 2940 O O . GLU B 1 170 ? 4.656 11.758 19.406 1 93.81 170 GLU B O 1
ATOM 2945 N N . PHE B 1 171 ? 5.949 11 21.172 1 93.81 171 PHE B N 1
ATOM 2946 C CA . PHE B 1 171 ? 5.836 9.594 20.781 1 93.81 171 PHE B CA 1
ATOM 2947 C C . PHE B 1 171 ? 4.762 8.898 21.609 1 93.81 171 PHE B C 1
ATOM 2949 O O . PHE B 1 171 ? 4.801 8.922 22.844 1 93.81 171 PHE B O 1
ATOM 2956 N N . PRO B 1 172 ? 3.822 8.336 20.922 1 90.31 172 PRO B N 1
ATOM 2957 C CA . PRO B 1 172 ? 2.771 7.664 21.688 1 90.31 172 PRO B CA 1
ATOM 2958 C C . PRO B 1 172 ? 3.268 6.398 22.391 1 90.31 172 PRO B C 1
ATOM 2960 O O . PRO B 1 172 ? 2.678 5.965 23.375 1 90.31 172 PRO B O 1
ATOM 2963 N N . GLU B 1 173 ? 4.25 5.727 21.766 1 81.19 173 GLU B N 1
ATOM 2964 C CA . GLU B 1 173 ? 4.746 4.473 22.328 1 81.19 173 GLU B CA 1
ATOM 2965 C C . GLU B 1 173 ? 5.566 4.715 23.578 1 81.19 173 GLU B C 1
ATOM 2967 O O . GLU B 1 173 ? 6.359 5.66 23.641 1 81.19 173 GLU B O 1
ATOM 2972 N N . SER B 1 174 ? 5.289 3.816 24.516 1 79.25 174 SER B N 1
ATOM 2973 C CA . SER B 1 174 ? 6.02 3.92 25.766 1 79.25 174 SER B CA 1
ATOM 2974 C C . SER B 1 174 ? 7.305 3.1 25.734 1 79.25 174 SER B C 1
ATOM 2976 O O . SER B 1 174 ? 8.273 3.42 26.422 1 79.25 174 SER B O 1
ATOM 2978 N N . ALA B 1 175 ? 7.262 2.113 24.859 1 85.75 175 ALA B N 1
ATOM 2979 C CA . ALA B 1 175 ? 8.438 1.248 24.766 1 85.75 175 ALA B CA 1
ATOM 2980 C C . ALA B 1 175 ? 9.57 1.941 24.031 1 85.75 175 ALA B C 1
ATOM 2982 O O . ALA B 1 175 ? 9.336 2.646 23.047 1 85.75 175 ALA B O 1
ATOM 2983 N N . ASP B 1 176 ? 10.711 1.882 24.719 1 93.38 176 ASP B N 1
ATOM 2984 C CA . ASP B 1 176 ? 11.906 2.43 24.094 1 93.38 176 ASP B CA 1
ATOM 2985 C C . ASP B 1 176 ? 12.539 1.413 23.141 1 93.38 176 ASP B C 1
ATOM 2987 O O . ASP B 1 176 ? 13.617 0.886 23.422 1 93.38 176 ASP B O 1
ATOM 2991 N N . PHE B 1 177 ? 11.977 1.263 21.906 1 93.88 177 PHE B N 1
ATOM 2992 C CA . PHE B 1 177 ? 12.406 0.23 20.969 1 93.88 177 PHE B CA 1
ATOM 2993 C C . PHE B 1 177 ? 13.586 0.712 20.125 1 93.88 177 PHE B C 1
ATOM 2995 O O . PHE B 1 177 ? 13.875 1.909 20.094 1 93.88 177 PHE B O 1
ATOM 3002 N N . THR B 1 178 ? 14.312 -0.273 19.594 1 96.12 178 THR B N 1
ATOM 3003 C CA . THR B 1 178 ? 15.43 0.005 18.703 1 96.12 178 THR B CA 1
ATOM 3004 C C . THR B 1 178 ? 14.938 0.565 17.375 1 96.12 178 THR B C 1
ATOM 3006 O O . THR B 1 178 ? 13.992 0.042 16.797 1 96.12 178 THR B O 1
ATOM 3009 N N . VAL B 1 179 ? 15.555 1.629 16.953 1 96.31 179 VAL B N 1
ATOM 3010 C CA . VAL B 1 179 ? 15.211 2.236 15.664 1 96.31 179 VAL B CA 1
ATOM 3011 C C . VAL B 1 179 ? 16.25 1.848 14.609 1 96.31 179 VAL B C 1
ATOM 3013 O O . VAL B 1 179 ? 15.883 1.405 13.516 1 96.31 179 VAL B O 1
ATOM 3016 N N . VAL B 1 180 ? 17.469 1.949 14.93 1 96.56 180 VAL B N 1
ATOM 3017 C CA . VAL B 1 180 ? 18.578 1.614 14.039 1 96.56 180 VAL B CA 1
ATOM 3018 C C . VAL B 1 180 ? 19.656 0.872 14.828 1 96.56 180 VAL B C 1
ATOM 3020 O O . VAL B 1 180 ? 19.922 1.18 15.992 1 96.56 180 VAL B O 1
ATOM 3023 N N . THR B 1 181 ? 20.266 -0.089 14.125 1 96.81 181 THR B N 1
ATOM 3024 C CA . THR B 1 181 ? 21.344 -0.814 14.773 1 96.81 181 THR B CA 1
ATOM 3025 C C . THR B 1 181 ? 22.375 -1.284 13.742 1 96.81 181 THR B C 1
ATOM 3027 O O . THR B 1 181 ? 22.109 -1.262 12.539 1 96.81 181 THR B O 1
ATOM 3030 N N . VAL B 1 182 ? 23.531 -1.566 14.242 1 96.06 182 VAL B N 1
ATOM 3031 C CA . VAL B 1 182 ? 24.562 -2.225 13.438 1 96.06 182 VAL B CA 1
ATOM 3032 C C . VAL B 1 182 ? 24.828 -3.621 13.992 1 96.06 182 VAL B C 1
ATOM 3034 O O . VAL B 1 182 ? 25.172 -3.773 15.172 1 96.06 182 VAL B O 1
ATOM 3037 N N . VAL B 1 183 ? 24.641 -4.566 13.117 1 94.69 183 VAL B N 1
ATOM 3038 C CA . VAL B 1 183 ? 24.828 -5.938 13.57 1 94.69 183 VAL B CA 1
ATOM 3039 C C . VAL B 1 183 ? 26.109 -6.504 12.977 1 94.69 183 VAL B C 1
ATOM 3041 O O . VAL B 1 183 ? 26.578 -6.039 11.93 1 94.69 183 VAL B O 1
ATOM 3044 N N . ALA B 1 184 ? 26.719 -7.473 13.656 1 91.5 184 ALA B N 1
ATOM 3045 C CA . ALA B 1 184 ? 27.906 -8.148 13.156 1 91.5 184 ALA B CA 1
ATOM 3046 C C . ALA B 1 184 ? 27.609 -8.93 11.883 1 91.5 184 ALA B C 1
ATOM 3048 O O . ALA B 1 184 ? 26.516 -9.469 11.727 1 91.5 184 ALA B O 1
ATOM 3049 N N . PRO B 1 185 ? 28.484 -8.797 10.984 1 81.69 185 PRO B N 1
ATOM 3050 C CA . PRO B 1 185 ? 28.266 -9.562 9.75 1 81.69 185 PRO B CA 1
ATOM 3051 C C . PRO B 1 185 ? 28.141 -11.062 10 1 81.69 185 PRO B C 1
ATOM 3053 O O . PRO B 1 185 ? 28.719 -11.586 10.953 1 81.69 185 PRO B O 1
ATOM 3056 N N . THR B 1 186 ? 27.078 -11.617 9.828 1 61.88 186 THR B N 1
ATOM 3057 C CA . THR B 1 186 ? 27 -13.062 9.977 1 61.88 186 THR B CA 1
ATOM 3058 C C . THR B 1 186 ? 28.109 -13.766 9.211 1 61.88 186 THR B C 1
ATOM 3060 O O . THR B 1 186 ? 28.344 -13.469 8.031 1 61.88 186 THR B O 1
ATOM 3063 N N . ALA B 1 187 ? 29.266 -14.07 9.789 1 50.97 187 ALA B N 1
ATOM 3064 C CA . ALA B 1 187 ? 30.266 -14.938 9.156 1 50.97 187 ALA B CA 1
ATOM 3065 C C . ALA B 1 187 ? 29.594 -15.93 8.211 1 50.97 187 ALA B C 1
ATOM 3067 O O . ALA B 1 187 ? 28.609 -16.594 8.578 1 50.97 187 ALA B O 1
ATOM 3068 N N . ALA B 1 188 ? 29.578 -15.781 6.914 1 45.28 188 ALA B N 1
ATOM 3069 C CA . ALA B 1 188 ? 29.375 -16.984 6.113 1 45.28 188 ALA B CA 1
ATOM 3070 C C . ALA B 1 188 ? 29.906 -18.219 6.824 1 45.28 188 ALA B C 1
ATOM 3072 O O . ALA B 1 188 ? 31.016 -18.188 7.383 1 45.28 188 ALA B O 1
ATOM 3073 N N . ALA B 1 189 ? 29.109 -19.172 7.312 1 41.31 189 ALA B N 1
ATOM 3074 C CA . ALA B 1 189 ? 29.641 -20.469 7.723 1 41.31 189 ALA B CA 1
ATOM 3075 C C . ALA B 1 189 ? 30.797 -20.891 6.828 1 41.31 189 ALA B C 1
ATOM 3077 O O . ALA B 1 189 ? 30.625 -21.109 5.625 1 41.31 189 ALA B O 1
ATOM 3078 N N . LEU B 1 190 ? 31.953 -20.359 6.906 1 36.75 190 LEU B N 1
ATOM 3079 C CA . LEU B 1 190 ? 33.062 -21.016 6.254 1 36.75 190 LEU B CA 1
ATOM 3080 C C . LEU B 1 190 ? 32.875 -22.531 6.27 1 36.75 190 LEU B C 1
ATOM 3082 O O . LEU B 1 190 ? 32.469 -23.109 7.281 1 36.75 190 LEU B O 1
ATOM 3086 N N . PRO B 1 191 ? 32.5 -23.203 5.07 1 36.88 191 PRO B N 1
ATOM 3087 C CA . PRO B 1 191 ? 32.594 -24.656 5.066 1 36.88 191 PRO B CA 1
ATOM 3088 C C . PRO B 1 191 ? 33.781 -25.156 5.879 1 36.88 191 PRO B C 1
ATOM 3090 O O . PRO B 1 191 ? 34.938 -24.719 5.668 1 36.88 191 PRO B O 1
ATOM 3093 N N . GLU B 1 192 ? 33.594 -25.188 7.121 1 33 192 GLU B N 1
ATOM 3094 C CA . GLU B 1 192 ? 34.656 -25.875 7.848 1 33 192 GLU B CA 1
ATOM 3095 C C . GLU B 1 192 ? 35.219 -27.031 7.031 1 33 192 GLU B C 1
ATOM 3097 O O . GLU B 1 192 ? 34.469 -27.859 6.516 1 33 192 GLU B O 1
ATOM 3102 N N . GLU B 1 193 ? 36.281 -26.859 6.293 1 32.78 193 GLU B N 1
ATOM 3103 C CA . GLU B 1 193 ? 37.094 -27.953 5.754 1 32.78 193 GLU B CA 1
ATOM 3104 C C . GLU B 1 193 ? 37.125 -29.141 6.715 1 32.78 193 GLU B C 1
ATOM 3106 O O . GLU B 1 193 ? 37.406 -28.969 7.906 1 32.78 193 GLU B O 1
ATOM 3111 N N . GLY B 1 194 ? 36.156 -30.125 6.535 1 31.2 194 GLY B N 1
ATOM 3112 C CA . GLY B 1 194 ? 36.188 -31.438 7.152 1 31.2 194 GLY B CA 1
ATOM 3113 C C . GLY B 1 194 ? 37.594 -31.969 7.305 1 31.2 194 GLY B C 1
ATOM 3114 O O . GLY B 1 194 ? 38.312 -32.188 6.309 1 31.2 194 GLY B O 1
ATOM 3115 N N . GLU B 1 195 ? 38.344 -31.516 8.297 1 27.83 195 GLU B N 1
ATOM 3116 C CA . GLU B 1 195 ? 39.594 -32.156 8.648 1 27.83 195 GLU B CA 1
ATOM 3117 C C . GLU B 1 195 ? 39.469 -33.688 8.656 1 27.83 195 GLU B C 1
ATOM 3119 O O . GLU B 1 195 ? 38.562 -34.219 9.258 1 27.83 195 GLU B O 1
ATOM 3124 N N . GLU B 1 196 ? 39.938 -34.406 7.625 1 30.44 196 GLU B N 1
ATOM 3125 C CA . GLU B 1 196 ? 40.219 -35.844 7.508 1 30.44 196 GLU B CA 1
ATOM 3126 C C . GLU B 1 196 ? 40.844 -36.375 8.789 1 30.44 196 GLU B C 1
ATOM 3128 O O . GLU B 1 196 ? 41.969 -36 9.156 1 30.44 196 GLU B O 1
ATOM 3133 N N . GLY B 1 197 ? 40.031 -36.375 9.867 1 24.8 197 GLY B N 1
ATOM 3134 C CA . GLY B 1 197 ? 40.531 -37 11.102 1 24.8 197 GLY B CA 1
ATOM 3135 C C . GLY B 1 197 ? 41.125 -38.375 10.898 1 24.8 197 GLY B C 1
ATOM 3136 O O . GLY B 1 197 ? 40.438 -39.281 10.398 1 24.8 197 GLY B O 1
ATOM 3137 N N . GLU B 1 198 ? 42.406 -38.5 10.719 1 24.09 198 GLU B N 1
ATOM 3138 C CA . GLU B 1 198 ? 43.281 -39.688 10.688 1 24.09 198 GLU B CA 1
ATOM 3139 C C . GLU B 1 198 ? 43.031 -40.562 11.891 1 24.09 198 GLU B C 1
ATOM 3141 O O . GLU B 1 198 ? 43.188 -40.125 13.039 1 24.09 198 GLU B O 1
ATOM 3146 N N . GLU B 1 199 ? 42 -41.469 11.844 1 25.12 199 GLU B N 1
ATOM 3147 C CA . GLU B 1 199 ? 41.844 -42.562 12.781 1 25.12 199 GLU B CA 1
ATOM 3148 C C . GLU B 1 199 ? 43.156 -43.281 13.008 1 25.12 199 GLU B C 1
ATOM 3150 O O . GLU B 1 199 ? 43.625 -44.031 12.141 1 25.12 199 GLU B O 1
ATOM 3155 N N . GLY B 1 200 ? 44.125 -42.625 13.57 1 20.62 200 GLY B N 1
ATOM 3156 C CA . GLY B 1 200 ? 45.344 -43.375 13.828 1 20.62 200 GLY B CA 1
ATOM 3157 C C . GLY B 1 200 ? 45.125 -44.594 14.719 1 20.62 200 GLY B C 1
ATOM 3158 O O . GLY B 1 200 ? 44.219 -44.625 15.531 1 20.62 200 GLY B O 1
ATOM 3159 N N . GLU B 1 201 ? 45.656 -45.812 14.352 1 22.33 201 GLU B N 1
ATOM 3160 C CA . GLU B 1 201 ? 45.812 -47.219 14.773 1 22.33 201 GLU B CA 1
ATOM 3161 C C . GLU B 1 201 ? 46.438 -47.312 16.156 1 22.33 201 GLU B C 1
ATOM 3163 O O . GLU B 1 201 ? 46.812 -48.406 16.609 1 22.33 201 GLU B O 1
ATOM 3168 N N . GLU B 1 202 ? 46.469 -46.281 17 1 21.09 202 GLU B N 1
ATOM 3169 C CA . GLU B 1 202 ? 47.562 -46.625 17.891 1 21.09 202 GLU B CA 1
ATOM 3170 C C . GLU B 1 202 ? 47.281 -47.875 18.688 1 21.09 202 GLU B C 1
ATOM 3172 O O . GLU B 1 202 ? 46.25 -48 19.359 1 21.09 202 GLU B O 1
ATOM 3177 N N . GLY B 1 203 ? 48.031 -48.969 18.484 1 20.58 203 GLY B N 1
ATOM 3178 C CA . GLY B 1 203 ? 48.281 -50.312 18.969 1 20.58 203 GLY B CA 1
ATOM 3179 C C . GLY B 1 203 ? 48.562 -50.375 20.453 1 20.58 203 GLY B C 1
ATOM 3180 O O . GLY B 1 203 ? 48.594 -51.469 21.047 1 20.58 203 GLY B O 1
ATOM 3181 N N . GLY B 1 204 ? 49.312 -49.312 21.016 1 18.92 204 GLY B N 1
ATOM 3182 C CA . GLY B 1 204 ? 50.406 -49.844 21.781 1 18.92 204 GLY B CA 1
ATOM 3183 C C . GLY B 1 204 ? 49.969 -50.688 22.984 1 18.92 204 GLY B C 1
ATOM 3184 O O . GLY B 1 204 ? 48.781 -50.625 23.375 1 18.92 204 GLY B O 1
ATOM 3185 N N . GLU B 1 205 ? 51.031 -50.812 23.891 1 19.39 205 GLU B N 1
ATOM 3186 C CA . GLU B 1 205 ? 51.812 -51.781 24.672 1 19.39 205 GLU B CA 1
ATOM 3187 C C . GLU B 1 205 ? 51.094 -52.094 25.984 1 19.39 205 GLU B C 1
ATOM 3189 O O . GLU B 1 205 ? 50.156 -51.406 26.375 1 19.39 205 GLU B O 1
ATOM 3194 N N . GLY B 1 206 ? 52 -52.156 26.984 1 18.92 206 GLY B N 1
ATOM 3195 C CA . GLY B 1 206 ? 52.625 -53.125 27.859 1 18.92 206 GLY B CA 1
ATOM 3196 C C . GLY B 1 206 ? 51.969 -53.219 29.219 1 18.92 206 GLY B C 1
ATOM 3197 O O . GLY B 1 206 ? 51.594 -54.312 29.641 1 18.92 206 GLY B O 1
ATOM 3198 N N . GLY B 1 207 ? 52.562 -52.438 30.172 1 18.48 207 GLY B N 1
ATOM 3199 C CA . GLY B 1 207 ? 53.312 -52.938 31.281 1 18.48 207 GLY B CA 1
ATOM 3200 C C . GLY B 1 207 ? 52.469 -53.344 32.469 1 18.48 207 GLY B C 1
ATOM 3201 O O . GLY B 1 207 ? 51.25 -53.031 32.5 1 18.48 207 GLY B O 1
ATOM 3202 N N . GLU B 1 208 ? 53.188 -53.438 33.625 1 17.77 208 GLU B N 1
ATOM 3203 C CA . GLU B 1 208 ? 53.594 -54.312 34.75 1 17.77 208 GLU B CA 1
ATOM 3204 C C . GLU B 1 208 ? 52.719 -54.062 35.969 1 17.77 208 GLU B C 1
ATOM 3206 O O . GLU B 1 208 ? 52.5 -54.969 36.781 1 17.77 208 GLU B O 1
ATOM 3211 N N . ALA B 1 209 ? 52.562 -52.688 36.344 1 18.38 209 ALA B N 1
ATOM 3212 C CA . ALA B 1 209 ? 53.156 -52.531 37.656 1 18.38 209 ALA B CA 1
ATOM 3213 C C . ALA B 1 209 ? 52.438 -53.375 38.688 1 18.38 209 ALA B C 1
ATOM 3215 O O . ALA B 1 209 ? 51.25 -53.719 38.5 1 18.38 209 ALA B O 1
ATOM 3216 N N . GLU B 1 210 ? 52.875 -53.188 39.969 1 18.03 210 GLU B N 1
ATOM 3217 C CA . GLU B 1 210 ? 53.438 -53.719 41.219 1 18.03 210 GLU B CA 1
ATOM 3218 C C . GLU B 1 210 ? 52.344 -54.094 42.188 1 18.03 210 GLU B C 1
ATOM 3220 O O . GLU B 1 210 ? 51.188 -53.719 42.031 1 18.03 210 GLU B O 1
ATOM 3225 N N . GLY B 1 211 ? 52.688 -53.812 43.469 1 17.78 211 GLY B N 1
ATOM 3226 C CA . GLY B 1 211 ? 53.031 -54.5 44.719 1 17.78 211 GLY B CA 1
ATOM 3227 C C . GLY B 1 211 ? 51.875 -54.531 45.688 1 17.78 211 GLY B C 1
ATOM 3228 O O . GLY B 1 211 ? 51.812 -55.375 46.594 1 17.78 211 GLY B O 1
ATOM 3229 N N . ALA B 1 212 ? 51.25 -53.375 46 1 18.61 212 ALA B N 1
ATOM 3230 C CA . ALA B 1 212 ? 51.469 -53.094 47.438 1 18.61 212 ALA B CA 1
ATOM 3231 C C . ALA B 1 212 ? 50.719 -54.094 48.312 1 18.61 212 ALA B C 1
ATOM 3233 O O . ALA B 1 212 ? 49.719 -54.656 47.875 1 18.61 212 ALA B O 1
ATOM 3234 N N . GLU B 1 213 ? 50.812 -53.688 49.594 1 17.98 213 GLU B N 1
ATOM 3235 C CA . GLU B 1 213 ? 51.156 -54.188 50.906 1 17.98 213 GLU B CA 1
ATOM 3236 C C . GLU B 1 213 ? 50 -55 51.531 1 17.98 213 GLU B C 1
ATOM 3238 O O . GLU B 1 213 ? 48.875 -54.875 51.062 1 17.98 213 GLU B O 1
ATOM 3243 N N . ALA B 1 214 ? 49.844 -54.656 52.844 1 21.34 214 ALA B N 1
ATOM 3244 C CA . ALA B 1 214 ? 50.188 -55.188 54.156 1 21.34 214 ALA B CA 1
ATOM 3245 C C . ALA B 1 214 ? 49 -55.969 54.781 1 21.34 214 ALA B C 1
ATOM 3247 O O . ALA B 1 214 ? 47.875 -55.812 54.344 1 21.34 214 ALA B O 1
ATOM 3248 N N . ALA B 1 215 ? 49.125 -55.781 56.219 1 20.33 215 ALA B N 1
ATOM 3249 C CA . ALA B 1 215 ? 49.281 -56.5 57.5 1 20.33 215 ALA B CA 1
ATOM 3250 C C . ALA B 1 215 ? 47.938 -56.875 58.094 1 20.33 215 ALA B C 1
ATOM 3252 O O . ALA B 1 215 ? 46.875 -56.438 57.594 1 20.33 215 ALA B O 1
ATOM 3253 N N . SER B 1 216 ? 47.969 -56.344 59.438 1 19.61 216 SER B N 1
ATOM 3254 C CA . SER B 1 216 ? 47.781 -57.062 60.688 1 19.61 216 SER B CA 1
ATOM 3255 C C . SER B 1 216 ? 46.312 -57.406 60.906 1 19.61 216 SER B C 1
ATOM 3257 O O . SER B 1 216 ? 45.719 -58.188 60.125 1 19.61 216 SER B O 1
ATOM 3259 N N . GLU B 1 217 ? 46.031 -56.812 62.094 1 21.27 217 GLU B N 1
ATOM 3260 C CA . GLU B 1 217 ? 45.781 -57.344 63.438 1 21.27 217 GLU B CA 1
ATOM 3261 C C . GLU B 1 217 ? 44.312 -57.75 63.594 1 21.27 217 GLU B C 1
ATOM 3263 O O . GLU B 1 217 ? 44 -58.875 64 1 21.27 217 GLU B O 1
ATOM 3268 N N . GLU B 1 218 ? 43.906 -56.969 64.75 1 22.16 218 GLU B N 1
ATOM 3269 C CA . GLU B 1 218 ? 43.094 -57.094 66 1 22.16 218 GLU B CA 1
ATOM 3270 C C . GLU B 1 218 ? 41.625 -56.969 65.625 1 22.16 218 GLU B C 1
ATOM 3272 O O . GLU B 1 218 ? 41.219 -56.125 64.812 1 22.16 218 GLU B O 1
#

Radius of gyration: 33.42 Å; Cα contacts (8 Å, |Δi|>4): 844; chains: 2; bounding box: 79×120×130 Å

Foldseek 3Di:
DDEEEWEKEFDDDDDDVVLVVLVVVQKAWEWEDEDPDDITIIITGQVRVCVQCPPAPQQLYWYQYHYPPDPGTFIWGWDDWDADPVVRGTHYTYIYTDDQPAKDKTKAAEAEDADAPAVVVVWDKDFPARIAIKIAGSVLDDNHFYHYRHDAHEPGFDWPVNTDSPDRIGGPDPDGDTGMHIHHDPPPPPPPPPPPPDPDPDDDPDDDDDDDDDDDDD/DDEEEWEKEFDDDDDDVVLVVLVVVQKAWEWEDEDPDDITIIITGQVRVCVQCPPAPQQLYWYQYHYPPDDGTFIWGWDDWDADPVVRGTHYTYIYTDDQPAKDKTKAAEAEDADAPAVVVVWDKDFPARIAIKIAGSVLDDNHFYHYRHDAHAPGFDWPVNTDRPDRIGGPDPDGDTGMHIHHDPPPPPPPPPPPPPPDPPDDDDDDDDDDYDDDDD

Solvent-accessible surface area (backbone atoms only — not comparable to full-atom values): 24834 Å² total; per-residue (Å²): 98,68,71,41,82,39,62,29,36,72,53,87,75,72,60,67,65,54,42,51,54,37,43,74,73,46,26,21,43,29,34,39,33,39,94,88,48,79,70,41,47,28,34,30,47,41,65,63,50,46,59,65,41,54,94,38,67,61,39,56,43,36,31,35,35,41,38,64,94,54,93,62,63,43,44,25,30,55,45,34,41,29,29,29,45,58,81,63,43,70,59,33,39,34,31,34,49,57,50,74,88,40,68,43,78,36,40,26,40,50,41,80,38,78,66,28,51,12,43,76,73,54,23,41,79,42,71,69,40,59,53,44,65,33,37,26,32,60,86,54,44,63,76,56,42,77,43,77,35,40,83,39,34,59,73,34,68,42,32,52,84,67,53,81,61,66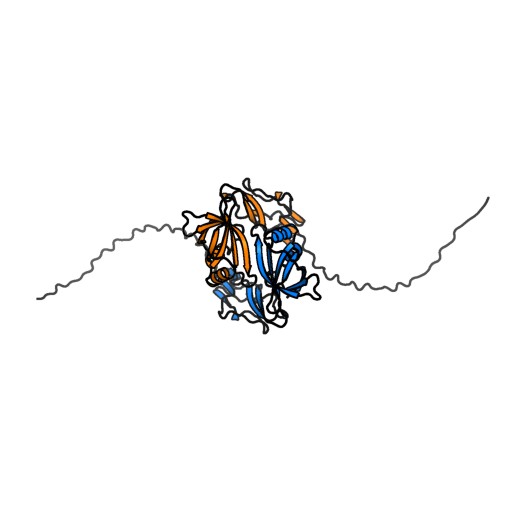,89,63,42,40,63,79,69,83,70,73,47,68,31,34,35,20,39,69,54,75,72,71,78,64,77,68,73,78,69,79,76,74,80,72,76,81,79,73,87,71,83,70,88,78,90,83,85,75,86,79,88,130,98,67,70,39,83,38,63,31,37,72,52,86,76,73,60,69,65,56,43,51,54,39,43,75,72,46,27,21,43,31,35,40,33,40,93,89,48,77,70,41,47,30,33,30,48,42,64,64,51,46,59,65,40,55,94,38,68,61,39,56,43,36,30,35,36,41,38,65,93,54,92,60,62,44,44,26,32,55,45,34,40,28,30,29,45,58,80,63,44,72,59,32,40,34,31,34,50,57,50,74,88,39,70,43,77,34,39,27,40,50,41,79,38,77,67,28,50,11,43,76,72,53,23,41,79,42,72,70,40,57,54,44,64,31,37,27,32,59,85,55,44,63,77,55,41,77,41,76,35,40,84,38,34,59,74,35,67,42,34,51,85,67,53,81,60,66,89,61,43,38,64,78,66,82,69,72,47,70,30,34,35,21,38,69,56,74,72,71,78,65,78,70,75,78,69,80,75,76,80,72,74,86,74,80,90,81,87,78,84,88,76,81,86,85,82,85,90,130

pLDDT: mean 82.15, std 24.49, range [17.41, 98.44]

Organism: Desulfatibacillum aliphaticivorans (NCBI:txid218208)

Sequence (436 aa):
MKTHELKASPRTTRGNGPARALRREGFIPAVLYGPDSEPITLSVSHKDLSDILQGVGSSQVMFNLNIEGADAPRKAMIKELQTNVVSQRYLHADFYEISMDRKLHVMVPVVVEGKSKGMEEGGLLQVIRRELEVICLPGDIPEEFVIDVTELGIGEAVHLSDVPKGDAVEFPESADFTVVTVVAPTAAALPEEGEEGEEGEEGGEGGEAEGAEAASEEMKTHELKASPRTTRGNGPARALRREGFIPAVLYGPDSEPITLSVSHKDLSDILQGVGSSQVMFNLNIEGADAPRKAMIKELQTNVVSQRYLHADFYEISMDRKLHVMVPVVVEGKSKGMEEGGLLQVIRRELEVICLPGDIPEEFVIDVTELGIGEAVHLSDVPKGDAVEFPESADFTVVTVVAPTAAALPEEGEEGEEGEEGGEGGEAEGAEAASEE

Nearest PDB structures (foldseek):
  7unw-assembly1_X  TM=9.243E-01  e=3.063E-21  Pseudomonas aeruginosa PAO1
  1feu-assembly1_A  TM=9.124E-01  e=3.635E-19  Thermus thermophilus
  8fn2-assembly1_X  TM=8.030E-01  e=2.717E-19  Borreliella burgdorferi B31
  5nrg-assembly1_S  TM=9.011E-01  e=1.693E-15  Staphylococcus aureus subsp. aureus NCTC 8325
  6osi-assembly2_YZ  TM=8.257E-01  e=7.940E-16  Thermus thermophilus HB8

InterPro domains:
  IPR001021 Ribosomal protein bL25, long-form [MF_01334] (4-184)
  IPR001021 Ribosomal protein bL25, long-form [TIGR00731] (6-183)
  IPR011035 Large ribosomal subunit protein bL25/Gln-tRNA synthetase, anti-codon-binding domain superfamily [SSF50715] (3-191)
  IPR020056 Large ribosomal subunit protein bL25/Gln-tRNA synthetase, N-terminal [G3DSA:2.40.240.10] (2-98)
  IPR020057 Large ribosomal subunit protein bL25, beta domain [PF14693] (103-185)
  IPR020930 Large ribosomal subunit protein uL5, bacteria [PTHR33284] (2-186)
  IPR029751 Large ribosomal subunit protein bL25, L25 domain [PF01386] (6-95)
  IPR029751 Large ribosomal subunit protein bL25, L25 domain [cd00495] (5-97)
  IPR037121 Large ribosomal subunit protein bL25, C-terminal [G3DSA:2.170.120.20] (99-186)